Protein 7S5I (pdb70)

Structure (mmCIF, N/CA/C/O backbone):
data_7S5I
#
_entry.id   7S5I
#
_cell.length_a   178.360
_cell.length_b   50.049
_cell.length_c   82.506
_cell.angle_alpha   90.000
_cell.angle_beta   111.770
_cell.angle_gamma   90.000
#
_symmetry.space_group_name_H-M   'C 1 2 1'
#
loop_
_entity.id
_entity.type
_entity.pdbx_description
1 polymer 'Sorbitol-6-phosphate dehydrogenase'
2 water water
#
loop_
_atom_site.group_PDB
_atom_site.id
_atom_site.type_symbol
_atom_site.label_atom_id
_atom_site.label_alt_id
_atom_site.label_comp_id
_atom_site.label_asym_id
_atom_site.label_entity_id
_atom_site.label_seq_id
_atom_site.pdbx_PDB_ins_code
_atom_site.Cartn_x
_atom_site.Cartn_y
_atom_site.Cartn_z
_atom_site.occupancy
_atom_site.B_iso_or_equiv
_atom_site.auth_seq_id
_atom_site.auth_comp_id
_atom_site.auth_asym_id
_atom_site.auth_atom_id
_atom_site.pdbx_PDB_model_num
ATOM 1 N N . MET A 1 1 ? 25.621 43.764 -9.073 1.00 39.17 1 MET A N 1
ATOM 2 C CA . MET A 1 1 ? 26.786 42.994 -8.655 1.00 38.16 1 MET A CA 1
ATOM 3 C C . MET A 1 1 ? 26.447 41.507 -8.531 1.00 34.52 1 MET A C 1
ATOM 4 O O . MET A 1 1 ? 25.331 41.128 -8.169 1.00 36.52 1 MET A O 1
ATOM 9 N N . SER A 1 2 ? 27.427 40.667 -8.838 1.00 21.85 2 SER A N 1
ATOM 10 C CA . SER A 1 2 ? 27.200 39.245 -9.002 1.00 16.12 2 SER A CA 1
ATOM 11 C C . SER A 1 2 ? 27.806 38.412 -7.886 1.00 14.20 2 SER A C 1
ATOM 12 O O . SER A 1 2 ? 27.706 37.181 -7.932 1.00 12.87 2 SER A O 1
ATOM 15 N N . THR A 1 3 ? 28.439 39.038 -6.897 1.00 14.23 3 THR A N 1
ATOM 16 C CA . THR A 1 3 ? 29.134 38.318 -5.842 1.00 12.68 3 THR A CA 1
ATOM 17 C C . THR A 1 3 ? 28.652 38.794 -4.480 1.00 13.07 3 THR A C 1
ATOM 18 O O . THR A 1 3 ? 27.995 39.843 -4.337 1.00 14.75 3 THR A O 1
ATOM 22 N N . ILE A 1 4 ? 28.992 37.980 -3.478 1.00 11.80 4 ILE A N 1
ATOM 23 C CA . ILE A 1 4 ? 28.763 38.272 -2.072 1.00 12.05 4 ILE A CA 1
ATOM 24 C C . ILE A 1 4 ? 30.104 38.160 -1.352 1.00 12.91 4 ILE A C 1
ATOM 25 O O . ILE A 1 4 ? 30.928 37.293 -1.672 1.00 12.13 4 ILE A O 1
ATOM 30 N N . THR A 1 5 ? 30.359 39.093 -0.431 1.00 12.30 5 THR A N 1
ATOM 31 C CA . THR A 1 5 ? 31.630 39.110 0.284 1.00 12.91 5 THR A CA 1
ATOM 32 C C . THR A 1 5 ? 31.563 38.131 1.448 1.00 11.34 5 THR A C 1
ATOM 33 O O . THR A 1 5 ? 30.677 38.251 2.308 1.00 14.12 5 THR A O 1
ATOM 37 N N . LEU A 1 6 ? 32.479 37.162 1.466 1.00 10.00 6 LEU A N 1
ATOM 38 C CA . LEU A 1 6 ? 32.595 36.253 2.601 1.00 9.48 6 LEU A CA 1
ATOM 39 C C . LEU A 1 6 ? 33.304 36.945 3.765 1.00 11.02 6 LEU A C 1
ATOM 40 O O . LEU A 1 6 ? 33.923 38.005 3.610 1.00 11.17 6 LEU A O 1
ATOM 45 N N . ASN A 1 7 ? 33.179 36.353 4.964 1.00 10.22 7 ASN A N 1
ATOM 46 C CA . ASN A 1 7 ? 33.674 37.056 6.153 1.00 11.26 7 ASN A CA 1
ATOM 47 C C . ASN A 1 7 ? 35.201 37.092 6.255 1.00 11.39 7 ASN A C 1
ATOM 48 O O . ASN A 1 7 ? 35.740 37.739 7.172 1.00 13.76 7 ASN A O 1
ATOM 53 N N . ASN A 1 8 ? 35.903 36.465 5.316 1.00 10.59 8 ASN A N 1
ATOM 54 C CA . ASN A 1 8 ? 37.351 36.579 5.193 1.00 11.00 8 ASN A CA 1
ATOM 55 C C . ASN A 1 8 ? 37.752 37.442 4.005 1.00 11.46 8 ASN A C 1
ATOM 56 O O . ASN A 1 8 ? 38.929 37.461 3.632 1.00 11.87 8 ASN A O 1
ATOM 61 N N . GLY A 1 9 ? 36.803 38.154 3.398 1.00 11.66 9 GLY A N 1
ATOM 62 C CA . GLY A 1 9 ? 37.129 39.122 2.376 1.00 12.56 9 GLY A CA 1
ATOM 63 C C . GLY A 1 9 ? 37.035 38.633 0.945 1.00 11.83 9 GLY A C 1
ATOM 64 O O . GLY A 1 9 ? 37.062 39.461 0.035 1.00 12.73 9 GLY A O 1
ATOM 65 N N . PHE A 1 10 ? 36.935 37.326 0.708 1.00 10.46 10 PHE A N 1
ATOM 66 C CA . PHE A 1 10 ? 36.833 36.840 -0.665 1.00 10.66 10 PHE A CA 1
ATOM 67 C C . PHE A 1 10 ? 35.423 37.018 -1.214 1.00 10.52 10 PHE A C 1
ATOM 68 O O . PHE A 1 10 ? 34.432 36.858 -0.491 1.00 11.98 10 PHE A O 1
ATOM 76 N N . GLU A 1 11 ? 35.337 37.333 -2.511 1.00 11.70 11 GLU A N 1
ATOM 77 C CA . GLU A 1 11 ? 34.052 37.477 -3.193 1.00 11.92 11 GLU A CA 1
ATOM 78 C C . GLU A 1 11 ? 33.633 36.153 -3.803 1.00 11.44 11 GLU A C 1
ATOM 79 O O . GLU A 1 11 ? 34.423 35.500 -4.482 1.00 14.77 11 GLU A O 1
ATOM 85 N N . MET A 1 12 ? 32.387 35.765 -3.557 1.00 8.88 12 MET A N 1
ATOM 86 C CA . MET A 1 12 ? 31.869 34.499 -4.052 1.00 7.89 12 MET A CA 1
ATOM 87 C C . MET A 1 12 ? 30.698 34.762 -4.985 1.00 9.26 12 MET A C 1
ATOM 88 O O . MET A 1 12 ? 29.752 35.452 -4.580 1.00 10.70 12 MET A O 1
ATOM 93 N N . PRO A 1 13 ? 30.696 34.232 -6.218 1.00 9.63 13 PRO A N 1
ATOM 94 C CA . PRO A 1 13 ? 29.532 34.439 -7.092 1.00 9.72 13 PRO A CA 1
ATOM 95 C C . PRO A 1 13 ? 28.275 33.876 -6.449 1.00 9.23 13 PRO A C 1
ATOM 96 O O . PRO A 1 13 ? 28.281 32.771 -5.897 1.00 9.44 13 PRO A O 1
ATOM 100 N N . VAL A 1 14 ? 27.181 34.636 -6.541 1.00 10.29 14 VAL A N 1
ATOM 101 C CA . VAL A 1 14 ? 25.942 34.198 -5.890 1.00 10.59 14 VAL A CA 1
ATOM 102 C C . VAL A 1 14 ? 25.181 33.160 -6.700 1.00 11.24 14 VAL A C 1
ATOM 103 O O . VAL A 1 14 ? 24.255 32.552 -6.160 1.00 10.93 14 VAL A O 1
ATOM 107 N N . ILE A 1 15 ? 25.521 32.958 -7.976 1.00 10.67 15 ILE A N 1
ATOM 108 C CA . ILE A 1 15 ? 24.998 31.852 -8.778 1.00 11.84 15 ILE A CA 1
ATOM 109 C C . ILE A 1 15 ? 26.137 30.891 -9.075 1.00 12.98 15 ILE A C 1
ATOM 110 O O . ILE A 1 15 ? 27.174 31.293 -9.615 1.00 11.85 15 ILE A O 1
ATOM 115 N N . GLY A 1 16 ? 25.944 29.617 -8.752 1.00 10.72 16 GLY A N 1
ATOM 116 C CA . GLY A 1 16 ? 26.901 28.597 -9.116 1.00 10.16 16 GLY A CA 1
ATOM 117 C C . GLY A 1 16 ? 26.204 27.424 -9.784 1.00 8.94 16 GLY A C 1
ATOM 118 O O . GLY A 1 16 ? 24.983 27.290 -9.740 1.00 11.52 16 GLY A O 1
ATOM 119 N N . LEU A 1 17 ? 27.014 26.573 -10.407 1.00 10.81 17 LEU A N 1
ATOM 120 C CA . LEU A 1 17 ? 26.500 25.358 -11.016 1.00 9.29 17 LEU A CA 1
ATOM 121 C C . LEU A 1 17 ? 26.726 24.204 -10.039 1.00 10.56 17 LEU A C 1
ATOM 122 O O . LEU A 1 17 ? 27.873 23.905 -9.692 1.00 10.40 17 LEU A O 1
ATOM 127 N N . GLY A 1 18 ? 25.632 23.599 -9.576 1.00 9.65 18 GLY A N 1
ATOM 128 C CA . GLY A 1 18 ? 25.722 22.385 -8.777 1.00 11.79 18 GLY A CA 1
ATOM 129 C C . GLY A 1 18 ? 26.034 21.208 -9.681 1.00 13.43 18 GLY A C 1
ATOM 130 O O . GLY A 1 18 ? 25.385 21.010 -10.713 1.00 13.56 18 GLY A O 1
ATOM 131 N N . LEU A 1 19 ? 27.062 20.442 -9.323 1.00 12.02 19 LEU A N 1
ATOM 132 C CA . LEU A 1 19 ? 27.528 19.375 -10.202 1.00 13.04 19 LEU A CA 1
ATOM 133 C C . LEU A 1 19 ? 27.045 17.997 -9.782 1.00 15.84 19 LEU A C 1
ATOM 134 O O . LEU A 1 19 ? 27.329 17.010 -10.471 1.00 16.85 19 LEU A O 1
ATOM 139 N N . TRP A 1 20 ? 26.324 17.900 -8.671 1.00 14.80 20 TRP A N 1
ATOM 140 C CA . TRP A 1 20 ? 25.810 16.618 -8.224 1.00 19.16 20 TRP A CA 1
ATOM 141 C C . TRP A 1 20 ? 24.893 16.034 -9.289 1.00 26.17 20 TRP A C 1
ATOM 142 O O . TRP A 1 20 ? 23.991 16.712 -9.789 1.00 26.13 20 TRP A O 1
ATOM 153 N N . ARG A 1 21 ? 25.168 14.790 -9.669 1.00 24.60 21 ARG A N 1
ATOM 154 C CA . ARG A 1 21 ? 24.431 13.970 -10.631 1.00 28.40 21 ARG A CA 1
ATOM 155 C C . ARG A 1 21 ? 24.690 14.345 -12.088 1.00 30.56 21 ARG A C 1
ATOM 156 O O . ARG A 1 21 ? 23.945 13.881 -12.972 1.00 29.93 21 ARG A O 1
ATOM 164 N N . LEU A 1 22 ? 25.722 15.139 -12.379 1.00 22.60 22 LEU A N 1
ATOM 165 C CA . LEU A 1 22 ? 26.214 15.346 -13.738 1.00 20.80 22 LEU A CA 1
ATOM 166 C C . LEU A 1 22 ? 27.443 14.469 -13.963 1.00 23.22 22 LEU A C 1
ATOM 167 O O . LEU A 1 22 ? 28.381 14.499 -13.163 1.00 22.79 22 LEU A O 1
ATOM 172 N N . GLU A 1 23 ? 27.465 13.716 -15.063 1.00 24.42 23 GLU A N 1
ATOM 173 C CA . GLU A 1 23 ? 28.626 12.880 -15.327 1.00 25.12 23 GLU A CA 1
ATOM 174 C C . GLU A 1 23 ? 28.917 12.840 -16.817 1.00 28.35 23 GLU A C 1
ATOM 175 O O . GLU A 1 23 ? 28.104 13.257 -17.646 1.00 26.17 23 GLU A O 1
ATOM 181 N N . LYS A 1 24 ? 30.122 12.357 -17.126 1.00 25.84 24 LYS A N 1
ATOM 182 C CA . LYS A 1 24 ? 30.580 12.034 -18.473 1.00 29.59 24 LYS A CA 1
ATOM 183 C C . LYS A 1 24 ? 30.375 13.171 -19.463 1.00 22.99 24 LYS A C 1
ATOM 184 O O . LYS A 1 24 ? 30.699 14.320 -19.143 1.00 23.47 24 LYS A O 1
ATOM 190 N N . GLU A 1 25 ? 29.898 12.869 -20.676 1.00 28.01 25 GLU A N 1
ATOM 191 C CA . GLU A 1 25 ? 29.800 13.915 -21.696 1.00 28.06 25 GLU A CA 1
ATOM 192 C C . GLU A 1 25 ? 28.880 15.047 -21.257 1.00 27.63 25 GLU A C 1
ATOM 193 O O . GLU A 1 25 ? 29.145 16.222 -21.557 1.00 22.91 25 GLU A O 1
ATOM 199 N N . GLU A 1 26 ? 27.800 14.717 -20.538 1.00 26.62 26 GLU A N 1
ATOM 200 C CA . GLU A 1 26 ? 26.897 15.749 -20.038 1.00 25.23 26 GLU A CA 1
ATOM 201 C C . GLU A 1 26 ? 27.615 16.696 -19.084 1.00 19.34 26 GLU A C 1
ATOM 202 O O . GLU A 1 26 ? 27.411 17.916 -19.131 1.00 18.11 26 GLU A O 1
ATOM 208 N N . LEU A 1 27 ? 28.463 16.148 -18.207 1.00 17.34 27 LEU A N 1
ATOM 209 C CA . LEU A 1 27 ? 29.251 16.978 -17.300 1.00 15.63 27 LEU A CA 1
ATOM 210 C C . LEU A 1 27 ? 30.210 17.889 -18.060 1.00 15.17 27 LEU A C 1
ATOM 211 O O . LEU A 1 27 ? 30.327 19.079 -17.743 1.00 14.41 27 LEU A O 1
ATOM 216 N N . ARG A 1 28 ? 30.891 17.351 -19.077 1.00 16.29 28 ARG A N 1
ATOM 217 C CA . ARG A 1 28 ? 31.853 18.156 -19.822 1.00 17.01 28 ARG A CA 1
ATOM 218 C C . ARG A 1 28 ? 31.159 19.310 -20.532 1.00 16.87 28 ARG A C 1
ATOM 219 O O . ARG A 1 28 ? 31.579 20.469 -20.412 1.00 17.31 28 ARG A O 1
ATOM 227 N N . SER A 1 29 ? 30.055 19.015 -21.225 1.00 17.29 29 SER A N 1
ATOM 228 C CA . SER A 1 29 ? 29.325 20.053 -21.947 1.00 18.55 29 SER A CA 1
ATOM 229 C C . SER A 1 29 ? 28.725 21.081 -20.997 1.00 16.86 29 SER A C 1
ATOM 230 O O . SER A 1 29 ? 28.711 22.283 -21.299 1.00 18.38 29 SER A O 1
ATOM 233 N N . ALA A 1 30 ? 28.210 20.628 -19.848 1.00 17.12 30 ALA A N 1
ATOM 234 C CA . ALA A 1 30 ? 27.588 21.544 -18.900 1.00 17.22 30 ALA A CA 1
ATOM 235 C C . ALA A 1 30 ? 28.593 22.560 -18.392 1.00 14.31 30 ALA A C 1
ATOM 236 O O . ALA A 1 30 ? 28.313 23.763 -18.355 1.00 14.26 30 ALA A O 1
ATOM 238 N N . ILE A 1 31 ? 29.785 22.094 -18.002 1.00 12.88 31 ILE A N 1
ATOM 239 C CA . ILE A 1 31 ? 30.788 23.008 -17.465 1.00 11.93 31 ILE A CA 1
ATOM 240 C C . ILE A 1 31 ? 31.274 23.970 -18.543 1.00 12.74 31 ILE A C 1
ATOM 241 O O . ILE A 1 31 ? 31.378 25.178 -18.307 1.00 13.74 31 ILE A O 1
ATOM 246 N N . LEU A 1 32 ? 31.565 23.458 -19.744 1.00 13.79 32 LEU A N 1
ATOM 247 C CA . LEU A 1 32 ? 32.011 24.345 -20.820 1.00 14.77 32 LEU A CA 1
ATOM 248 C C . LEU A 1 32 ? 30.930 25.356 -21.186 1.00 15.55 32 LEU A C 1
ATOM 249 O O . LEU A 1 32 ? 31.196 26.559 -21.307 1.00 16.18 32 LEU A O 1
ATOM 254 N N . ASN A 1 33 ? 29.702 24.881 -21.395 1.00 16.21 33 ASN A N 1
ATOM 255 C CA . ASN A 1 33 ? 28.613 25.792 -21.727 1.00 17.44 33 ASN A CA 1
ATOM 256 C C . ASN A 1 33 ? 28.410 26.815 -20.620 1.00 15.93 33 ASN A C 1
ATOM 257 O O . ASN A 1 33 ? 28.213 28.006 -20.887 1.00 17.32 33 ASN A O 1
ATOM 262 N N . ALA A 1 34 ? 28.475 26.376 -19.362 1.00 14.79 34 ALA A N 1
ATOM 263 C CA . ALA A 1 34 ? 28.265 27.315 -18.268 1.00 14.37 34 ALA A CA 1
ATOM 264 C C . ALA A 1 34 ? 29.343 28.387 -18.248 1.00 14.30 34 ALA A C 1
ATOM 265 O O . ALA A 1 34 ? 29.040 29.572 -18.087 1.00 14.50 34 ALA A O 1
ATOM 267 N N . ILE A 1 35 ? 30.608 28.001 -18.429 1.00 12.92 35 ILE A N 1
ATOM 268 C CA . ILE A 1 35 ? 31.667 29.004 -18.421 1.00 13.09 35 ILE A CA 1
ATOM 269 C C . ILE A 1 35 ? 31.479 29.978 -19.577 1.00 14.76 35 ILE A C 1
ATOM 270 O O . ILE A 1 35 ? 31.613 31.195 -19.407 1.00 17.01 35 ILE A O 1
ATOM 275 N N . LYS A 1 36 ? 31.135 29.460 -20.760 1.00 15.86 36 LYS A N 1
ATOM 276 C CA . LYS A 1 36 ? 30.886 30.332 -21.906 1.00 17.74 36 LYS A CA 1
ATOM 277 C C . LYS A 1 36 ? 29.755 31.321 -21.624 1.00 18.90 36 LYS A C 1
ATOM 278 O O . LYS A 1 36 ? 29.805 32.480 -22.062 1.00 23.11 36 LYS A O 1
ATOM 284 N N . LEU A 1 37 ? 28.713 30.874 -20.926 1.00 17.45 37 LEU A N 1
ATOM 285 C CA . LEU A 1 37 ? 27.589 31.749 -20.615 1.00 18.24 37 LEU A CA 1
ATOM 286 C C . LEU A 1 37 ? 27.926 32.767 -19.537 1.00 19.03 37 LEU A C 1
ATOM 287 O O . LEU A 1 37 ? 27.239 33.793 -19.435 1.00 21.13 37 LEU A O 1
ATOM 292 N N . GLY A 1 38 ? 28.959 32.508 -18.738 1.00 17.81 38 GLY A N 1
ATOM 293 C CA . GLY A 1 38 ? 29.390 33.424 -17.699 1.00 17.06 38 GLY A CA 1
ATOM 294 C C . GLY A 1 38 ? 29.406 32.854 -16.297 1.00 15.60 38 GLY A C 1
ATOM 295 O O . GLY A 1 38 ? 29.711 33.607 -15.360 1.00 15.42 38 GLY A O 1
ATOM 296 N N . TYR A 1 39 ? 29.092 31.571 -16.089 1.00 15.07 39 TYR A N 1
ATOM 297 C CA . TYR A 1 39 ? 29.220 30.988 -14.757 1.00 13.37 39 TYR A CA 1
ATOM 298 C C . TYR A 1 39 ? 30.667 31.043 -14.301 1.00 15.71 39 TYR A C 1
ATOM 299 O O . TYR A 1 39 ? 31.591 30.748 -15.072 1.00 13.52 39 TYR A O 1
ATOM 308 N N . ARG A 1 40 ? 30.858 31.386 -13.026 1.00 12.59 40 ARG A N 1
ATOM 309 C CA . ARG A 1 40 ? 32.197 31.437 -12.445 1.00 11.87 40 ARG A CA 1
ATOM 310 C C . ARG A 1 40 ? 32.290 30.673 -11.129 1.00 16.10 40 ARG A C 1
ATOM 311 O O . ARG A 1 40 ? 33.306 30.779 -10.444 1.00 20.80 40 ARG A O 1
ATOM 319 N N . HIS A 1 41 ? 31.260 29.922 -10.756 1.00 10.71 41 HIS A N 1
ATOM 320 C CA . HIS A 1 41 ? 31.207 29.241 -9.467 1.00 9.48 41 HIS A CA 1
ATOM 321 C C . HIS A 1 41 ? 30.734 27.825 -9.759 1.00 10.27 41 HIS A C 1
ATOM 322 O O . HIS A 1 41 ? 29.709 27.643 -10.430 1.00 9.95 41 HIS A O 1
ATOM 329 N N . PHE A 1 42 ? 31.519 26.837 -9.332 1.00 8.19 42 PHE A N 1
ATOM 330 C CA . PHE A 1 42 ? 31.248 25.431 -9.612 1.00 7.67 42 PHE A CA 1
ATOM 331 C C . PHE A 1 42 ? 31.358 24.650 -8.320 1.00 8.93 42 PHE A C 1
ATOM 332 O O . PHE A 1 42 ? 32.353 24.777 -7.610 1.00 9.35 42 PHE A O 1
ATOM 340 N N . ASP A 1 43 ? 30.325 23.869 -8.009 1.00 7.09 43 ASP A N 1
ATOM 341 C CA . ASP A 1 43 ? 30.225 23.170 -6.728 1.00 7.84 43 ASP A CA 1
ATOM 342 C C . ASP A 1 43 ? 30.432 21.670 -6.955 1.00 9.71 43 ASP A C 1
ATOM 343 O O . ASP A 1 43 ? 29.539 20.982 -7.469 1.00 9.15 43 ASP A O 1
ATOM 348 N N . ALA A 1 44 ? 31.601 21.166 -6.569 1.00 7.10 44 ALA A N 1
ATOM 349 C CA . ALA A 1 44 ? 31.991 19.774 -6.742 1.00 6.53 44 ALA A CA 1
ATOM 350 C C . ALA A 1 44 ? 32.080 19.098 -5.376 1.00 5.55 44 ALA A C 1
ATOM 351 O O . ALA A 1 44 ? 31.830 19.719 -4.344 1.00 6.67 44 ALA A O 1
ATOM 353 N N . ALA A 1 45 ? 32.415 17.808 -5.382 1.00 5.97 45 ALA A N 1
ATOM 354 C CA . ALA A 1 45 ? 32.600 17.066 -4.142 1.00 5.85 45 ALA A CA 1
ATOM 355 C C . ALA A 1 45 ? 33.376 15.799 -4.437 1.00 6.37 45 ALA A C 1
ATOM 356 O O . ALA A 1 45 ? 33.184 15.174 -5.479 1.00 7.41 45 ALA A O 1
ATOM 358 N N . ALA A 1 46 ? 34.205 15.393 -3.474 1.00 6.79 46 ALA A N 1
ATOM 359 C CA . ALA A 1 46 ? 34.932 14.136 -3.620 1.00 6.73 46 ALA A CA 1
ATOM 360 C C . ALA A 1 46 ? 33.974 12.973 -3.866 1.00 5.98 46 ALA A C 1
ATOM 361 O O . ALA A 1 46 ? 34.198 12.135 -4.758 1.00 8.04 46 ALA A O 1
ATOM 363 N N . HIS A 1 47 ? 32.873 12.927 -3.120 1.00 6.80 47 HIS A N 1
ATOM 364 C CA . HIS A 1 47 ? 32.061 11.725 -3.182 1.00 5.84 47 HIS A CA 1
ATOM 365 C C . HIS A 1 47 ? 31.130 11.681 -4.390 1.00 8.37 47 HIS A C 1
ATOM 366 O O . HIS A 1 47 ? 30.479 10.648 -4.625 1.00 10.04 47 HIS A O 1
ATOM 373 N N . TYR A 1 48 ? 31.077 12.751 -5.191 1.00 7.51 48 TYR A N 1
ATOM 374 C CA . TYR A 1 48 ? 30.408 12.630 -6.480 1.00 8.60 48 TYR A CA 1
ATOM 375 C C . TYR A 1 48 ? 31.164 11.712 -7.424 1.00 9.90 48 TYR A C 1
ATOM 376 O O . TYR A 1 48 ? 30.596 11.286 -8.436 1.00 11.55 48 TYR A O 1
ATOM 385 N N . LYS A 1 49 ? 32.436 11.419 -7.126 1.00 10.09 49 LYS A N 1
ATOM 386 C CA . LYS A 1 49 ? 33.280 10.535 -7.945 1.00 10.21 49 LYS A CA 1
ATOM 387 C C . LYS A 1 49 ? 33.527 11.114 -9.332 1.00 12.77 49 LYS A C 1
ATOM 388 O O . LYS A 1 49 ? 33.772 10.379 -10.288 1.00 15.41 49 LYS A O 1
ATOM 394 N N . THR A 1 50 ? 33.496 12.440 -9.441 1.00 8.67 50 THR A N 1
ATOM 395 C CA . THR A 1 50 ? 33.669 13.113 -10.724 1.00 11.00 50 THR A CA 1
ATOM 396 C C . THR A 1 50 ? 34.757 14.181 -10.686 1.00 11.52 50 THR A C 1
ATOM 397 O O . THR A 1 50 ? 34.876 14.941 -11.650 1.00 11.16 50 THR A O 1
ATOM 401 N N . GLU A 1 51 ? 35.576 14.249 -9.623 1.00 10.03 51 GLU A N 1
ATOM 402 C CA . GLU A 1 51 ? 36.518 15.359 -9.522 1.00 9.49 51 GLU A CA 1
ATOM 403 C C . GLU A 1 51 ? 37.509 15.349 -10.694 1.00 9.30 51 GLU A C 1
ATOM 404 O O . GLU A 1 51 ? 37.871 16.413 -11.215 1.00 9.23 51 GLU A O 1
ATOM 410 N N . ILE A 1 52 ? 37.956 14.159 -11.147 1.00 10.14 52 ILE A N 1
ATOM 411 C CA . ILE A 1 52 ? 38.882 14.143 -12.285 1.00 10.02 52 ILE A CA 1
ATOM 412 C C . ILE A 1 52 ? 38.208 14.720 -13.523 1.00 11.89 52 ILE A C 1
ATOM 413 O O . ILE A 1 52 ? 38.818 15.490 -14.276 1.00 12.09 52 ILE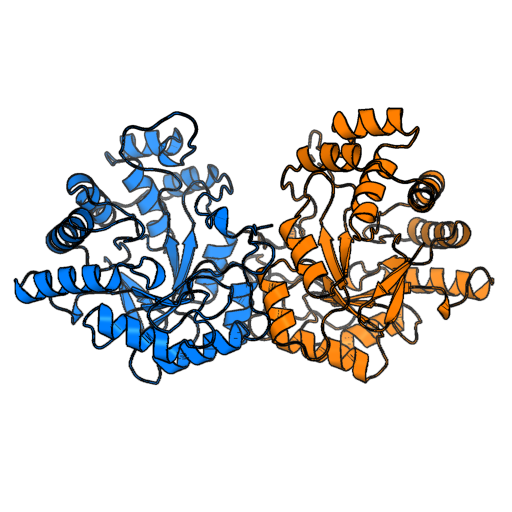 A O 1
ATOM 418 N N . ASP A 1 53 ? 36.942 14.370 -13.747 1.00 10.20 53 ASP A N 1
ATOM 419 C CA . ASP A 1 53 ? 36.246 14.881 -14.929 1.00 10.83 53 ASP A CA 1
ATOM 420 C C . ASP A 1 53 ? 35.971 16.374 -14.806 1.00 10.14 53 ASP A C 1
ATOM 421 O O . ASP A 1 53 ? 35.999 17.098 -15.811 1.00 11.84 53 ASP A O 1
ATOM 426 N N . VAL A 1 54 ? 35.648 16.841 -13.595 1.00 9.70 54 VAL A N 1
ATOM 427 C CA . VAL A 1 54 ? 35.450 18.272 -13.369 1.00 9.01 54 VAL A CA 1
ATOM 428 C C . VAL A 1 54 ? 36.745 19.014 -13.659 1.00 11.25 54 VAL A C 1
ATOM 429 O O . VAL A 1 54 ? 36.756 20.028 -14.366 1.00 11.28 54 VAL A O 1
ATOM 433 N N . GLY A 1 55 ? 37.855 18.499 -13.120 1.00 11.19 55 GLY A N 1
ATOM 434 C CA . GLY A 1 55 ? 39.155 19.097 -13.381 1.00 10.91 55 GLY A CA 1
ATOM 435 C C . GLY A 1 55 ? 39.495 19.128 -14.858 1.00 11.77 55 GLY A C 1
ATOM 436 O O . GLY A 1 55 ? 40.064 20.102 -15.351 1.00 11.97 55 GLY A O 1
ATOM 437 N N . ASN A 1 56 ? 39.171 18.050 -15.580 1.00 10.30 56 ASN A N 1
ATOM 438 C CA . ASN A 1 56 ? 39.449 18.014 -17.018 1.00 11.86 56 ASN A CA 1
ATOM 439 C C . ASN A 1 56 ? 38.652 19.079 -17.771 1.00 12.56 56 ASN A C 1
ATOM 440 O O . ASN A 1 56 ? 39.166 19.701 -18.711 1.00 15.46 56 ASN A O 1
ATOM 445 N N . ALA A 1 57 ? 37.393 19.299 -17.378 1.00 11.65 57 ALA A N 1
ATOM 446 C CA . ALA A 1 57 ? 36.565 20.301 -18.051 1.00 13.07 57 ALA A CA 1
ATOM 447 C C . ALA A 1 57 ? 37.066 21.709 -17.776 1.00 12.13 57 ALA A C 1
ATOM 448 O O . ALA A 1 57 ? 37.148 22.535 -18.693 1.00 14.69 57 ALA A O 1
ATOM 450 N N . ILE A 1 58 ? 37.409 21.996 -16.521 1.00 11.51 58 ILE A N 1
ATOM 451 C CA . ILE A 1 58 ? 37.952 23.303 -16.170 1.00 12.72 58 ILE A CA 1
ATOM 452 C C . ILE A 1 58 ? 39.283 23.518 -16.866 1.00 13.84 58 ILE A C 1
ATOM 453 O O . ILE A 1 58 ? 39.550 24.602 -17.400 1.00 15.18 58 ILE A O 1
ATOM 458 N N . ALA A 1 59 ? 40.124 22.475 -16.913 1.00 13.39 59 ALA A N 1
ATOM 459 C CA . ALA A 1 59 ? 41.399 22.601 -17.613 1.00 15.09 59 ALA A CA 1
ATOM 460 C C . ALA A 1 59 ? 41.193 22.913 -19.088 1.00 16.96 59 ALA A C 1
ATOM 461 O O . ALA A 1 59 ? 41.908 23.745 -19.654 1.00 18.73 59 ALA A O 1
ATOM 463 N N . GLU A 1 60 ? 40.228 22.252 -19.732 1.00 14.56 60 GLU A N 1
ATOM 464 C CA . GLU A 1 60 ? 39.948 22.556 -21.132 1.00 16.57 60 GLU A CA 1
ATOM 465 C C . GLU A 1 60 ? 39.533 24.013 -21.305 1.00 16.04 60 GLU A C 1
ATOM 466 O O . GLU A 1 60 ? 40.017 24.713 -22.203 1.00 19.10 60 GLU A O 1
ATOM 472 N N . ALA A 1 61 ? 38.639 24.489 -20.445 1.00 14.78 61 ALA A N 1
ATOM 473 C CA . ALA A 1 61 ? 38.161 25.866 -20.555 1.00 17.90 61 ALA A CA 1
ATOM 474 C C . ALA A 1 61 ? 39.292 26.875 -20.385 1.00 19.51 61 ALA A C 1
ATOM 475 O O . ALA A 1 61 ? 39.367 27.856 -21.127 1.00 18.63 61 ALA A O 1
ATOM 477 N N . ILE A 1 62 ? 40.178 26.652 -19.415 1.00 18.91 62 ILE A N 1
ATOM 478 C CA . ILE A 1 62 ? 41.295 27.566 -19.202 1.00 20.48 62 ILE A CA 1
ATOM 479 C C . ILE A 1 62 ? 42.242 27.524 -20.397 1.00 23.78 62 ILE A C 1
ATOM 480 O O . ILE A 1 62 ? 42.674 28.571 -20.893 1.00 22.23 62 ILE A O 1
ATOM 485 N N . GLN A 1 63 ? 42.547 26.310 -20.897 1.00 21.31 63 GLN A N 1
ATOM 486 C CA . GLN A 1 63 ? 43.512 26.115 -21.977 1.00 25.53 63 GLN A CA 1
ATOM 487 C C . GLN A 1 63 ? 42.956 26.641 -23.293 1.00 27.63 63 GLN A C 1
ATOM 488 O O . GLN A 1 63 ? 43.706 27.144 -24.141 1.00 29.39 63 GLN A O 1
ATOM 494 N N . SER A 1 64 ? 41.626 26.619 -23.461 1.00 23.63 64 SER A N 1
ATOM 495 C CA . SER A 1 64 ? 40.993 27.203 -24.634 1.00 27.31 64 SER A CA 1
ATOM 496 C C . SER A 1 64 ? 40.808 28.708 -24.509 1.00 26.57 64 SER A C 1
ATOM 497 O O . SER A 1 64 ? 40.273 29.328 -25.438 1.00 28.17 64 SER A O 1
ATOM 500 N N . GLY A 1 65 ? 41.219 29.311 -23.394 1.00 25.40 65 GLY A N 1
ATOM 501 C CA . GLY A 1 65 ? 41.103 30.749 -23.225 1.00 24.85 65 GLY A CA 1
ATOM 502 C C . GLY A 1 65 ? 39.732 31.252 -22.841 1.00 24.93 65 GLY A C 1
ATOM 503 O O . GLY A 1 65 ? 39.477 32.457 -22.942 1.00 27.73 65 GLY A O 1
ATOM 504 N N . LEU A 1 66 ? 38.839 30.367 -22.396 1.00 21.51 66 LEU A N 1
ATOM 505 C CA . LEU A 1 66 ? 37.487 30.784 -22.036 1.00 19.81 66 LEU A CA 1
ATOM 506 C C . LEU A 1 66 ? 37.459 31.527 -20.706 1.00 24.10 66 LEU A C 1
ATOM 507 O O . LEU A 1 66 ? 36.576 32.374 -20.493 1.00 22.57 66 LEU A O 1
ATOM 512 N N . VAL A 1 67 ? 38.404 31.240 -19.824 1.00 19.65 67 VAL A N 1
ATOM 513 C CA . VAL A 1 67 ? 38.393 31.777 -18.465 1.00 19.37 67 VAL A CA 1
ATOM 514 C C . VAL A 1 67 ? 39.773 31.552 -17.868 1.00 18.91 67 VAL A C 1
ATOM 515 O O . VAL A 1 67 ? 40.558 30.741 -18.380 1.00 20.38 67 VAL A O 1
ATOM 519 N N . LYS A 1 68 ? 40.087 32.299 -16.812 1.00 17.51 68 LYS A N 1
ATOM 520 C CA . LYS A 1 68 ? 41.316 32.169 -16.032 1.00 19.48 68 LYS A CA 1
ATOM 521 C C . LYS A 1 68 ? 40.984 31.522 -14.694 1.00 16.61 68 LYS A C 1
ATOM 522 O O . LYS A 1 68 ? 39.895 31.724 -14.165 1.00 16.31 68 LYS A O 1
ATOM 528 N N . ARG A 1 69 ? 41.925 30.743 -14.138 1.00 14.95 69 ARG A N 1
ATOM 529 C CA . ARG A 1 69 ? 41.707 30.108 -12.829 1.00 15.92 69 ARG A CA 1
ATOM 530 C C . ARG A 1 69 ? 41.267 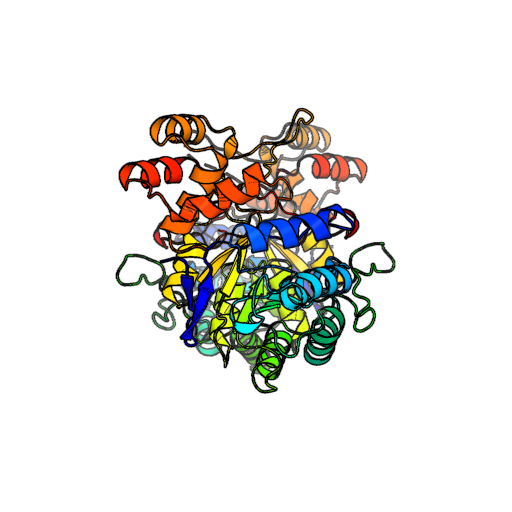31.125 -11.780 1.00 13.97 69 ARG A C 1
ATOM 531 O O . ARG A 1 69 ? 40.336 30.871 -11.007 1.00 12.24 69 ARG A O 1
ATOM 539 N N . GLU A 1 70 ? 41.946 32.278 -11.724 1.00 16.17 70 GLU A N 1
ATOM 540 C CA . GLU A 1 70 ? 41.670 33.238 -10.659 1.00 17.55 70 GLU A CA 1
ATOM 541 C C . GLU A 1 70 ? 40.266 33.806 -10.761 1.00 17.40 70 GLU A C 1
ATOM 542 O O . GLU A 1 70 ? 39.769 34.375 -9.780 1.00 21.26 70 GLU A O 1
ATOM 548 N N . GLU A 1 71 ? 39.626 33.698 -11.935 1.00 14.76 71 GLU A N 1
ATOM 549 C CA . GLU A 1 71 ? 38.248 34.158 -12.077 1.00 17.05 71 GLU A CA 1
ATOM 550 C C . GLU A 1 71 ? 37.222 33.131 -11.612 1.00 15.23 71 GLU A C 1
ATOM 551 O O . GLU A 1 71 ? 36.034 33.474 -11.496 1.00 15.86 71 GLU A O 1
ATOM 557 N N . LEU A 1 72 ? 37.632 31.891 -11.393 1.00 11.81 72 LEU A N 1
ATOM 558 C CA . LEU A 1 72 ? 36.711 30.825 -11.030 1.00 10.87 72 LEU A CA 1
ATOM 559 C C . LEU A 1 72 ? 36.645 30.682 -9.519 1.00 11.49 72 LEU A C 1
ATOM 560 O O . LEU A 1 72 ? 37.628 30.918 -8.811 1.00 11.89 72 LEU A O 1
ATOM 565 N N . PHE A 1 73 ? 35.469 30.288 -9.027 1.00 9.53 73 PHE A N 1
ATOM 566 C CA . PHE A 1 73 ? 35.263 29.952 -7.623 1.00 8.79 73 PHE A CA 1
ATOM 567 C C . PHE A 1 73 ? 34.921 28.469 -7.585 1.00 8.13 73 PHE A C 1
ATOM 568 O O . PHE A 1 73 ? 33.826 28.077 -7.992 1.00 7.94 73 PHE A O 1
ATOM 576 N N A ILE A 1 74 ? 35.847 27.644 -7.101 0.55 7.53 74 ILE A N 1
ATOM 577 N N B ILE A 1 74 ? 35.857 27.645 -7.124 0.45 7.54 74 ILE A N 1
ATOM 578 C CA A ILE A 1 74 ? 35.696 26.191 -7.151 0.55 6.97 74 ILE A CA 1
ATOM 579 C CA B ILE A 1 74 ? 35.698 26.194 -7.151 0.45 6.97 74 ILE A CA 1
ATOM 580 C C A ILE A 1 74 ? 35.583 25.640 -5.738 0.55 7.66 74 ILE A C 1
ATOM 581 C C B ILE A 1 74 ? 35.555 25.684 -5.726 0.45 7.66 74 ILE A C 1
ATOM 582 O O A ILE A 1 74 ? 36.466 25.860 -4.900 0.55 7.64 74 ILE A O 1
ATOM 583 O O B ILE A 1 74 ? 36.383 25.994 -4.859 0.45 7.61 74 ILE A O 1
ATOM 592 N N . THR A 1 75 ? 34.510 24.895 -5.492 1.00 5.95 75 THR A N 1
ATOM 593 C CA . THR A 1 75 ? 34.235 24.285 -4.205 1.00 6.17 75 THR A CA 1
ATOM 594 C C . THR A 1 75 ? 34.396 22.778 -4.307 1.00 6.23 75 THR A C 1
ATOM 595 O O . THR A 1 75 ? 33.987 22.176 -5.300 1.00 6.31 75 THR A O 1
ATOM 599 N N . SER A 1 76 ? 34.970 22.153 -3.282 1.00 5.14 76 SER A N 1
ATOM 600 C CA . SER A 1 76 ? 34.773 20.713 -3.113 1.00 4.92 76 SER A CA 1
ATOM 601 C C . SER A 1 76 ? 34.444 20.440 -1.651 1.00 4.77 76 SER A C 1
ATOM 602 O O . SER A 1 76 ? 34.231 21.360 -0.864 1.00 5.71 76 SER A O 1
ATOM 605 N N . LYS A 1 77 ? 34.305 19.163 -1.316 1.00 5.25 77 LYS A N 1
ATOM 606 C CA . LYS A 1 77 ? 33.760 18.762 -0.019 1.00 4.58 77 LYS A CA 1
ATOM 607 C C . LYS A 1 77 ? 34.437 17.487 0.443 1.00 4.71 77 LYS A C 1
ATOM 608 O O . LYS A 1 77 ? 34.690 16.592 -0.368 1.00 6.61 77 LYS A O 1
ATOM 614 N N . VAL A 1 78 ? 34.691 17.391 1.754 1.00 4.76 78 VAL A N 1
ATOM 615 C CA . VAL A 1 78 ? 35.291 16.191 2.346 1.00 5.54 78 VAL A CA 1
ATOM 616 C C . VAL A 1 78 ? 34.182 15.223 2.740 1.00 5.45 78 VAL A C 1
ATOM 617 O O . VAL A 1 78 ? 33.202 15.605 3.392 1.00 5.01 78 VAL A O 1
ATOM 621 N N . TRP A 1 79 ? 34.318 13.975 2.321 1.00 5.52 79 TRP A N 1
ATOM 622 C CA . TRP A 1 79 ? 33.249 13.009 2.579 1.00 5.27 79 TRP A CA 1
ATOM 623 C C . TRP A 1 79 ? 33.269 12.490 4.029 1.00 6.07 79 TRP A C 1
ATOM 624 O O . TRP A 1 79 ? 34.246 12.635 4.774 1.00 7.61 79 TRP A O 1
ATOM 635 N N . ASN A 1 80 ? 32.142 11.866 4.410 1.00 5.24 80 ASN A N 1
ATOM 636 C CA . ASN A 1 80 ? 31.943 11.337 5.751 1.00 6.00 80 ASN A CA 1
ATOM 637 C C . ASN A 1 80 ? 33.031 10.361 6.153 1.00 6.47 80 ASN A C 1
ATOM 638 O O . ASN A 1 80 ? 33.337 10.235 7.353 1.00 6.62 80 ASN A O 1
ATOM 643 N N . SER A 1 81 ? 33.615 9.654 5.182 1.00 6.88 81 SER A N 1
ATOM 644 C CA . SER A 1 81 ? 34.632 8.645 5.464 1.00 6.78 81 SER A CA 1
ATOM 645 C C . SER A 1 81 ? 36.000 9.254 5.751 1.00 8.26 81 SER A C 1
ATOM 646 O O . SER A 1 81 ? 36.909 8.533 6.183 1.00 8.05 81 SER A O 1
ATOM 649 N N . ASP A 1 82 ? 36.148 10.566 5.556 1.00 7.24 82 ASP A N 1
ATOM 650 C CA . ASP A 1 82 ? 37.436 11.240 5.714 1.00 7.13 82 ASP A CA 1
ATOM 651 C C . ASP A 1 82 ? 37.405 12.291 6.817 1.00 6.85 82 ASP A C 1
ATOM 652 O O . ASP A 1 82 ? 38.238 13.191 6.829 1.00 8.22 82 ASP A O 1
ATOM 657 N N . HIS A 1 83 ? 36.466 12.192 7.759 1.00 7.32 83 HIS A N 1
ATOM 658 C CA . HIS A 1 83 ? 36.472 13.139 8.864 1.00 6.86 83 HIS A CA 1
ATOM 659 C C . HIS A 1 83 ? 37.737 13.062 9.709 1.00 8.98 83 HIS A C 1
ATOM 660 O O . HIS A 1 83 ? 38.087 14.063 10.345 1.00 9.08 83 HIS A O 1
ATOM 667 N N . GLY A 1 84 ? 38.441 11.925 9.692 1.00 8.94 84 GLY A N 1
ATOM 668 C CA . GLY A 1 84 ? 39.716 11.715 10.342 1.00 9.16 84 GLY A CA 1
ATOM 669 C C . GLY A 1 84 ? 40.907 11.909 9.430 1.00 9.52 84 GLY A C 1
ATOM 670 O O . GLY A 1 84 ? 42.046 11.716 9.885 1.00 10.53 84 GLY A O 1
ATOM 671 N N . HIS A 1 85 ? 40.678 12.303 8.166 1.00 8.42 85 HIS A N 1
ATOM 672 C CA . HIS A 1 85 ? 41.741 12.424 7.154 1.00 7.71 85 HIS A CA 1
ATOM 673 C C . HIS A 1 85 ? 41.554 13.673 6.314 1.00 9.20 85 HIS A C 1
ATOM 674 O O . HIS A 1 85 ? 41.71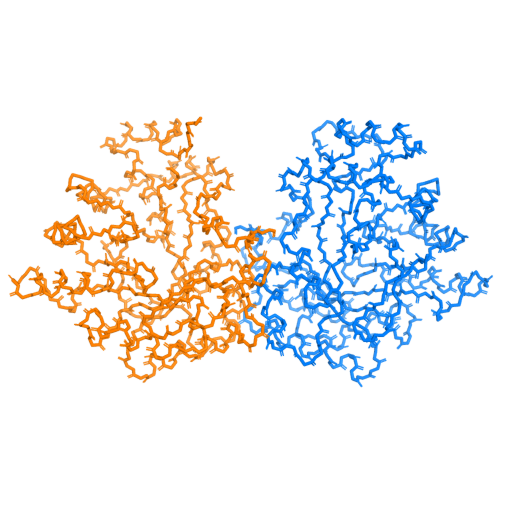5 13.648 5.087 1.00 8.31 85 HIS A O 1
ATOM 681 N N . VAL A 1 86 ? 41.190 14.783 6.962 1.00 7.67 86 VAL A N 1
ATOM 682 C CA . VAL A 1 86 ? 40.754 15.966 6.214 1.00 6.83 86 VAL A CA 1
ATOM 683 C C . VAL A 1 86 ? 41.873 16.500 5.324 1.00 9.15 86 VAL A C 1
ATOM 684 O O . VAL A 1 86 ? 41.638 16.853 4.163 1.00 7.71 86 VAL A O 1
ATOM 688 N N . VAL A 1 87 ? 43.081 16.654 5.871 1.00 9.37 87 VAL A N 1
ATOM 689 C CA . VAL A 1 87 ? 44.136 17.299 5.089 1.00 8.05 87 VAL A CA 1
ATOM 690 C C . VAL A 1 87 ? 44.490 16.459 3.869 1.00 7.80 87 VAL A C 1
ATOM 691 O O . VAL A 1 87 ? 44.618 16.981 2.753 1.00 7.06 87 VAL A O 1
ATOM 695 N N . GLU A 1 88 ? 44.669 15.150 4.060 1.00 8.17 88 GLU A N 1
ATOM 696 C CA . GLU A 1 88 ? 44.975 14.313 2.902 1.00 8.50 88 GLU A CA 1
ATOM 697 C C . GLU A 1 88 ? 43.803 14.231 1.924 1.00 7.60 88 GLU A C 1
ATOM 698 O O . GLU A 1 88 ? 44.027 14.153 0.708 1.00 8.23 88 GLU A O 1
ATOM 704 N N . ALA A 1 89 ? 42.555 14.240 2.416 1.00 6.98 89 ALA A N 1
ATOM 705 C CA . ALA A 1 89 ? 41.414 14.288 1.499 1.00 7.43 89 ALA A CA 1
ATOM 706 C C . ALA A 1 89 ? 41.433 15.561 0.664 1.00 6.73 89 ALA A C 1
ATOM 707 O O . ALA A 1 89 ? 41.108 15.551 -0.538 1.00 6.91 89 ALA A O 1
ATOM 709 N N . CYS A 1 90 ? 41.801 16.669 1.291 1.00 6.25 90 CYS A N 1
ATOM 710 C CA . CYS A 1 90 ? 41.873 17.946 0.600 1.00 5.84 90 CYS A CA 1
ATOM 711 C C . CYS A 1 90 ? 42.947 17.916 -0.479 1.00 7.23 90 CYS A C 1
ATOM 712 O O . CYS A 1 90 ? 42.708 18.314 -1.624 1.00 7.14 90 CYS A O 1
ATOM 715 N N . LYS A 1 91 ? 44.140 17.430 -0.125 1.00 7.10 91 LYS A N 1
ATOM 716 C CA . LYS A 1 91 ? 45.208 17.306 -1.108 1.00 7.51 91 LYS A CA 1
ATOM 717 C C . LYS A 1 91 ? 44.760 16.425 -2.263 1.00 9.88 91 LYS A C 1
ATOM 718 O O . LYS A 1 91 ? 45.102 16.686 -3.425 1.00 9.00 91 LYS A O 1
ATOM 724 N N . ASN A 1 92 ? 43.994 15.365 -1.958 1.00 7.09 92 ASN A N 1
ATOM 725 C CA . ASN A 1 92 ? 43.543 14.479 -3.025 1.00 7.11 92 ASN A CA 1
ATOM 726 C C . ASN A 1 92 ? 42.564 15.185 -3.948 1.00 6.59 92 ASN A C 1
ATOM 727 O O . ASN A 1 92 ? 42.656 15.029 -5.174 1.00 7.31 92 ASN A O 1
ATOM 732 N N . SER A 1 93 ? 41.594 15.920 -3.381 1.00 6.61 93 SER A N 1
ATOM 733 C CA . SER A 1 93 ? 40.688 16.720 -4.210 1.00 7.49 93 SER A CA 1
ATOM 734 C C . SER A 1 93 ? 41.453 17.674 -5.115 1.00 9.07 93 SER A C 1
ATOM 735 O O . SER A 1 93 ? 41.133 17.798 -6.302 1.00 8.03 93 SER A O 1
ATOM 738 N N . LEU A 1 94 ? 42.467 18.355 -4.576 1.00 7.59 94 LEU A N 1
ATOM 739 C CA . LEU A 1 94 ? 43.260 19.262 -5.403 1.00 8.07 94 LEU A CA 1
ATOM 740 C C . LEU A 1 94 ? 43.949 18.515 -6.538 1.00 9.61 94 LEU A C 1
ATOM 741 O O . LEU A 1 94 ? 43.987 18.996 -7.676 1.00 10.08 94 LEU A O 1
ATOM 746 N N . LYS A 1 95 ? 44.515 17.342 -6.240 1.00 8.60 95 LYS A N 1
ATOM 747 C CA . LYS A 1 95 ? 45.190 16.551 -7.259 1.00 9.78 95 LYS A CA 1
ATOM 748 C C . LYS A 1 95 ? 44.216 16.166 -8.372 1.00 9.71 95 LYS A C 1
ATOM 749 O O . LYS A 1 95 ? 44.505 16.335 -9.562 1.00 11.28 95 LYS A O 1
ATOM 755 N N . LYS A 1 96 ? 43.033 15.666 -7.999 1.00 9.37 96 LYS A N 1
ATOM 756 C CA . LYS A 1 96 ? 42.076 15.226 -9.014 1.00 9.80 96 LYS A CA 1
ATOM 757 C C . LYS A 1 96 ? 41.523 16.395 -9.819 1.00 8.11 96 LYS A C 1
ATOM 758 O O . LYS A 1 96 ? 41.289 16.255 -11.030 1.00 11.04 96 LYS A O 1
ATOM 764 N N . LEU A 1 97 ? 41.302 17.545 -9.174 1.00 8.35 97 LEU A N 1
ATOM 765 C CA . LEU A 1 97 ? 40.767 18.729 -9.839 1.00 9.54 97 LEU A CA 1
ATOM 766 C C . LEU A 1 97 ? 41.829 19.482 -10.634 1.00 10.55 97 LEU A C 1
ATOM 767 O O . LEU A 1 97 ? 41.483 20.438 -11.347 1.00 9.98 97 LEU A O 1
ATOM 772 N N . GLN A 1 98 ? 43.099 19.073 -10.515 1.00 10.49 98 GLN A N 1
ATOM 773 C CA . GLN A 1 98 ? 44.222 19.756 -11.172 1.00 9.37 98 GLN A CA 1
ATOM 774 C C . GLN A 1 98 ? 44.325 21.213 -10.723 1.00 12.44 98 GLN A C 1
ATOM 775 O O . GLN A 1 98 ? 44.578 22.111 -11.533 1.00 13.60 98 GLN A O 1
ATOM 781 N N . LEU A 1 99 ? 44.168 21.445 -9.421 1.00 10.51 99 LEU A N 1
ATOM 782 C CA . LEU A 1 99 ? 44.209 22.783 -8.850 1.00 9.65 99 LEU A CA 1
ATOM 783 C C . LEU A 1 99 ? 45.297 22.868 -7.790 1.00 11.05 99 LEU A C 1
ATOM 784 O O . LEU A 1 99 ? 45.688 21.864 -7.194 1.00 12.23 99 LEU A O 1
ATOM 789 N N . ASP A 1 100 ? 45.784 24.085 -7.563 1.00 11.77 100 ASP A N 1
ATOM 790 C CA . ASP A 1 100 ? 46.723 24.311 -6.469 1.00 14.67 100 ASP A CA 1
ATOM 791 C C . ASP A 1 100 ? 46.049 24.815 -5.204 1.00 12.46 100 ASP A C 1
ATOM 792 O O . ASP A 1 100 ? 46.612 24.654 -4.112 1.00 11.76 100 ASP A O 1
ATOM 797 N N . TYR A 1 101 ? 44.844 25.376 -5.319 1.00 8.82 101 TYR A N 1
ATOM 798 C CA . TYR A 1 101 ? 44.051 25.781 -4.162 1.00 8.32 101 TYR A CA 1
ATOM 799 C C . TYR A 1 101 ? 42.579 25.601 -4.513 1.00 7.53 101 TYR A C 1
ATOM 800 O O . TYR A 1 101 ? 42.193 25.609 -5.694 1.00 8.43 101 TYR A O 1
ATOM 809 N N . LEU A 1 102 ? 41.764 25.430 -3.475 1.00 6.99 102 LEU A N 1
ATOM 810 C CA . LEU A 1 102 ? 40.310 25.472 -3.595 1.00 6.60 102 LEU A CA 1
ATOM 811 C C . LEU A 1 102 ? 39.819 26.815 -3.087 1.00 7.69 102 LEU A C 1
ATOM 812 O O . LEU A 1 102 ? 40.346 27.344 -2.107 1.00 8.28 102 LEU A O 1
ATOM 817 N N . ASP A 1 103 ? 38.763 27.342 -3.713 1.00 6.93 103 ASP A N 1
ATOM 818 C CA . ASP A 1 103 ? 38.149 28.538 -3.142 1.00 7.22 103 ASP A CA 1
ATOM 819 C C . ASP A 1 103 ? 37.347 28.228 -1.882 1.00 6.74 103 ASP A C 1
ATOM 820 O O . ASP A 1 103 ? 37.308 29.044 -0.953 1.00 7.01 103 ASP A O 1
ATOM 825 N N . LEU A 1 104 ? 36.683 27.087 -1.852 1.00 6.83 104 LEU A N 1
ATOM 826 C CA . LEU A 1 104 ? 35.823 26.732 -0.734 1.00 7.13 104 LEU A CA 1
ATOM 827 C C . LEU A 1 104 ? 35.905 25.232 -0.525 1.00 5.59 104 LEU A C 1
ATOM 828 O O . LEU A 1 104 ? 35.875 24.459 -1.489 1.00 7.28 104 LEU A O 1
ATOM 833 N N . TYR A 1 105 ? 35.998 24.826 0.731 1.00 5.09 105 TYR A N 1
ATOM 834 C CA . TYR A 1 105 ? 36.045 23.417 1.105 1.00 4.73 105 TYR A CA 1
ATOM 835 C C . TYR A 1 105 ? 35.038 23.226 2.228 1.00 5.21 105 TYR A C 1
ATOM 836 O O . TYR A 1 105 ? 35.104 23.927 3.253 1.00 5.58 105 TYR A O 1
ATOM 845 N N . LEU A 1 106 ? 34.097 22.291 2.032 1.00 5.43 106 LEU A N 1
ATOM 846 C CA . LEU A 1 106 ? 33.002 22.088 2.975 1.00 4.93 106 LEU A CA 1
ATOM 847 C C . LEU A 1 106 ? 33.051 20.703 3.600 1.00 5.63 106 LEU A C 1
ATOM 848 O O . LEU A 1 106 ? 33.450 19.734 2.956 1.00 6.03 106 LEU A O 1
ATOM 853 N N . VAL A 1 107 ? 32.593 20.607 4.850 1.00 5.52 107 VAL A N 1
ATOM 854 C CA . VAL A 1 107 ? 32.326 19.297 5.452 1.00 4.30 107 VAL A CA 1
ATOM 855 C C . VAL A 1 107 ? 30.989 18.800 4.896 1.00 4.94 107 VAL A C 1
ATOM 856 O O . VAL A 1 107 ? 29.946 19.388 5.179 1.00 5.82 107 VAL A O 1
ATOM 860 N N . HIS A 1 108 ? 31.011 17.717 4.110 1.00 5.38 108 HIS A N 1
ATOM 861 C CA . HIS A 1 108 ? 29.834 17.351 3.313 1.00 5.11 108 HIS A CA 1
ATOM 862 C C . HIS A 1 108 ? 28.629 17.052 4.184 1.00 6.19 108 HIS A C 1
ATOM 863 O O . HIS A 1 108 ? 27.509 17.393 3.812 1.00 5.33 108 HIS A O 1
ATOM 870 N N . TYR A 1 109 ? 28.821 16.347 5.299 1.00 5.40 109 TYR A N 1
ATOM 871 C CA . TYR A 1 109 ? 27.767 16.090 6.272 1.00 4.99 109 TYR A CA 1
ATOM 872 C C . TYR A 1 109 ? 28.360 16.187 7.663 1.00 5.17 109 TYR A C 1
ATOM 873 O O . TYR A 1 109 ? 29.549 15.897 7.854 1.00 6.33 109 TYR A O 1
ATOM 882 N N . PRO A 1 110 ? 27.543 16.499 8.662 1.00 5.52 110 PRO A N 1
ATOM 883 C CA . PRO A 1 110 ? 27.976 16.490 10.069 1.00 5.93 110 PRO A CA 1
ATOM 884 C C . PRO A 1 110 ? 28.002 15.077 10.640 1.00 7.70 110 PRO A C 1
ATOM 885 O O . PRO A 1 110 ? 27.407 14.797 11.677 1.00 7.01 110 PRO A O 1
ATOM 889 N N . LEU A 1 111 ? 28.706 14.180 9.945 1.00 6.17 111 LEU A N 1
ATOM 890 C CA . LEU A 1 111 ? 28.604 12.746 10.201 1.00 6.54 111 LEU A CA 1
ATOM 891 C C . LEU A 1 111 ? 29.916 12.108 9.779 1.00 8.40 111 LEU A C 1
ATOM 892 O O . LEU A 1 111 ? 30.327 12.261 8.626 1.00 8.33 111 LEU A O 1
ATOM 897 N N . ALA A 1 112 ? 30.561 11.389 10.698 1.00 6.96 112 ALA A N 1
ATOM 898 C CA . ALA A 1 112 ? 31.758 10.619 10.373 1.00 7.09 112 ALA A CA 1
ATOM 899 C C . ALA A 1 112 ? 31.375 9.157 10.206 1.00 7.88 112 ALA A C 1
ATOM 900 O O . ALA A 1 112 ? 30.620 8.626 11.015 1.00 8.75 112 ALA A O 1
ATOM 902 N N . THR A 1 113 ? 31.892 8.513 9.156 1.00 7.60 113 THR A N 1
ATOM 903 C CA . THR A 1 113 ? 31.713 7.082 8.944 1.00 8.27 113 THR A CA 1
ATOM 904 C C . THR A 1 113 ? 33.075 6.437 8.699 1.00 8.58 113 THR A C 1
ATOM 905 O O . THR A 1 113 ? 34.095 7.120 8.586 1.00 8.26 113 THR A O 1
ATOM 909 N N . LYS A 1 114 ? 33.083 5.105 8.628 1.00 9.37 114 LYS A N 1
ATOM 910 C CA . LYS A 1 114 ? 34.339 4.349 8.575 1.00 9.94 114 LYS A CA 1
ATOM 911 C C . LYS A 1 114 ? 35.197 4.773 7.384 1.00 9.61 114 LYS A C 1
ATOM 912 O O . LYS A 1 114 ? 34.721 4.879 6.254 1.00 9.04 114 LYS A O 1
ATOM 918 N N . HIS A 1 115 ? 36.494 4.962 7.633 1.00 9.61 115 HIS A N 1
ATOM 919 C CA . HIS A 1 115 ? 37.401 5.406 6.576 1.00 9.18 115 HIS A CA 1
ATOM 920 C C . HIS A 1 115 ? 37.607 4.308 5.542 1.00 9.73 115 HIS A C 1
ATOM 921 O O . HIS A 1 115 ? 37.750 3.130 5.891 1.00 12.61 115 HIS A O 1
ATOM 928 N N . SER A 1 116 ? 37.628 4.711 4.253 1.00 9.26 116 SER A N 1
ATOM 929 C CA . SER A 1 116 ? 37.711 3.786 3.129 1.00 9.95 116 SER A CA 1
ATOM 930 C C . SER A 1 116 ? 38.882 4.101 2.207 1.00 10.74 116 SER A C 1
ATOM 931 O O . SER A 1 116 ? 38.919 3.598 1.076 1.00 11.65 116 SER A O 1
ATOM 934 N N . GLY A 1 117 ? 39.823 4.919 2.661 1.00 10.69 117 GLY A N 1
ATOM 935 C CA . GLY A 1 117 ? 40.984 5.234 1.836 1.00 9.61 117 GLY A CA 1
ATOM 936 C C . GLY A 1 117 ? 40.868 6.639 1.269 1.00 10.70 117 GLY A C 1
ATOM 937 O O . GLY A 1 117 ? 39.793 7.082 0.838 1.00 10.72 117 GLY A O 1
ATOM 938 N N . VAL A 1 118 ? 41.988 7.360 1.294 1.00 10.20 118 VAL A N 1
ATOM 939 C CA . VAL A 1 118 ? 42.026 8.715 0.756 1.00 8.83 118 VAL A CA 1
ATOM 940 C C . VAL A 1 118 ? 41.916 8.649 -0.760 1.00 9.64 118 VAL A C 1
ATOM 941 O O . VAL A 1 118 ? 42.672 7.916 -1.416 1.00 11.27 118 VAL A O 1
ATOM 945 N N . GLY A 1 119 ? 40.968 9.411 -1.319 1.00 9.49 119 GLY A N 1
ATOM 946 C CA . GLY A 1 119 ? 40.666 9.384 -2.744 1.00 10.70 119 GLY A CA 1
ATOM 947 C C . GLY A 1 119 ? 39.731 8.278 -3.180 1.00 10.56 119 GLY A C 1
ATOM 948 O O . GLY A 1 119 ? 39.387 8.200 -4.368 1.00 11.77 119 GLY A O 1
ATOM 949 N N . THR A 1 120 ? 39.277 7.443 -2.255 1.00 9.64 120 THR A N 1
ATOM 950 C CA . THR A 1 120 ? 38.366 6.347 -2.555 1.00 10.46 120 THR A CA 1
ATOM 951 C C . THR A 1 120 ? 37.255 6.363 -1.510 1.00 12.21 120 THR A C 1
ATOM 952 O O . THR A 1 120 ? 37.122 5.448 -0.692 1.00 11.70 120 THR A O 1
ATOM 956 N N . THR A 1 121 ? 36.490 7.452 -1.526 1.00 9.83 121 THR A N 1
ATOM 957 C CA . THR A 1 121 ? 35.449 7.681 -0.531 1.00 7.50 121 THR A CA 1
ATOM 958 C C . THR A 1 121 ? 34.342 6.653 -0.678 1.00 9.97 121 THR A C 1
ATOM 959 O O . THR A 1 121 ? 34.032 6.185 -1.779 1.00 11.39 121 THR A O 1
ATOM 963 N N . ALA A 1 122 ? 33.734 6.312 0.456 1.00 8.10 122 ALA A N 1
ATOM 964 C CA . ALA A 1 122 ? 32.687 5.301 0.456 1.00 8.81 122 ALA A CA 1
ATOM 965 C C . ALA A 1 122 ? 31.833 5.493 1.688 1.00 8.27 122 ALA A C 1
ATOM 966 O O . ALA A 1 122 ? 32.220 6.191 2.627 1.00 10.40 122 ALA A O 1
ATOM 968 N N . SER A 1 123 ? 30.634 4.902 1.645 1.00 10.35 123 SER A N 1
ATOM 969 C CA . SER A 1 123 ? 29.744 4.848 2.808 1.00 10.58 123 SER A CA 1
ATOM 970 C C . SER A 1 123 ? 29.645 3.370 3.192 1.00 10.00 123 SER A C 1
ATOM 971 O O . SER A 1 123 ? 28.817 2.621 2.661 1.00 12.51 123 SER A O 1
ATOM 974 N N . LEU A 1 124 ? 30.544 2.937 4.078 1.00 9.96 124 LEU A N 1
ATOM 975 C CA . LEU A 1 124 ? 30.679 1.527 4.377 1.00 11.68 124 LEU A CA 1
ATOM 976 C C . LEU A 1 124 ? 29.605 1.084 5.361 1.00 12.21 124 LEU A C 1
ATOM 977 O O . LEU A 1 124 ? 29.183 1.860 6.232 1.00 13.91 124 LEU A O 1
ATOM 982 N N . LEU A 1 125 ? 29.160 -0.156 5.211 1.00 13.43 125 LEU A N 1
ATOM 983 C CA . LEU A 1 125 ? 28.139 -0.718 6.093 1.00 14.58 125 LEU A CA 1
ATOM 984 C C . LEU A 1 125 ? 28.766 -1.666 7.106 1.00 17.08 125 LEU A C 1
ATOM 985 O O . LEU A 1 125 ? 29.796 -2.293 6.840 1.00 20.02 125 LEU A O 1
ATOM 990 N N . ASP A 1 126 ? 28.106 -1.811 8.255 1.00 17.02 126 ASP A N 1
ATOM 991 C CA . ASP A 1 126 ? 28.576 -2.738 9.272 1.00 20.54 126 ASP A CA 1
ATOM 992 C C . ASP A 1 126 ? 28.026 -4.136 8.992 1.00 24.11 126 ASP A C 1
ATOM 993 O O . ASP A 1 126 ? 27.433 -4.403 7.939 1.00 21.35 126 ASP A O 1
ATOM 998 N N . GLU A 1 127 ? 28.200 -5.028 9.977 1.00 27.17 127 GLU A N 1
ATOM 999 C CA . GLU A 1 127 ? 27.812 -6.432 9.848 1.00 31.14 127 GLU A CA 1
ATOM 1000 C C . GLU A 1 127 ? 26.315 -6.595 9.618 1.00 32.68 127 GLU A C 1
ATOM 1001 O O . GLU A 1 127 ? 25.877 -7.601 9.041 1.00 34.45 127 GLU A O 1
ATOM 1007 N N . ASN A 1 128 ? 25.515 -5.643 10.090 1.00 28.30 128 ASN A N 1
ATOM 1008 C CA . ASN A 1 128 ? 24.069 -5.677 9.945 1.00 27.44 128 ASN A CA 1
ATOM 1009 C C . ASN A 1 128 ? 23.564 -4.837 8.773 1.00 23.99 128 ASN A C 1
ATOM 1010 O O . ASN A 1 128 ? 22.362 -4.571 8.694 1.00 21.53 128 ASN A O 1
ATOM 1015 N N . LYS A 1 129 ? 24.450 -4.432 7.856 1.00 20.41 129 LYS A N 1
ATOM 1016 C CA . LYS A 1 129 ? 24.080 -3.645 6.674 1.00 19.97 129 LYS A CA 1
ATOM 1017 C C . LYS A 1 129 ? 23.534 -2.277 7.064 1.00 20.27 129 LYS A C 1
ATOM 1018 O O . LYS A 1 129 ? 22.690 -1.698 6.368 1.00 19.07 129 LYS A O 1
ATOM 1024 N N . VAL A 1 130 ? 24.041 -1.754 8.170 1.00 15.83 130 VAL A N 1
ATOM 1025 C CA . VAL A 1 130 ? 23.728 -0.413 8.647 1.00 14.80 130 VAL A CA 1
ATOM 1026 C C . VAL A 1 130 ? 24.986 0.428 8.510 1.00 13.68 130 VAL A C 1
ATOM 1027 O O . VAL A 1 130 ? 26.090 -0.055 8.778 1.00 14.43 130 VAL A O 1
ATOM 1031 N N . LEU A 1 131 ? 24.828 1.679 8.066 1.00 12.57 131 LEU A N 1
ATOM 1032 C CA . LEU A 1 131 ? 25.972 2.572 7.897 1.00 11.56 131 LEU A CA 1
ATOM 1033 C C . LEU A 1 131 ? 26.915 2.491 9.089 1.00 11.76 131 LEU A C 1
ATOM 1034 O O . LEU A 1 131 ? 26.487 2.564 10.244 1.00 12.16 131 LEU A O 1
ATOM 1039 N N . ASP A 1 132 ? 28.208 2.309 8.800 1.00 11.61 132 ASP A N 1
ATOM 1040 C CA . ASP A 1 132 ? 29.202 2.128 9.855 1.00 13.21 132 ASP A CA 1
ATOM 1041 C C . ASP A 1 132 ? 29.604 3.511 10.361 1.00 12.11 132 ASP A C 1
ATOM 1042 O O . ASP A 1 132 ? 30.638 4.079 10.000 1.00 10.49 132 ASP A O 1
ATOM 1047 N N . ILE A 1 133 ? 28.732 4.076 11.195 1.00 11.07 133 ILE A N 1
ATOM 1048 C CA . ILE A 1 133 ? 28.929 5.420 11.730 1.00 10.38 133 ILE A CA 1
ATOM 1049 C C . ILE A 1 133 ? 30.023 5.406 12.795 1.00 10.76 133 ILE A C 1
ATOM 1050 O O . ILE A 1 133 ? 30.004 4.587 13.722 1.00 12.58 133 ILE A O 1
ATOM 1055 N N . ASP A 1 134 ? 30.998 6.310 12.643 1.00 10.46 134 ASP A N 1
ATOM 1056 C CA . ASP A 1 134 ? 32.147 6.396 13.529 1.00 10.46 134 ASP A CA 1
ATOM 1057 C C . ASP A 1 134 ? 31.795 7.134 14.816 1.00 11.56 134 ASP A C 1
ATOM 1058 O O . ASP A 1 134 ? 31.019 8.094 14.803 1.00 10.99 134 ASP A O 1
ATOM 1063 N N . VAL A 1 135 ? 32.370 6.688 15.940 1.00 11.68 135 VAL A N 1
ATOM 1064 C CA . VAL A 1 135 ? 32.153 7.385 17.208 1.00 12.12 135 VAL A CA 1
ATOM 1065 C C . VAL A 1 135 ? 33.495 7.680 17.867 1.00 12.50 135 VAL A C 1
ATOM 1066 O O . VAL A 1 135 ? 33.632 7.613 19.102 1.00 15.74 135 VAL A O 1
ATOM 1070 N N . THR A 1 136 ? 34.487 8.039 17.041 1.00 12.60 136 THR A N 1
ATOM 1071 C CA . THR A 1 136 ? 35.812 8.402 17.542 1.00 13.43 136 THR A CA 1
ATOM 1072 C C . THR A 1 136 ? 36.282 9.799 17.132 1.00 13.15 136 THR A C 1
ATOM 1073 O O . THR A 1 136 ? 37.103 10.389 17.849 1.00 14.81 136 THR A O 1
ATOM 1077 N N . VAL A 1 137 ? 35.786 10.367 16.031 1.00 10.16 137 VAL A N 1
ATOM 1078 C CA . VAL A 1 137 ? 36.255 11.663 15.543 1.00 9.47 137 VAL A CA 1
ATOM 1079 C C . VAL A 1 137 ? 35.138 12.679 15.722 1.00 10.31 137 VAL A C 1
ATOM 1080 O O . VAL A 1 137 ? 34.071 12.547 15.104 1.00 9.85 137 VAL A O 1
ATOM 1084 N N . SER A 1 138 ? 35.382 13.701 16.547 1.00 9.32 138 SER A N 1
ATOM 1085 C CA . SER A 1 138 ? 34.377 14.731 16.761 1.00 9.10 138 SER A CA 1
ATOM 1086 C C . SER A 1 138 ? 34.315 15.696 15.584 1.00 8.92 138 SER A C 1
ATOM 1087 O O . SER A 1 138 ? 35.280 15.871 14.833 1.00 9.49 138 SER A O 1
ATOM 1090 N N . LEU A 1 139 ? 33.155 16.338 15.438 1.00 7.98 139 LEU A N 1
ATOM 1091 C CA . LEU A 1 139 ? 33.019 17.363 14.410 1.00 8.02 139 LEU A CA 1
ATOM 1092 C C . LEU A 1 139 ? 33.995 18.506 14.643 1.00 7.87 139 LEU A C 1
ATOM 1093 O O . LEU A 1 139 ? 34.493 19.099 13.678 1.00 9.60 139 LEU A O 1
ATOM 1098 N N . GLU A 1 140 ? 34.319 18.803 15.913 1.00 8.17 140 GLU A N 1
ATOM 1099 C CA . GLU A 1 140 ? 35.298 19.850 16.186 1.00 9.12 140 GLU A CA 1
ATOM 1100 C C . GLU A 1 140 ? 36.681 19.442 15.709 1.00 9.19 140 GLU A C 1
ATOM 1101 O O . GLU A 1 140 ? 37.412 20.268 15.158 1.00 9.44 140 GLU A O 1
ATOM 1107 N N . THR A 1 141 ? 37.079 18.188 15.953 1.00 8.62 141 THR A N 1
ATOM 1108 C CA . THR A 1 141 ? 38.378 17.734 15.448 1.00 10.05 141 THR A CA 1
ATOM 1109 C C . THR A 1 141 ? 38.433 17.865 13.932 1.00 11.10 141 THR A C 1
ATOM 1110 O O . THR A 1 141 ? 39.417 18.368 13.373 1.00 9.96 141 THR A O 1
ATOM 1114 N N . THR A 1 142 ? 37.366 17.456 13.264 1.00 8.60 142 THR A N 1
ATOM 1115 C CA . THR A 1 142 ? 37.276 17.639 11.814 1.00 6.62 142 THR A CA 1
ATOM 1116 C C . THR A 1 142 ? 37.401 19.112 11.441 1.00 8.68 142 THR A C 1
ATOM 1117 O O . THR A 1 142 ? 38.121 19.464 10.494 1.00 7.96 142 THR A O 1
ATOM 1121 N N . TRP A 1 143 ? 36.718 19.990 12.181 1.00 8.72 143 TRP A N 1
ATOM 1122 C CA . TRP A 1 143 ? 36.749 21.414 11.854 1.00 7.63 143 TRP A CA 1
ATOM 1123 C C . TRP A 1 143 ? 38.150 22.001 12.038 1.00 9.43 143 TRP A C 1
ATOM 1124 O O . TRP A 1 143 ? 38.610 22.806 11.211 1.00 8.60 143 TRP A O 1
ATOM 1135 N N . HIS A 1 144 ? 38.849 21.625 13.110 1.00 8.87 144 HIS A N 1
ATOM 1136 C CA . HIS A 1 144 ? 40.202 22.149 13.270 1.00 8.79 144 HIS A CA 1
ATOM 1137 C C . HIS A 1 144 ? 41.125 21.662 12.158 1.00 9.78 144 HIS A C 1
ATOM 1138 O O . HIS A 1 144 ? 42.087 22.363 11.800 1.00 10.49 144 HIS A O 1
ATOM 1145 N N . ASP A 1 145 ? 40.856 20.485 11.583 1.00 8.75 145 ASP A N 1
ATOM 1146 C CA . ASP A 1 145 ? 41.655 20.063 10.437 1.00 8.21 145 ASP A CA 1
ATOM 1147 C C . ASP A 1 145 ? 41.233 20.803 9.166 1.00 8.92 145 ASP A C 1
ATOM 1148 O O . ASP A 1 145 ? 42.085 21.096 8.312 1.00 8.71 145 ASP A O 1
ATOM 1153 N N . MET A 1 146 ? 39.947 21.176 9.056 1.00 7.19 146 MET A N 1
ATOM 1154 C CA . MET A 1 146 ? 39.554 22.125 8.010 1.00 7.94 146 MET A CA 1
ATOM 1155 C C . MET A 1 146 ? 40.331 23.428 8.137 1.00 7.12 146 MET A C 1
ATOM 1156 O O . MET A 1 146 ? 40.790 23.994 7.129 1.00 9.04 146 MET A O 1
ATOM 1161 N N . GLU A 1 147 ? 40.502 23.922 9.374 1.00 7.08 147 GLU A N 1
ATOM 1162 C CA . GLU A 1 147 ? 41.309 25.118 9.582 1.00 8.51 147 GLU A CA 1
ATOM 1163 C C . GLU A 1 147 ? 42.754 24.905 9.149 1.00 9.06 147 GLU A C 1
ATOM 1164 O O . GLU A 1 147 ? 43.388 25.838 8.646 1.00 11.08 147 GLU A O 1
ATOM 1170 N N . LYS A 1 148 ? 43.273 23.683 9.287 1.00 8.95 148 LYS A N 1
ATOM 1171 C CA . LYS A 1 148 ? 44.633 23.409 8.823 1.00 9.39 148 LYS A CA 1
ATOM 1172 C C . LYS A 1 148 ? 44.742 23.529 7.310 1.00 9.41 148 LYS A C 1
ATOM 1173 O O . LYS A 1 148 ? 45.798 23.922 6.799 1.00 9.45 148 LYS A O 1
ATOM 1179 N N . THR A 1 149 ? 43.698 23.135 6.571 1.00 7.40 149 THR A N 1
ATOM 1180 C CA . THR A 1 149 ? 43.794 23.286 5.121 1.00 7.58 149 THR A CA 1
ATOM 1181 C C . THR A 1 149 ? 43.916 24.752 4.737 1.00 8.78 149 THR A C 1
ATOM 1182 O O . THR A 1 149 ? 44.564 25.074 3.736 1.00 8.94 149 THR A O 1
ATOM 1186 N N . VAL A 1 150 ? 43.351 25.646 5.543 1.00 8.05 150 VAL A N 1
ATOM 1187 C CA . VAL A 1 150 ? 43.527 27.077 5.309 1.00 8.14 150 VAL A CA 1
ATOM 1188 C C . VAL A 1 150 ? 44.951 27.511 5.653 1.00 9.93 150 VAL A C 1
ATOM 1189 O O . VAL A 1 150 ? 45.611 28.189 4.863 1.00 10.41 150 VAL A O 1
ATOM 1193 N N . SER A 1 151 ? 45.457 27.107 6.829 1.00 10.59 151 SER A N 1
ATOM 1194 C CA A SER A 1 151 ? 46.803 27.504 7.244 0.35 10.73 151 SER A CA 1
ATOM 1195 C CA B SER A 1 151 ? 46.796 27.546 7.215 0.65 10.68 151 SER A CA 1
ATOM 1196 C C . SER A 1 151 ? 47.875 26.949 6.315 1.00 10.42 151 SER A C 1
ATOM 1197 O O . SER A 1 151 ? 48.949 27.552 6.167 1.00 11.54 151 SER A O 1
ATOM 1202 N N . LEU A 1 152 ? 47.610 25.793 5.694 1.00 10.51 152 LEU A N 1
ATOM 1203 C CA . LEU A 1 152 ? 48.547 25.195 4.742 1.00 10.58 152 LEU A CA 1
ATOM 1204 C C . LEU A 1 152 ? 48.476 25.846 3.372 1.00 10.44 152 LEU A C 1
ATOM 1205 O O . LEU A 1 152 ? 49.353 25.601 2.530 1.00 12.55 152 LEU A O 1
ATOM 1210 N N . GLY A 1 153 ? 47.456 26.657 3.135 1.00 9.59 153 GLY A N 1
ATOM 1211 C CA . GLY A 1 153 ? 47.324 27.321 1.860 1.00 9.69 153 GLY A CA 1
ATOM 1212 C C . GLY A 1 153 ? 46.624 26.488 0.819 1.00 8.99 153 GLY A C 1
ATOM 1213 O O . GLY A 1 153 ? 46.614 26.882 -0.353 1.00 9.16 153 GLY A O 1
ATOM 1214 N N . LEU A 1 154 ? 46.043 25.342 1.208 1.00 8.32 154 LEU A N 1
ATOM 1215 C CA . LEU A 1 154 ? 45.321 24.492 0.262 1.00 7.74 154 LEU A CA 1
ATOM 1216 C C . LEU A 1 154 ? 43.966 25.086 -0.093 1.00 8.77 154 LEU A C 1
ATOM 1217 O O . LEU A 1 154 ? 43.465 24.858 -1.195 1.00 7.78 154 LEU A O 1
ATOM 1222 N N . VAL A 1 155 ? 43.385 25.866 0.812 1.00 7.30 155 VAL A N 1
ATOM 1223 C CA . VAL A 1 155 ? 41.977 26.254 0.750 1.00 6.92 155 VAL A CA 1
ATOM 1224 C C . VAL A 1 155 ? 41.867 27.693 1.207 1.00 8.17 155 VAL A C 1
ATOM 1225 O O . VAL A 1 155 ? 42.461 28.056 2.225 1.00 8.80 155 VAL A O 1
ATOM 1229 N N . ARG A 1 156 ? 41.094 28.513 0.474 1.00 7.98 156 ARG A N 1
ATOM 1230 C CA . ARG A 1 156 ? 40.892 29.893 0.923 1.00 8.15 156 ARG A CA 1
ATOM 1231 C C . ARG A 1 156 ? 39.838 29.969 2.017 1.00 8.14 156 ARG A C 1
ATOM 1232 O O . ARG A 1 156 ? 40.061 30.584 3.074 1.00 8.34 156 ARG A O 1
ATOM 1240 N N . SER A 1 157 ? 38.686 29.350 1.770 1.00 7.31 157 SER A N 1
ATOM 1241 C CA . SER A 1 157 ? 37.507 29.481 2.622 1.00 7.16 157 SER A CA 1
ATOM 1242 C C . SER A 1 157 ? 36.979 28.104 2.968 1.00 7.33 157 SER A C 1
ATOM 1243 O O . SER A 1 157 ? 37.051 27.184 2.149 1.00 6.19 157 SER A O 1
ATOM 1246 N N . ILE A 1 158 ? 36.461 27.969 4.192 1.00 7.12 158 ILE A N 1
ATOM 1247 C CA . ILE A 1 158 ? 35.939 26.692 4.665 1.00 5.88 158 ILE A CA 1
ATOM 1248 C C . ILE A 1 158 ? 34.505 26.873 5.135 1.00 5.88 158 ILE A C 1
ATOM 1249 O O . ILE A 1 158 ? 34.053 27.977 5.439 1.00 7.20 158 ILE A O 1
ATOM 1254 N N . GLY A 1 159 ? 33.776 25.767 5.173 1.00 5.45 159 GLY A N 1
ATOM 1255 C CA . GLY A 1 159 ? 32.394 25.884 5.585 1.00 5.52 159 GLY A CA 1
ATOM 1256 C C . GLY A 1 159 ? 31.764 24.528 5.827 1.00 5.16 159 GLY A C 1
ATOM 1257 O O . GLY A 1 159 ? 32.427 23.483 5.802 1.00 5.26 159 GLY A O 1
ATOM 1258 N N . LEU A 1 160 ? 30.453 24.594 6.040 1.00 5.72 160 LEU A N 1
ATOM 1259 C CA . LEU A 1 160 ? 29.625 23.470 6.470 1.00 6.29 160 LEU A CA 1
ATOM 1260 C C . LEU A 1 160 ? 28.692 23.076 5.334 1.00 5.87 160 LEU A C 1
ATOM 1261 O O . LEU A 1 160 ? 28.301 23.916 4.517 1.00 6.89 160 LEU A O 1
ATOM 1266 N N . SER A 1 161 ? 28.318 21.804 5.296 1.00 4.83 161 SER A N 1
ATOM 1267 C CA . SER A 1 161 ? 27.255 21.345 4.399 1.00 5.20 161 SER A CA 1
ATOM 1268 C C . SER A 1 161 ? 26.320 20.450 5.196 1.00 5.98 161 SER A C 1
ATOM 1269 O O . SER A 1 161 ? 26.783 19.566 5.926 1.00 6.25 161 SER A O 1
ATOM 1272 N N . ASN A 1 162 ? 25.014 20.732 5.109 1.00 5.40 162 ASN A N 1
ATOM 1273 C CA . ASN A 1 162 ? 23.966 19.951 5.795 1.00 6.75 162 ASN A CA 1
ATOM 1274 C C . ASN A 1 162 ? 24.066 20.033 7.318 1.00 8.34 162 ASN A C 1
ATOM 1275 O O . ASN A 1 162 ? 23.656 19.102 8.033 1.00 8.33 162 ASN A O 1
ATOM 1280 N N . TYR A 1 163 ? 24.551 21.157 7.844 1.00 6.06 163 TYR A N 1
ATOM 1281 C CA . TYR A 1 163 ? 24.497 21.428 9.279 1.00 6.47 163 TYR A CA 1
ATOM 1282 C C . TYR A 1 163 ? 23.284 22.313 9.558 1.00 10.48 163 TYR A C 1
ATOM 1283 O O . TYR A 1 163 ? 22.963 23.210 8.763 1.00 10.57 163 TYR A O 1
ATOM 1292 N N . GLU A 1 164 ? 22.584 22.051 10.663 1.00 8.46 164 GLU A N 1
ATOM 1293 C CA . GLU A 1 164 ? 21.409 22.871 10.990 1.00 8.33 164 GLU A CA 1
ATOM 1294 C C . GLU A 1 164 ? 21.743 23.774 12.194 1.00 8.84 164 GLU A C 1
ATOM 1295 O O . GLU A 1 164 ? 22.922 24.030 12.476 1.00 9.46 164 GLU A O 1
ATOM 1301 N N . LEU A 1 165 ? 20.722 24.239 12.923 1.00 8.27 165 LEU A N 1
ATOM 1302 C CA A LEU A 1 165 ? 20.967 25.290 13.917 0.88 8.80 165 LEU A CA 1
ATOM 1303 C CA B LEU A 1 165 ? 20.962 25.284 13.921 0.12 8.80 165 LEU A CA 1
ATOM 1304 C C . LEU A 1 165 ? 21.870 24.804 15.048 1.00 9.15 165 LEU A C 1
ATOM 1305 O O . LEU A 1 165 ? 22.844 25.481 15.413 1.00 9.55 165 LEU A O 1
ATOM 1314 N N . PHE A 1 166 ? 21.546 23.656 15.647 1.00 9.43 166 PHE A N 1
ATOM 1315 C CA . PHE A 1 166 ? 22.338 23.204 16.792 1.00 9.97 166 PHE A CA 1
ATOM 1316 C C . PHE A 1 166 ? 23.787 22.976 16.397 1.00 9.59 166 PHE A C 1
ATOM 1317 O O . PHE A 1 166 ? 24.712 23.393 17.103 1.00 9.98 166 PHE A O 1
ATOM 1325 N N . LEU A 1 167 ? 24.002 22.332 15.253 1.00 8.96 167 LEU A N 1
ATOM 1326 C CA . LEU A 1 167 ? 25.375 22.023 14.854 1.00 8.76 167 LEU A CA 1
ATOM 1327 C C . LEU A 1 167 ? 26.123 23.275 14.421 1.00 8.54 167 LEU A C 1
ATOM 1328 O O . LEU A 1 167 ? 27.350 23.355 14.588 1.00 8.71 167 LEU A O 1
ATOM 1333 N N . THR A 1 168 ? 25.412 24.232 13.822 1.00 8.53 168 THR A N 1
ATOM 1334 C CA . THR A 1 168 ? 26.065 25.456 13.373 1.00 8.22 168 THR A CA 1
ATOM 1335 C C . THR A 1 168 ? 26.442 26.320 14.555 1.00 8.88 168 THR A C 1
ATOM 1336 O O . THR A 1 168 ? 27.546 26.873 14.589 1.00 9.42 168 THR A O 1
ATOM 1340 N N . ARG A 1 169 ? 25.532 26.449 15.528 1.00 9.38 169 ARG A N 1
ATOM 1341 C CA . ARG A 1 169 ? 25.879 27.161 16.763 1.00 10.22 169 ARG A CA 1
ATOM 1342 C C . ARG A 1 169 ? 27.085 26.523 17.440 1.00 10.53 169 ARG A C 1
ATOM 1343 O O . ARG A 1 169 ? 27.979 27.216 17.946 1.00 11.82 169 ARG A O 1
ATOM 1351 N N . ASP A 1 170 ? 27.127 25.195 17.465 1.00 10.35 170 ASP A N 1
ATOM 1352 C CA . ASP A 1 170 ? 28.268 24.517 18.074 1.00 11.19 170 ASP A CA 1
ATOM 1353 C C . ASP A 1 170 ? 29.563 24.858 17.342 1.00 10.88 170 ASP A C 1
ATOM 1354 O O . ASP A 1 170 ? 30.567 25.224 17.973 1.00 11.11 170 ASP A O 1
ATOM 1359 N N . CYS A 1 171 ? 29.544 24.802 16.005 1.00 9.75 171 CYS A N 1
ATOM 1360 C CA . CYS A 1 171 ? 30.740 25.155 15.249 1.00 9.63 171 CYS A CA 1
ATOM 1361 C C . CYS A 1 171 ? 31.204 26.573 15.610 1.00 10.35 171 CYS A C 1
ATOM 1362 O O . CYS A 1 171 ? 32.391 26.805 15.852 1.00 11.62 171 CYS A O 1
ATOM 1365 N N . LEU A 1 172 ? 30.290 27.545 15.577 1.00 10.06 172 LEU A N 1
ATOM 1366 C CA . LEU A 1 172 ? 30.662 28.927 15.875 1.00 10.64 172 LEU A CA 1
ATOM 1367 C C . LEU A 1 172 ? 31.327 29.029 17.243 1.00 12.27 172 LEU A C 1
ATOM 1368 O O . LEU A 1 172 ? 32.234 29.858 17.453 1.00 13.16 172 LEU A O 1
ATOM 1373 N N . SER A 1 173 ? 30.903 28.185 18.187 1.00 11.87 173 SER A N 1
ATOM 1374 C CA . SER A 1 173 ? 31.402 28.273 19.554 1.00 12.86 173 SER A CA 1
ATOM 1375 C C . SER A 1 173 ? 32.803 27.687 19.720 1.00 14.87 173 SER A C 1
ATOM 1376 O O . SER A 1 173 ? 33.513 28.102 20.643 1.00 17.03 173 SER A O 1
ATOM 1379 N N . TYR A 1 174 ? 33.243 26.771 18.842 1.00 14.90 174 TYR A N 1
ATOM 1380 C CA . TYR A 1 174 ? 34.599 26.226 18.971 1.00 15.12 174 TYR A CA 1
ATOM 1381 C C . TYR A 1 174 ? 35.536 26.608 17.832 1.00 15.21 174 TYR A C 1
ATOM 1382 O O . TYR A 1 174 ? 36.744 26.330 17.931 1.00 16.83 174 TYR A O 1
ATOM 1391 N N . ALA A 1 175 ? 35.034 27.280 16.799 1.00 15.13 175 ALA A N 1
ATOM 1392 C CA . ALA A 1 175 ? 35.842 27.620 15.634 1.00 11.80 175 ALA A CA 1
ATOM 1393 C C . ALA A 1 175 ? 36.906 28.660 15.955 1.00 15.34 175 ALA A C 1
ATOM 1394 O O . ALA A 1 175 ? 36.635 29.675 16.602 1.00 17.29 175 ALA A O 1
ATOM 1396 N N . LYS A 1 176 ? 38.116 28.421 15.450 1.00 14.09 176 LYS A N 1
ATOM 1397 C CA . LYS A 1 176 ? 39.125 29.474 15.424 1.00 15.44 176 LYS A CA 1
ATOM 1398 C C . LYS A 1 176 ? 39.024 30.308 14.158 1.00 14.77 176 LYS A C 1
ATOM 1399 O O . LYS A 1 176 ? 39.256 31.525 14.190 1.00 18.37 176 LYS A O 1
ATOM 1405 N N . ILE A 1 177 ? 38.728 29.664 13.034 1.00 12.67 177 ILE A N 1
ATOM 1406 C CA . ILE A 1 177 ? 38.303 30.324 11.809 1.00 12.30 177 ILE A CA 1
ATOM 1407 C C . ILE A 1 177 ? 36.812 30.062 11.689 1.00 11.82 177 ILE A C 1
ATOM 1408 O O . ILE A 1 177 ? 36.395 28.912 11.500 1.00 11.87 177 ILE A O 1
ATOM 1413 N N . LYS A 1 178 ? 36.019 31.113 11.826 1.00 13.01 178 LYS A N 1
ATOM 1414 C CA . LYS A 1 178 ? 34.578 31.004 11.648 1.00 11.81 178 LYS A CA 1
ATOM 1415 C C . LYS A 1 178 ? 34.278 30.498 10.240 1.00 11.88 178 LYS A C 1
ATOM 1416 O O . LYS A 1 178 ? 34.960 30.904 9.292 1.00 12.62 178 LYS A O 1
ATOM 1422 N N . PRO A 1 179 ? 33.299 29.599 10.063 1.00 9.98 179 PRO A N 1
ATOM 1423 C CA . PRO A 1 179 ? 32.965 29.163 8.701 1.00 9.05 179 PRO A CA 1
ATOM 1424 C C . PRO A 1 179 ? 32.567 30.355 7.840 1.00 10.55 179 PRO A C 1
ATOM 1425 O O . PRO A 1 179 ? 31.922 31.300 8.313 1.00 10.42 179 PRO A O 1
ATOM 1429 N N . GLN A 1 180 ? 32.996 30.324 6.577 1.00 9.31 180 GLN A N 1
ATOM 1430 C CA . GLN A 1 180 ? 32.575 31.358 5.639 1.00 9.59 180 GLN A CA 1
ATOM 1431 C C . GLN A 1 180 ? 31.184 31.083 5.092 1.00 9.09 180 GLN A C 1
ATOM 1432 O O . GLN A 1 180 ? 30.459 32.029 4.779 1.00 9.75 180 GLN A O 1
ATOM 1438 N N . VAL A 1 181 ? 30.821 29.809 4.932 1.00 8.53 181 VAL A N 1
ATOM 1439 C CA . VAL A 1 181 ? 29.613 29.405 4.218 1.00 8.16 181 VAL A CA 1
ATOM 1440 C C . VAL A 1 181 ? 28.979 28.267 4.999 1.00 7.87 181 VAL A C 1
ATOM 1441 O O . VAL A 1 181 ? 29.689 27.438 5.580 1.00 7.78 181 VAL A O 1
ATOM 1445 N N . SER A 1 182 ? 27.650 28.224 5.019 1.00 7.40 182 SER A N 1
ATOM 1446 C CA . SER A 1 182 ? 26.909 27.033 5.439 1.00 7.95 182 SER A CA 1
ATOM 1447 C C . SER A 1 182 ? 25.935 26.682 4.331 1.00 7.60 182 SER A C 1
ATOM 1448 O O . SER A 1 182 ? 25.011 27.459 4.068 1.00 8.07 182 SER A O 1
ATOM 1451 N N . GLN A 1 183 ? 26.130 25.526 3.702 1.00 6.80 183 GLN A N 1
ATOM 1452 C CA . GLN A 1 183 ? 25.345 25.116 2.536 1.00 6.84 183 GLN A CA 1
ATOM 1453 C C . GLN A 1 183 ? 24.324 24.093 2.997 1.00 7.67 183 GLN A C 1
ATOM 1454 O O . GLN A 1 183 ? 24.682 23.149 3.702 1.00 7.46 183 GLN A O 1
ATOM 1460 N N . PHE A 1 184 ? 23.065 24.250 2.594 1.00 6.68 184 PHE A N 1
ATOM 1461 C CA . PHE A 1 184 ? 22.062 23.257 2.973 1.00 7.05 184 PHE A CA 1
ATOM 1462 C C . PHE A 1 184 ? 20.899 23.378 2.006 1.00 7.35 184 PHE A C 1
ATOM 1463 O O . PHE A 1 184 ? 20.811 24.343 1.246 1.00 7.87 184 PHE A O 1
ATOM 1471 N N . GLU A 1 185 ? 20.007 22.381 2.033 1.00 7.75 185 GLU A N 1
ATOM 1472 C CA . GLU A 1 185 ? 18.811 22.451 1.194 1.00 8.15 185 GLU A CA 1
ATOM 1473 C C . GLU A 1 185 ? 17.919 23.588 1.673 1.00 8.43 185 GLU A C 1
ATOM 1474 O O . GLU A 1 185 ? 17.509 23.602 2.836 1.00 7.80 185 GLU A O 1
ATOM 1480 N N . THR A 1 186 ? 17.594 24.514 0.781 1.00 8.36 186 THR A N 1
ATOM 1481 C CA . THR A 1 186 ? 16.547 25.484 1.082 1.00 9.33 186 THR A CA 1
ATOM 1482 C C . THR A 1 186 ? 16.025 26.077 -0.220 1.00 8.61 186 THR A C 1
ATOM 1483 O O . THR A 1 186 ? 16.783 26.303 -1.163 1.00 8.79 186 THR A O 1
ATOM 1487 N N . HIS A 1 187 ? 14.703 26.309 -0.260 1.00 9.90 187 HIS A N 1
ATOM 1488 C CA . HIS A 1 187 ? 13.982 26.692 -1.465 1.00 9.81 187 HIS A CA 1
ATOM 1489 C C . HIS A 1 187 ? 12.577 27.116 -1.038 1.00 11.09 187 HIS A C 1
ATOM 1490 O O . HIS A 1 187 ? 12.271 27.050 0.158 1.00 11.20 187 HIS A O 1
ATOM 1497 N N . PRO A 1 188 ? 11.712 27.573 -1.946 1.00 11.98 188 PRO A N 1
ATOM 1498 C CA . PRO A 1 188 ? 10.406 28.091 -1.497 1.00 11.93 188 PRO A CA 1
ATOM 1499 C C . PRO A 1 188 ? 9.523 27.076 -0.769 1.00 11.88 188 PRO A C 1
ATOM 1500 O O . PRO A 1 188 ? 8.573 27.490 -0.092 1.00 12.45 188 PRO A O 1
ATOM 1504 N N . TYR A 1 189 ? 9.761 25.770 -0.887 1.00 11.41 189 TYR A N 1
ATOM 1505 C CA . TYR A 1 189 ? 8.959 24.814 -0.128 1.00 11.49 189 TYR A CA 1
ATOM 1506 C C . TYR A 1 189 ? 9.667 24.309 1.125 1.00 11.95 189 TYR A C 1
ATOM 1507 O O . TYR A 1 189 ? 9.106 23.481 1.847 1.00 11.43 189 TYR A O 1
ATOM 1516 N N . PHE A 1 190 ? 10.893 24.792 1.412 1.00 10.15 190 PHE A N 1
ATOM 1517 C CA . PHE A 1 190 ? 11.682 24.423 2.600 1.00 9.56 190 PHE A CA 1
ATOM 1518 C C . PHE A 1 190 ? 12.515 25.663 2.925 1.00 9.37 190 PHE A C 1
ATOM 1519 O O . PHE A 1 190 ? 13.714 25.731 2.649 1.00 8.87 190 PHE A O 1
ATOM 1527 N N . GLN A 1 191 ? 11.855 26.664 3.499 1.00 9.92 191 GLN A N 1
ATOM 1528 C CA . GLN A 1 191 ? 12.439 28.000 3.540 1.00 10.05 191 GLN A CA 1
ATOM 1529 C C . GLN A 1 191 ? 13.414 28.184 4.695 1.00 10.89 191 GLN A C 1
ATOM 1530 O O . GLN A 1 191 ? 14.348 28.985 4.574 1.00 9.67 191 GLN A O 1
ATOM 1536 N N . ARG A 1 192 ? 13.215 27.477 5.810 1.00 11.27 192 ARG A N 1
ATOM 1537 C CA . ARG A 1 192 ? 14.221 27.431 6.879 1.00 9.23 192 ARG A CA 1
ATOM 1538 C C . ARG A 1 192 ? 14.638 28.828 7.336 1.00 9.95 192 ARG A C 1
ATOM 1539 O O . ARG A 1 192 ? 15.819 29.103 7.584 1.00 10.20 192 ARG A O 1
ATOM 1547 N N . GLU A 1 193 ? 13.654 29.719 7.451 1.00 11.29 193 GLU A N 1
ATOM 1548 C CA . GLU A 1 193 ? 13.926 31.116 7.762 1.00 14.11 193 GLU A CA 1
ATOM 1549 C C . GLU A 1 193 ? 14.841 31.273 8.977 1.00 12.40 193 GLU A C 1
ATOM 1550 O O . GLU A 1 193 ? 15.807 32.040 8.940 1.00 12.77 193 GLU A O 1
ATOM 1556 N N . SER A 1 194 ? 14.572 30.527 10.051 1.00 11.60 194 SER A N 1
ATOM 1557 C CA . SER A 1 194 ? 15.345 30.705 11.284 1.00 12.35 194 SER A CA 1
ATOM 1558 C C . SER A 1 194 ? 16.807 30.361 11.080 1.00 11.34 194 SER A C 1
ATOM 1559 O O . SER A 1 194 ? 17.688 31.001 11.659 1.00 10.98 194 SER A O 1
ATOM 1562 N N . LEU A 1 195 ? 17.074 29.321 10.287 1.00 9.56 195 LEU A N 1
ATOM 1563 C CA . LEU A 1 195 ? 18.443 28.889 10.048 1.00 8.88 195 LEU A CA 1
ATOM 1564 C C . LEU A 1 195 ? 19.191 29.901 9.190 1.00 9.86 195 LEU A C 1
ATOM 1565 O O . LEU A 1 195 ? 20.343 30.253 9.486 1.00 9.84 195 LEU A O 1
ATOM 1570 N N . VAL A 1 196 ? 18.556 30.360 8.102 1.00 9.60 196 VAL A N 1
ATOM 1571 C CA . VAL A 1 196 ? 19.149 31.386 7.245 1.00 9.21 196 VAL A CA 1
ATOM 1572 C C . VAL A 1 196 ? 19.449 32.643 8.053 1.00 9.95 196 VAL A C 1
ATOM 1573 O O . VAL A 1 196 ? 20.543 33.211 7.969 1.00 10.90 196 VAL A O 1
ATOM 1577 N N . ARG A 1 197 ? 18.477 33.086 8.854 1.00 10.65 197 ARG A N 1
ATOM 1578 C CA . ARG A 1 197 ? 18.633 34.300 9.653 1.00 11.60 197 ARG A CA 1
ATOM 1579 C C . ARG A 1 197 ? 19.763 34.145 10.669 1.00 12.96 197 ARG A C 1
ATOM 1580 O O . ARG A 1 197 ? 20.534 35.086 10.913 1.00 13.17 197 ARG A O 1
ATOM 1588 N N . PHE A 1 198 ? 19.880 32.955 11.268 1.00 10.86 198 PHE A N 1
ATOM 1589 C CA . PHE A 1 198 ? 20.917 32.710 12.263 1.00 10.83 198 PHE A CA 1
ATOM 1590 C C . PHE A 1 198 ? 22.299 32.734 11.623 1.00 11.30 198 PHE A C 1
ATOM 1591 O O . PHE A 1 198 ? 23.228 33.338 12.170 1.00 11.97 198 PHE A O 1
ATOM 1599 N N . CYS A 1 199 ? 22.455 32.092 10.457 1.00 9.75 199 CYS A N 1
ATOM 1600 C CA . CYS A 1 199 ? 23.744 32.159 9.772 1.00 9.30 199 CYS A CA 1
ATOM 1601 C C . CYS A 1 199 ? 24.128 33.609 9.513 1.00 10.04 199 CYS A C 1
ATOM 1602 O O . CYS A 1 199 ? 25.267 34.026 9.780 1.00 11.49 199 CYS A O 1
ATOM 1605 N N . LYS A 1 200 ? 23.177 34.395 9.008 1.00 12.00 200 LYS A N 1
ATOM 1606 C CA . LYS A 1 200 ? 23.478 35.768 8.605 1.00 11.38 200 LYS A CA 1
ATOM 1607 C C . LYS A 1 200 ? 23.823 36.623 9.813 1.00 13.37 200 LYS A C 1
ATOM 1608 O O . LYS A 1 200 ? 24.719 37.473 9.739 1.00 15.13 200 LYS A O 1
ATOM 1614 N N . LYS A 1 201 ? 23.140 36.391 10.939 1.00 13.60 201 LYS A N 1
ATOM 1615 C CA . LYS A 1 201 ? 23.430 37.152 12.151 1.00 14.85 201 LYS A CA 1
ATOM 1616 C C . LYS A 1 201 ? 24.894 37.011 12.540 1.00 16.21 201 LYS A C 1
ATOM 1617 O O . LYS A 1 201 ? 25.520 37.968 13.016 1.00 16.37 201 LYS A O 1
ATOM 1623 N N . HIS A 1 202 ? 25.472 35.834 12.300 1.00 12.38 202 HIS A N 1
ATOM 1624 C CA . HIS A 1 202 ? 26.836 35.553 12.714 1.00 13.30 202 HIS A CA 1
ATOM 1625 C C . HIS A 1 202 ? 27.824 35.618 11.565 1.00 13.27 202 HIS A C 1
ATOM 1626 O O . HIS A 1 202 ? 28.951 35.127 11.691 1.00 14.81 202 HIS A O 1
ATOM 1633 N N . GLY A 1 203 ? 27.439 36.245 10.453 1.00 13.40 203 GLY A N 1
ATOM 1634 C CA . GLY A 1 203 ? 28.395 36.514 9.393 1.00 12.03 203 GLY A CA 1
ATOM 1635 C C . GLY A 1 203 ? 28.734 35.331 8.531 1.00 14.47 203 GLY A C 1
ATOM 1636 O O . GLY A 1 203 ? 29.757 35.364 7.838 1.00 11.82 203 GLY A O 1
ATOM 1637 N N . VAL A 1 204 ? 27.920 34.281 8.586 1.00 10.31 204 VAL A N 1
ATOM 1638 C CA . VAL A 1 204 ? 28.082 33.085 7.767 1.00 9.52 204 VAL A CA 1
ATOM 1639 C C . VAL A 1 204 ? 27.145 33.217 6.575 1.00 11.70 204 VAL A C 1
ATOM 1640 O O . VAL A 1 204 ? 25.962 33.530 6.749 1.00 11.15 204 VAL A O 1
ATOM 1644 N N . VAL A 1 205 ? 27.660 33.004 5.366 1.00 9.34 205 VAL A N 1
ATOM 1645 C CA . VAL A 1 205 ? 26.797 33.076 4.186 1.00 9.36 205 VAL A CA 1
ATOM 1646 C C . VAL A 1 205 ? 26.069 31.747 4.051 1.00 8.63 205 VAL A C 1
ATOM 1647 O O . VAL A 1 205 ? 26.716 30.716 3.840 1.00 8.23 205 VAL A O 1
ATOM 1651 N N . PRO A 1 206 ? 24.742 31.714 4.190 1.00 8.56 206 PRO A N 1
ATOM 1652 C CA . PRO A 1 206 ? 23.999 30.488 3.889 1.00 8.03 206 PRO A CA 1
ATOM 1653 C C . PRO A 1 206 ? 23.901 30.329 2.386 1.00 8.15 206 PRO A C 1
ATOM 1654 O O . PRO A 1 206 ? 23.770 31.315 1.652 1.00 8.73 206 PRO A O 1
ATOM 1658 N N . MET A 1 207 ? 24.013 29.088 1.926 1.00 7.77 207 MET A N 1
ATOM 1659 C CA . MET A 1 207 ? 23.984 28.804 0.501 1.00 8.26 207 MET A CA 1
ATOM 1660 C C . MET A 1 207 ? 23.004 27.673 0.265 1.00 8.06 207 MET A C 1
ATOM 1661 O O . MET A 1 207 ? 23.038 26.655 0.970 1.00 8.15 207 MET A O 1
ATOM 1666 N N . ALA A 1 208 ? 22.138 27.841 -0.734 1.00 8.11 208 ALA A N 1
ATOM 1667 C CA . ALA A 1 208 ? 21.096 26.866 -1.020 1.00 8.93 208 ALA A CA 1
ATOM 1668 C C . ALA A 1 208 ? 21.588 25.831 -2.033 1.00 8.82 208 ALA A C 1
ATOM 1669 O O . ALA A 1 208 ? 21.730 26.135 -3.222 1.00 8.92 208 ALA A O 1
ATOM 1671 N N . HIS A 1 209 ? 21.822 24.599 -1.575 1.00 8.23 209 HIS A N 1
ATOM 1672 C CA . HIS A 1 209 ? 21.785 23.504 -2.532 1.00 8.48 209 HIS A CA 1
ATOM 1673 C C . HIS A 1 209 ? 20.339 23.049 -2.687 1.00 8.68 209 HIS A C 1
ATOM 1674 O O . HIS A 1 209 ? 19.462 23.448 -1.911 1.00 9.10 209 HIS A O 1
ATOM 1681 N N . THR A 1 210 ? 20.077 22.286 -3.752 1.00 8.79 210 THR A N 1
ATOM 1682 C CA . THR A 1 210 ? 18.716 21.923 -4.129 1.00 9.13 210 THR A CA 1
ATOM 1683 C C . THR A 1 210 ? 17.791 23.148 -4.154 1.00 11.29 210 THR A C 1
ATOM 1684 O O . THR A 1 210 ? 16.703 23.121 -3.582 1.00 9.30 210 THR A O 1
ATOM 1688 N N . PRO A 1 211 ? 18.209 24.244 -4.803 1.00 9.59 211 PRO A N 1
ATOM 1689 C CA . PRO A 1 211 ? 17.442 25.491 -4.674 1.00 9.83 211 PRO A CA 1
ATOM 1690 C C . PRO A 1 211 ? 16.125 25.478 -5.436 1.00 11.05 211 PRO A C 1
ATOM 1691 O O . PRO A 1 211 ? 15.331 26.409 -5.262 1.00 10.85 211 PRO A O 1
ATOM 1695 N N . LEU A 1 212 ? 15.866 24.472 -6.270 1.00 10.92 212 LEU A N 1
ATOM 1696 C CA . LEU A 1 212 ? 14.568 24.330 -6.918 1.00 11.65 212 LEU A CA 1
ATOM 1697 C C . LEU A 1 212 ? 13.716 23.239 -6.283 1.00 12.23 212 LEU A C 1
ATOM 1698 O O . LEU A 1 212 ? 12.670 22.888 -6.840 1.00 14.77 212 LEU A O 1
ATOM 1703 N N . GLY A 1 213 ? 14.120 22.706 -5.133 1.00 10.68 213 GLY A N 1
ATOM 1704 C CA . GLY A 1 213 ? 13.347 21.631 -4.526 1.00 12.18 213 GLY A CA 1
ATOM 1705 C C . GLY A 1 213 ? 13.429 20.394 -5.402 1.00 18.62 213 GLY A C 1
ATOM 1706 O O . GLY A 1 213 ? 14.442 20.142 -6.057 1.00 21.37 213 GLY A O 1
ATOM 1707 N N . GLY A 1 214 ? 12.341 19.639 -5.475 1.00 26.43 214 GLY A N 1
ATOM 1708 C CA . GLY A 1 214 ? 12.415 18.432 -6.298 1.00 49.58 214 GLY A CA 1
ATOM 1709 C C . GLY A 1 214 ? 12.617 18.649 -7.803 1.00 61.39 214 GLY A C 1
ATOM 1710 O O . GLY A 1 214 ? 12.839 17.663 -8.517 1.00 55.45 214 GLY A O 1
ATOM 1711 N N . ALA A 1 215 ? 12.609 19.891 -8.291 1.00 39.17 215 ALA A N 1
ATOM 1712 C CA . ALA A 1 215 ? 12.185 20.163 -9.665 1.00 38.57 215 ALA A CA 1
ATOM 1713 C C . ALA A 1 215 ? 13.271 19.984 -10.726 1.00 41.21 215 ALA A C 1
ATOM 1714 O O . ALA A 1 215 ? 14.429 20.369 -10.535 1.00 40.82 215 ALA A O 1
ATOM 1716 N N . THR A 1 216 ? 12.863 19.424 -11.870 1.00 44.15 216 THR A N 1
ATOM 1717 C CA . THR A 1 216 ? 13.661 19.362 -13.090 1.00 46.33 216 THR A CA 1
ATOM 1718 C C . THR A 1 216 ? 12.767 19.721 -14.273 1.00 51.09 216 THR A C 1
ATOM 1719 O O . THR A 1 216 ? 11.539 19.624 -14.198 1.00 53.96 216 THR A O 1
ATOM 1723 N N . ALA A 1 217 ? 13.393 20.128 -15.380 1.00 44.55 217 ALA A N 1
ATOM 1724 C CA . ALA A 1 217 ? 12.662 20.521 -16.580 1.00 52.14 217 ALA A CA 1
ATOM 1725 C C . ALA A 1 217 ? 12.346 19.342 -17.501 1.00 52.81 217 ALA A C 1
ATOM 1726 O O . ALA A 1 217 ? 11.997 19.556 -18.669 1.00 51.07 217 ALA A O 1
ATOM 1728 N N . ASN A 1 218 ? 12.448 18.114 -17.002 1.00 51.14 218 ASN A N 1
ATOM 1729 C CA . ASN A 1 218 ? 12.189 16.920 -17.795 1.00 51.38 218 ASN A CA 1
ATOM 1730 C C . ASN A 1 218 ? 10.729 16.491 -17.678 1.00 47.12 218 ASN A C 1
ATOM 1731 O O . ASN A 1 218 ? 10.016 16.869 -16.746 1.00 46.88 218 ASN A O 1
ATOM 1736 N N . VAL A 1 219 ? 10.289 15.689 -18.649 1.00 47.06 219 VAL A N 1
ATOM 1737 C CA . VAL A 1 219 ? 9.028 14.971 -18.508 1.00 42.63 219 VAL A CA 1
ATOM 1738 C C . VAL A 1 219 ? 9.224 13.848 -17.496 1.00 50.39 219 VAL A C 1
ATOM 1739 O O . VAL A 1 219 ? 10.240 13.139 -17.523 1.00 49.84 219 VAL A O 1
ATOM 1743 N N . LYS A 1 220 ? 8.261 13.688 -16.584 1.00 53.09 220 LYS A N 1
ATOM 1744 C CA . LYS A 1 220 ? 8.421 12.799 -15.437 1.00 48.92 220 LYS A CA 1
ATOM 1745 C C . LYS A 1 220 ? 7.109 12.103 -15.096 1.00 46.95 220 LYS A C 1
ATOM 1746 O O . LYS A 1 220 ? 6.038 12.440 -15.608 1.00 43.06 220 LYS A O 1
ATOM 1752 N N . ALA A 1 221 ? 7.212 11.123 -14.199 1.00 43.86 221 ALA A N 1
ATOM 1753 C CA . ALA A 1 221 ? 6.061 10.393 -13.697 1.00 38.61 221 ALA A CA 1
ATOM 1754 C C . ALA A 1 221 ? 5.350 11.199 -12.607 1.00 37.75 221 ALA A C 1
ATOM 1755 O O . ALA A 1 221 ? 5.880 12.179 -12.070 1.00 43.63 221 ALA A O 1
ATOM 1757 N N . PHE A 1 222 ? 4.123 10.780 -12.290 1.00 38.46 222 PHE A N 1
ATOM 1758 C CA . PHE A 1 222 ? 3.335 11.435 -11.250 1.00 40.03 222 PHE A CA 1
ATOM 1759 C C . PHE A 1 222 ? 3.944 11.174 -9.880 1.00 44.82 222 PHE A C 1
ATOM 1760 O O . PHE A 1 222 ? 4.591 10.148 -9.648 1.00 43.79 222 PHE A O 1
ATOM 1768 N N . GLY A 1 223 ? 3.724 12.113 -8.964 1.00 46.27 223 GLY A N 1
ATOM 1769 C CA . GLY A 1 223 ? 4.095 11.891 -7.582 1.00 45.70 223 GLY A CA 1
ATOM 1770 C C . GLY A 1 223 ? 5.461 12.442 -7.245 1.00 52.18 223 GLY A C 1
ATOM 1771 O O . GLY A 1 223 ? 6.348 11.709 -6.797 1.00 65.44 223 GLY A O 1
ATOM 1772 N N . SER A 1 224 ? 5.642 13.740 -7.472 1.00 51.45 224 SER A N 1
ATOM 1773 C CA . SER A 1 224 ? 6.877 14.422 -7.094 1.00 56.24 224 SER A CA 1
ATOM 1774 C C . SER A 1 224 ? 6.512 15.890 -6.900 1.00 50.35 224 SER A C 1
ATOM 1775 O O . SER A 1 224 ? 6.319 16.621 -7.876 1.00 56.43 224 SER A O 1
ATOM 1778 N N . ILE A 1 225 ? 6.410 16.296 -5.649 1.00 46.99 225 ILE A N 1
ATOM 1779 C CA . ILE A 1 225 ? 5.952 17.626 -5.262 1.00 48.22 225 ILE A CA 1
ATOM 1780 C C . ILE A 1 225 ? 7.124 18.602 -5.248 1.00 40.41 225 ILE A C 1
ATOM 1781 O O . ILE A 1 225 ? 8.219 18.293 -4.761 1.00 41.50 225 ILE A O 1
ATOM 1786 N N . SER A 1 226 ? 6.891 19.788 -5.813 1.00 33.14 226 SER A N 1
ATOM 1787 C CA . SER A 1 226 ? 7.937 20.760 -6.109 1.00 26.88 226 SER A CA 1
ATOM 1788 C C . SER A 1 226 ? 7.420 22.188 -6.020 1.00 22.52 226 SER A C 1
ATOM 1789 O O . SER A 1 226 ? 6.310 22.474 -6.486 1.00 22.14 226 SER A O 1
ATOM 1792 N N . PRO A 1 227 ? 8.211 23.110 -5.469 1.00 18.81 227 PRO A N 1
ATOM 1793 C CA . PRO A 1 227 ? 7.747 24.496 -5.373 1.00 17.33 227 PRO A CA 1
ATOM 1794 C C . PRO A 1 227 ? 7.482 25.131 -6.723 1.00 16.88 227 PRO A C 1
ATOM 1795 O O . PRO A 1 227 ? 6.730 26.106 -6.791 1.00 17.35 227 PRO A O 1
ATOM 1799 N N . LEU A 1 228 ? 8.061 24.599 -7.803 1.00 18.01 228 LEU A N 1
ATOM 1800 C CA . LEU A 1 228 ? 7.907 25.229 -9.111 1.00 19.37 228 LEU A CA 1
ATOM 1801 C C . LEU A 1 228 ? 6.513 25.039 -9.691 1.00 18.69 228 LEU A C 1
ATOM 1802 O O . LEU A 1 228 ? 6.149 25.749 -10.631 1.00 19.41 228 LEU A O 1
ATOM 1807 N N . GLU A 1 229 ? 5.738 24.102 -9.160 1.00 17.87 229 GLU A N 1
ATOM 1808 C CA . GLU A 1 229 ? 4.355 23.911 -9.570 1.00 17.65 229 GLU A CA 1
ATOM 1809 C C . GLU A 1 229 ? 3.377 24.679 -8.696 1.00 19.09 229 GLU A C 1
ATOM 1810 O O . GLU A 1 229 ? 2.159 24.557 -8.896 1.00 17.60 229 GLU A O 1
ATOM 1816 N N . ASP A 1 230 ? 3.866 25.480 -7.751 1.00 16.87 230 ASP A N 1
ATOM 1817 C CA . ASP A 1 230 ? 2.954 26.212 -6.890 1.00 17.05 230 ASP A CA 1
ATOM 1818 C C . ASP A 1 230 ? 2.314 27.340 -7.686 1.00 16.30 230 ASP A C 1
ATOM 1819 O O . ASP A 1 230 ? 3.017 28.078 -8.386 1.00 17.18 230 ASP A O 1
ATOM 1824 N N . PRO A 1 231 ? 1.000 27.507 -7.618 1.00 16.51 231 PRO A N 1
ATOM 1825 C CA . PRO A 1 231 ? 0.370 28.622 -8.340 1.00 16.33 231 PRO A CA 1
ATOM 1826 C C . PRO A 1 231 ? 0.951 29.993 -8.035 1.00 15.76 231 PRO A C 1
ATOM 1827 O O . PRO A 1 231 ? 0.898 30.881 -8.903 1.00 16.60 231 PRO A O 1
ATOM 1831 N N . VAL A 1 232 ? 1.473 30.210 -6.828 1.00 15.49 232 VAL A N 1
ATOM 1832 C CA . VAL A 1 232 ? 2.063 31.508 -6.506 1.00 15.59 232 VAL A CA 1
ATOM 1833 C C . VAL A 1 232 ? 3.280 31.763 -7.387 1.00 14.82 232 VAL A C 1
ATOM 1834 O O . VAL A 1 232 ? 3.432 32.849 -7.961 1.00 15.00 232 VAL A O 1
ATOM 1838 N N . LEU A 1 233 ? 4.154 30.761 -7.529 1.00 14.93 233 LEU A N 1
ATOM 1839 C CA . LEU A 1 233 ? 5.326 30.953 -8.373 1.00 14.85 233 LEU A CA 1
ATOM 1840 C C . LEU A 1 233 ? 4.951 31.013 -9.848 1.00 15.07 233 LEU A C 1
ATOM 1841 O O . LEU A 1 233 ? 5.572 31.757 -10.610 1.00 15.02 233 LEU A O 1
ATOM 1846 N N . ILE A 1 234 ? 3.940 30.248 -10.269 1.00 15.43 234 ILE A N 1
ATOM 1847 C CA . ILE A 1 234 ? 3.502 30.300 -11.662 1.00 15.76 234 ILE A CA 1
ATOM 1848 C C . ILE A 1 234 ? 2.985 31.696 -11.996 1.00 15.70 234 ILE A C 1
ATOM 1849 O O . ILE A 1 234 ? 3.303 32.262 -13.051 1.00 16.01 234 ILE A O 1
ATOM 1854 N N . GLY A 1 235 ? 2.201 32.278 -11.093 1.00 15.56 235 GLY A N 1
ATOM 1855 C CA . GLY A 1 235 ? 1.694 33.626 -11.320 1.00 15.63 235 GLY A CA 1
ATOM 1856 C C . GLY A 1 235 ? 2.797 34.667 -11.370 1.00 16.77 235 GLY A C 1
ATOM 1857 O O . GLY A 1 235 ? 2.745 35.603 -12.182 1.00 18.40 235 GLY A O 1
ATOM 1858 N N . LEU A 1 236 ? 3.820 34.510 -10.520 1.00 15.82 236 LEU A N 1
ATOM 1859 C CA . LEU A 1 236 ? 4.911 35.476 -10.497 1.00 14.92 236 LEU A CA 1
ATOM 1860 C C . LEU A 1 236 ? 5.773 35.339 -11.740 1.00 17.19 236 LEU A C 1
ATOM 1861 O O . LEU A 1 236 ? 6.244 36.342 -12.296 1.00 15.22 236 LEU A O 1
ATOM 1866 N N . ALA A 1 237 ? 5.951 34.106 -12.222 1.00 15.17 237 ALA A N 1
ATOM 1867 C CA . ALA A 1 237 ? 6.682 33.911 -13.465 1.00 15.89 237 ALA A CA 1
ATOM 1868 C C . ALA A 1 237 ? 5.992 34.642 -14.613 1.00 17.26 237 ALA A C 1
ATOM 1869 O O . ALA A 1 237 ? 6.652 35.283 -15.440 1.00 16.29 237 ALA A O 1
ATOM 1871 N N . LYS A 1 238 ? 4.660 34.586 -14.659 1.00 16.85 238 LYS A N 1
ATOM 1872 C CA . LYS A 1 238 ? 3.934 35.330 -15.684 1.00 17.64 238 LYS A CA 1
ATOM 1873 C C . LYS A 1 238 ? 4.109 36.831 -15.496 1.00 18.11 238 LYS A C 1
ATOM 1874 O O . LYS A 1 238 ? 4.281 37.574 -16.471 1.00 17.37 238 LYS A O 1
ATOM 1880 N N . LYS A 1 239 ? 4.075 37.295 -14.251 1.00 16.92 239 LYS A N 1
ATOM 1881 C CA . LYS A 1 239 ? 4.172 38.729 -13.999 1.00 20.34 239 LYS A CA 1
ATOM 1882 C C . LYS A 1 239 ? 5.515 39.285 -14.460 1.00 20.93 239 LYS A C 1
ATOM 1883 O O . LYS A 1 239 ? 5.575 40.305 -15.167 1.00 19.83 239 LYS A O 1
ATOM 1889 N N . TYR A 1 240 ? 6.606 38.625 -14.066 1.00 17.64 240 TYR A N 1
ATOM 1890 C CA . TYR A 1 240 ? 7.958 39.086 -14.361 1.00 16.31 240 TYR A CA 1
ATOM 1891 C C . TYR A 1 240 ? 8.454 38.642 -15.726 1.00 17.14 240 TYR A C 1
ATOM 1892 O O . TYR A 1 240 ? 9.528 39.089 -16.139 1.00 19.72 240 TYR A O 1
ATOM 1901 N N . GLN A 1 241 ? 7.706 37.786 -16.428 1.00 17.01 241 GLN A N 1
ATOM 1902 C CA . GLN A 1 241 ? 8.137 37.181 -17.689 1.00 21.57 241 GLN A CA 1
ATOM 1903 C C . GLN A 1 241 ? 9.454 36.437 -17.482 1.00 20.99 241 GLN A C 1
ATOM 1904 O O . GLN A 1 241 ? 10.474 36.705 -18.126 1.00 18.71 241 GLN A O 1
ATOM 1910 N N . LYS A 1 242 ? 9.406 35.501 -16.535 1.00 16.72 242 LYS A N 1
ATOM 1911 C CA . LYS A 1 242 ? 10.546 34.674 -16.161 1.00 19.09 242 LYS A CA 1
ATOM 1912 C C . LYS A 1 242 ? 10.042 33.248 -16.018 1.00 16.45 242 LYS A C 1
ATOM 1913 O O . LYS A 1 242 ? 8.837 33.005 -15.977 1.00 18.69 242 LYS A O 1
ATOM 1919 N N . SER A 1 243 ? 10.966 32.299 -15.951 1.00 16.54 243 SER A N 1
ATOM 1920 C CA . SER A 1 243 ? 10.549 30.934 -15.647 1.00 16.57 243 SER A CA 1
ATOM 1921 C C . SER A 1 243 ? 10.277 30.797 -14.153 1.00 17.00 243 SER A C 1
ATOM 1922 O O . SER A 1 243 ? 10.741 31.601 -13.342 1.00 15.73 243 SER A O 1
ATOM 1925 N N . VAL A 1 244 ? 9.508 29.762 -13.788 1.00 16.72 244 VAL A N 1
ATOM 1926 C CA . VAL A 1 244 ? 9.269 29.545 -12.362 1.00 15.62 244 VAL A CA 1
ATOM 1927 C C . VAL A 1 244 ? 10.573 29.267 -11.641 1.00 14.30 244 VAL A C 1
ATOM 1928 O O . VAL A 1 244 ? 10.735 29.650 -10.482 1.00 13.29 244 VAL A O 1
ATOM 1932 N N . ALA A 1 245 ? 11.521 28.597 -12.304 1.00 14.51 245 ALA A N 1
ATOM 1933 C CA . ALA A 1 245 ? 12.830 28.390 -11.693 1.00 13.48 245 ALA A CA 1
ATOM 1934 C C . ALA A 1 245 ? 13.526 29.713 -11.421 1.00 12.76 245 ALA A C 1
ATOM 1935 O O . ALA A 1 245 ? 14.148 29.895 -10.372 1.00 11.81 245 ALA A O 1
ATOM 1937 N N . GLN A 1 246 ? 13.453 30.654 -12.366 1.00 13.45 246 GLN A N 1
ATOM 1938 C CA . GLN A 1 246 ? 14.111 31.938 -12.130 1.00 13.07 246 GLN A CA 1
ATOM 1939 C C . GLN A 1 246 ? 13.500 32.660 -10.936 1.00 12.48 246 GLN A C 1
ATOM 1940 O O . GLN A 1 246 ? 14.207 33.324 -10.172 1.00 11.94 246 GLN A O 1
ATOM 1946 N N . ILE A 1 247 ? 12.179 32.558 -10.768 1.00 12.82 247 ILE A N 1
ATOM 1947 C CA . ILE A 1 247 ? 11.540 33.188 -9.614 1.00 12.51 247 ILE A CA 1
ATOM 1948 C C . ILE A 1 247 ? 12.036 32.552 -8.321 1.00 11.52 247 ILE A C 1
ATOM 1949 O O . ILE A 1 247 ? 12.367 33.243 -7.349 1.00 11.68 247 ILE A O 1
ATOM 1954 N N . ALA A 1 248 ? 12.088 31.223 -8.292 1.00 11.32 248 ALA A N 1
ATOM 1955 C CA . ALA A 1 248 ? 12.541 30.524 -7.091 1.00 10.58 248 ALA A CA 1
ATOM 1956 C C . ALA A 1 248 ? 13.973 30.885 -6.743 1.00 10.34 248 ALA A C 1
ATOM 1957 O O . ALA A 1 248 ? 14.302 31.079 -5.567 1.00 10.76 248 ALA A O 1
ATOM 1959 N N . LEU A 1 249 ? 14.846 30.955 -7.752 1.00 10.68 249 LEU A N 1
ATOM 1960 C CA . LEU A 1 249 ? 16.242 31.276 -7.492 1.00 9.90 249 LEU A CA 1
ATOM 1961 C C . LEU A 1 249 ? 16.383 32.705 -7.002 1.00 11.25 249 LEU A C 1
ATOM 1962 O O . LEU A 1 249 ? 17.125 32.967 -6.047 1.00 10.46 249 LEU A O 1
ATOM 1967 N N . ARG A 1 250 ? 15.669 33.645 -7.647 1.00 10.83 250 ARG A N 1
ATOM 1968 C CA . ARG A 1 250 ? 15.794 35.041 -7.259 1.00 10.98 250 ARG A CA 1
ATOM 1969 C C . ARG A 1 250 ? 15.312 35.248 -5.834 1.00 12.08 250 ARG A C 1
ATOM 1970 O O . ARG A 1 250 ? 15.880 36.061 -5.102 1.00 12.16 250 ARG A O 1
ATOM 1978 N N . TRP A 1 251 ? 14.295 34.494 -5.416 1.00 11.57 251 TRP A N 1
ATOM 1979 C CA . TRP A 1 251 ? 13.824 34.596 -4.038 1.00 12.58 251 TRP A CA 1
ATOM 1980 C C . TRP A 1 251 ? 14.946 34.312 -3.031 1.00 11.30 251 TRP A C 1
ATOM 1981 O O . TRP A 1 251 ? 15.112 35.057 -2.056 1.00 11.55 251 TRP A O 1
ATOM 1992 N N . ASN A 1 252 ? 15.775 33.277 -3.272 1.00 9.69 252 ASN A N 1
ATOM 1993 C CA . ASN A 1 252 ? 16.910 33.057 -2.379 1.00 10.14 252 ASN A CA 1
ATOM 1994 C C . ASN A 1 252 ? 17.936 34.187 -2.487 1.00 9.94 252 ASN A C 1
ATOM 1995 O O . ASN A 1 252 ? 18.459 34.660 -1.468 1.00 10.36 252 ASN A O 1
ATOM 2000 N N . ILE A 1 253 ? 18.220 34.663 -3.707 1.00 10.83 253 ILE A N 1
ATOM 2001 C CA . ILE A 1 253 ? 19.209 35.730 -3.871 1.00 11.52 253 ILE A CA 1
ATOM 2002 C C . ILE A 1 253 ? 18.784 36.983 -3.109 1.00 11.76 253 ILE A C 1
ATOM 2003 O O . ILE A 1 253 ? 19.616 37.669 -2.503 1.00 14.73 253 ILE A O 1
ATOM 2008 N N . GLU A 1 254 ? 17.475 37.291 -3.127 1.00 12.83 254 GLU A N 1
ATOM 2009 C CA . GLU A 1 254 ? 16.967 38.486 -2.457 1.00 14.41 254 GLU A CA 1
ATOM 2010 C C . GLU A 1 254 ? 17.232 38.467 -0.962 1.00 14.95 254 GLU A C 1
ATOM 2011 O O . GLU A 1 254 ? 17.292 39.534 -0.340 1.00 17.66 254 GLU A O 1
ATOM 2017 N N . ARG A 1 255 ? 17.335 37.282 -0.352 1.00 13.98 255 ARG A N 1
ATOM 2018 C CA . ARG A 1 255 ? 17.628 37.211 1.075 1.00 12.84 255 ARG A CA 1
ATOM 2019 C C . ARG A 1 255 ? 19.081 36.840 1.340 1.00 13.30 255 ARG A C 1
ATOM 2020 O O . ARG A 1 255 ? 19.410 36.358 2.428 1.00 14.45 255 ARG A O 1
ATOM 2028 N N . GLY A 1 256 ? 19.959 37.093 0.378 1.00 12.84 256 GLY A N 1
ATOM 2029 C CA . GLY A 1 256 ? 21.377 36.961 0.650 1.00 13.25 256 GLY A CA 1
ATOM 2030 C C . GLY A 1 256 ? 21.819 35.520 0.718 1.00 13.28 256 GLY A C 1
ATOM 2031 O O . GLY A 1 256 ? 22.820 35.216 1.380 1.00 12.73 256 GLY A O 1
ATOM 2032 N N . THR A 1 257 ? 21.119 34.642 0.019 1.00 11.23 257 THR A N 1
ATOM 2033 C CA . THR A 1 257 ? 21.401 33.204 0.027 1.00 10.50 257 THR A CA 1
ATOM 2034 C C . THR A 1 257 ? 21.766 32.770 -1.387 1.00 10.14 257 THR A C 1
ATOM 2035 O O . THR A 1 257 ? 20.874 32.560 -2.229 1.00 10.87 257 THR A O 1
ATOM 2039 N N . PRO A 1 258 ? 23.061 32.672 -1.699 1.00 10.56 258 PRO A N 1
ATOM 2040 C CA . PRO A 1 258 ? 23.492 32.183 -3.015 1.00 10.48 258 PRO A CA 1
ATOM 2041 C C . PRO A 1 258 ? 22.905 30.818 -3.331 1.00 9.84 258 PRO A C 1
ATOM 2042 O O . PRO A 1 258 ? 22.517 30.059 -2.444 1.00 10.12 258 PRO A O 1
ATOM 2046 N N . VAL A 1 259 ? 22.807 30.527 -4.633 1.00 9.89 259 VAL A N 1
ATOM 2047 C CA . VAL A 1 259 ? 22.139 29.315 -5.098 1.00 9.62 259 VAL A CA 1
ATOM 2048 C C . VAL A 1 259 ? 23.061 28.521 -6.015 1.00 10.19 259 VAL A C 1
ATOM 2049 O O . VAL A 1 259 ? 23.828 29.091 -6.795 1.00 10.77 259 VAL A O 1
ATOM 2053 N N . ILE A 1 260 ? 22.957 27.192 -5.953 1.00 10.26 260 ILE A N 1
ATOM 2054 C CA . ILE A 1 260 ? 23.727 26.379 -6.903 1.00 11.09 260 ILE A CA 1
ATOM 2055 C C . ILE A 1 260 ? 22.807 25.411 -7.651 1.00 11.40 260 ILE A C 1
ATOM 2056 O O . ILE A 1 260 ? 22.848 24.183 -7.449 1.00 14.18 260 ILE A O 1
ATOM 2061 N N . PRO A 1 261 ? 21.978 25.930 -8.551 1.00 11.46 261 PRO A N 1
ATOM 2062 C CA . PRO A 1 261 ? 21.101 25.062 -9.349 1.00 12.09 261 PRO A CA 1
ATOM 2063 C C . PRO A 1 261 ? 21.906 24.111 -10.212 1.00 14.03 261 PRO A C 1
ATOM 2064 O O . PRO A 1 261 ? 22.998 24.437 -10.682 1.00 15.11 261 PRO A O 1
ATOM 2068 N N . LYS A 1 262 ? 21.347 22.923 -10.440 1.00 15.42 262 LYS A N 1
ATOM 2069 C CA . LYS A 1 262 ? 21.962 21.937 -11.312 1.00 20.98 262 LYS A CA 1
ATOM 2070 C C . LYS A 1 262 ? 21.292 22.011 -12.677 1.00 22.20 262 LYS A C 1
ATOM 2071 O O . LYS A 1 262 ? 20.078 22.205 -12.763 1.00 25.32 262 LYS A O 1
ATOM 2077 N N . SER A 1 263 ? 22.092 21.906 -13.737 1.00 28.86 263 SER A N 1
ATOM 2078 C CA . SER A 1 263 ? 21.548 21.873 -15.092 1.00 35.63 263 SER A CA 1
ATOM 2079 C C . SER A 1 263 ? 22.644 21.672 -16.123 1.00 38.90 263 SER A C 1
ATOM 2080 O O . SER A 1 263 ? 23.772 22.143 -15.950 1.00 38.17 263 SER A O 1
ATOM 2083 N N . SER A 1 264 ? 22.313 20.962 -17.197 1.00 43.70 264 SER A N 1
ATOM 2084 C CA . SER A 1 264 ? 23.194 20.818 -18.340 1.00 44.83 264 SER A CA 1
ATOM 2085 C C . SER A 1 264 ? 22.652 21.503 -19.581 1.00 42.73 264 SER A C 1
ATOM 2086 O O . SER A 1 264 ? 23.412 21.736 -20.528 1.00 46.55 264 SER A O 1
ATOM 2089 N N . LYS A 1 265 ? 21.367 21.825 -19.588 1.00 39.28 265 LYS A N 1
ATOM 2090 C CA . LYS A 1 265 ? 20.683 22.330 -20.769 1.00 42.38 265 LYS A CA 1
ATOM 2091 C C . LYS A 1 265 ? 20.976 23.818 -20.921 1.00 33.84 265 LYS A C 1
ATOM 2092 O O . LYS A 1 265 ? 20.745 24.603 -19.994 1.00 31.23 265 LYS A O 1
ATOM 2098 N N . VAL A 1 266 ? 21.501 24.198 -22.086 1.00 32.37 266 VAL A N 1
ATOM 2099 C CA . VAL A 1 266 ? 22.030 25.548 -22.266 1.00 32.73 266 VAL A CA 1
ATOM 2100 C C . VAL A 1 266 ? 20.957 26.606 -22.013 1.00 30.63 266 VAL A C 1
ATOM 2101 O O . VAL A 1 266 ? 21.233 27.647 -21.400 1.00 26.01 266 VAL A O 1
ATOM 2105 N N . GLU A 1 267 ? 19.719 26.358 -22.457 1.00 30.76 267 GLU A N 1
ATOM 2106 C CA . GLU A 1 267 ? 18.658 27.342 -22.250 1.00 29.95 267 GLU A CA 1
ATOM 2107 C C . GLU A 1 267 ? 18.439 27.587 -20.769 1.00 27.48 267 GLU A C 1
ATOM 2108 O O . GLU A 1 267 ? 18.150 28.713 -20.340 1.00 25.79 267 GLU A O 1
ATOM 2114 N N . ARG A 1 268 ? 18.586 26.553 -19.969 1.00 29.11 268 ARG A N 1
ATOM 2115 C CA . ARG A 1 268 ? 18.259 26.705 -18.569 1.00 27.76 268 ARG A CA 1
ATOM 2116 C C . ARG A 1 268 ? 19.429 27.249 -17.801 1.00 22.57 268 ARG A C 1
ATOM 2117 O O . ARG A 1 268 ? 19.250 28.020 -16.860 1.00 20.84 268 ARG A O 1
ATOM 2125 N N . LEU A 1 269 ? 20.631 26.807 -18.186 1.00 22.53 269 LEU A N 1
ATOM 2126 C CA . LEU A 1 269 ? 21.845 27.434 -17.682 1.00 20.74 269 LEU A CA 1
ATOM 2127 C C . LEU A 1 269 ? 21.775 28.936 -17.857 1.00 19.47 269 LEU A C 1
ATOM 2128 O O . LEU A 1 269 ? 22.032 29.696 -16.918 1.00 18.74 269 LEU A O 1
ATOM 2133 N N . LYS A 1 270 ? 21.415 29.376 -19.062 1.00 20.50 270 LYS A N 1
ATOM 2134 C CA . LYS A 1 270 ? 21.351 30.803 -19.347 1.00 20.61 270 LYS A CA 1
ATOM 2135 C C . LYS A 1 270 ? 20.305 31.491 -18.483 1.00 19.21 270 LYS A C 1
ATOM 2136 O O . LYS A 1 270 ? 20.570 32.542 -17.895 1.00 20.30 270 LYS A O 1
ATOM 2142 N N . GLU A 1 271 ? 19.104 30.912 -18.400 1.00 20.16 271 GLU A N 1
ATOM 2143 C CA . GLU A 1 271 ? 18.044 31.501 -17.584 1.00 17.91 271 GLU A CA 1
ATOM 2144 C C . GLU A 1 271 ? 18.462 31.610 -16.126 1.00 16.47 271 GLU A C 1
ATOM 2145 O O . GLU A 1 271 ? 18.229 32.638 -15.474 1.00 17.07 271 GLU A O 1
ATOM 2151 N N . ASN A 1 272 ? 19.095 30.568 -15.596 1.00 19.38 272 ASN A N 1
ATOM 2152 C CA . ASN A 1 272 ? 19.452 30.606 -14.188 1.00 16.86 272 ASN A CA 1
ATOM 2153 C C . ASN A 1 272 ? 20.491 31.689 -13.923 1.00 16.73 272 ASN A C 1
ATOM 2154 O O . ASN A 1 272 ? 20.431 32.378 -12.900 1.00 15.98 272 ASN A O 1
ATOM 2159 N N . LEU A 1 273 ? 21.433 31.880 -14.846 1.00 16.23 273 LEU A N 1
ATOM 2160 C CA . LEU A 1 273 ? 22.408 32.938 -14.644 1.00 15.63 273 LEU A CA 1
ATOM 2161 C C . LEU A 1 273 ? 21.767 34.317 -14.797 1.00 18.13 273 LEU A C 1
ATOM 2162 O O . LEU A 1 273 ? 22.182 35.271 -14.129 1.00 19.61 273 LEU A O 1
ATOM 2167 N N . GLU A 1 274 ? 20.734 34.437 -15.639 1.00 16.63 274 GLU A N 1
ATOM 2168 C CA . GLU A 1 274 ? 20.045 35.715 -15.813 1.00 17.75 274 GLU A CA 1
ATOM 2169 C C . GLU A 1 274 ? 19.185 36.101 -14.619 1.00 15.81 274 GLU A C 1
ATOM 2170 O O . GLU A 1 274 ? 18.561 37.171 -14.640 1.00 17.10 274 GLU A O 1
ATOM 2176 N N . VAL A 1 275 ? 19.143 35.271 -13.579 1.00 14.60 275 VAL A N 1
ATOM 2177 C CA . VAL A 1 275 ? 18.548 35.686 -12.312 1.00 14.77 275 VAL A CA 1
ATOM 2178 C C . VAL A 1 275 ? 19.241 36.932 -11.783 1.00 16.83 275 VAL A C 1
ATOM 2179 O O . VAL A 1 275 ? 18.632 37.752 -11.083 1.00 16.46 275 VAL A O 1
ATOM 2183 N N . LEU A 1 276 ? 20.506 37.126 -12.158 1.00 14.74 276 LEU A N 1
ATOM 2184 C CA . LEU A 1 276 ? 21.226 38.336 -11.779 1.00 15.50 276 LEU A CA 1
ATOM 2185 C C . LEU A 1 276 ? 20.616 39.613 -12.348 1.00 19.25 276 LEU A C 1
ATOM 2186 O O . LEU A 1 276 ? 20.935 40.698 -11.849 1.00 20.27 276 LEU A O 1
ATOM 2191 N N . ASN A 1 277 ? 19.761 39.520 -13.373 1.00 18.41 277 ASN A N 1
ATOM 2192 C CA . ASN A 1 277 ? 19.373 40.676 -14.179 1.00 18.81 277 ASN A CA 1
ATOM 2193 C C . ASN A 1 277 ? 17.976 41.209 -13.878 1.00 21.32 277 ASN A C 1
ATOM 2194 O O . ASN A 1 277 ? 17.521 42.125 -14.570 1.00 23.05 277 ASN A O 1
ATOM 2199 N N . PHE A 1 278 ? 17.278 40.658 -12.889 1.00 18.19 278 PHE A N 1
ATOM 2200 C CA . PHE A 1 278 ? 16.011 41.218 -12.435 1.00 18.73 278 PHE A CA 1
ATOM 2201 C C . PHE A 1 278 ? 15.944 41.141 -10.916 1.00 18.18 278 PHE A C 1
ATOM 2202 O O . PHE A 1 278 ? 16.762 40.486 -10.260 1.00 19.65 278 PHE A O 1
ATOM 2210 N N . LYS A 1 279 ? 14.968 41.845 -10.356 1.00 18.25 279 LYS A N 1
ATOM 2211 C CA . LYS A 1 279 ? 14.728 41.833 -8.924 1.00 21.32 279 LYS A CA 1
ATOM 2212 C C . LYS A 1 279 ? 13.254 41.570 -8.666 1.00 19.93 279 LYS A C 1
ATOM 2213 O O . LYS A 1 279 ? 12.391 41.999 -9.436 1.00 22.64 279 LYS A O 1
ATOM 2219 N N . LEU A 1 280 ? 12.976 40.857 -7.580 1.00 17.21 280 LEU A N 1
ATOM 2220 C CA . LEU A 1 280 ? 11.599 40.703 -7.114 1.00 15.94 280 LEU A CA 1
ATOM 2221 C C . LEU A 1 280 ? 11.213 41.886 -6.233 1.00 21.67 280 LEU A C 1
ATOM 2222 O O . LEU A 1 280 ? 11.998 42.324 -5.388 1.00 23.74 280 LEU A O 1
ATOM 2227 N N . GLU A 1 281 ? 9.995 42.388 -6.426 1.00 19.59 281 GLU A N 1
ATOM 2228 C CA . GLU A 1 281 ? 9.452 43.427 -5.554 1.00 23.11 281 GLU A CA 1
ATOM 2229 C C . GLU A 1 281 ? 9.228 42.891 -4.143 1.00 21.19 281 GLU A C 1
ATOM 2230 O O . GLU A 1 281 ? 8.980 41.700 -3.937 1.00 20.95 281 GLU A O 1
ATOM 2236 N N . LYS A 1 282 ? 9.294 43.802 -3.169 1.00 20.95 282 LYS A N 1
ATOM 2237 C CA . LYS A 1 282 ? 9.155 43.437 -1.759 1.00 20.34 282 LYS A CA 1
ATOM 2238 C C . LYS A 1 282 ? 7.890 42.625 -1.501 1.00 20.29 282 LYS A C 1
ATOM 2239 O O . LYS A 1 282 ? 7.932 41.581 -0.841 1.00 20.52 282 LYS A O 1
ATOM 2245 N N . GLU A 1 283 ? 6.757 43.088 -2.031 1.00 21.74 283 GLU A N 1
ATOM 2246 C CA . GLU A 1 283 ? 5.492 42.410 -1.765 1.00 21.44 283 GLU A CA 1
ATOM 2247 C C . GLU A 1 283 ? 5.466 41.016 -2.371 1.00 19.80 283 GLU A C 1
ATOM 2248 O O . GLU A 1 283 ? 4.781 40.129 -1.849 1.00 19.59 283 GLU A O 1
ATOM 2254 N N . ASP A 1 284 ? 6.206 40.799 -3.460 1.00 18.86 284 ASP A N 1
ATOM 2255 C CA . ASP A 1 284 ? 6.216 39.473 -4.067 1.00 19.67 284 ASP A CA 1
ATOM 2256 C C . ASP A 1 284 ? 7.120 38.514 -3.304 1.00 16.17 284 ASP A C 1
ATOM 2257 O O . ASP A 1 284 ? 6.829 37.313 -3.229 1.00 15.50 284 ASP A O 1
ATOM 2262 N N . ILE A 1 285 ? 8.208 39.025 -2.719 1.00 17.34 285 ILE A N 1
ATOM 2263 C CA . ILE A 1 285 ? 8.994 38.241 -1.769 1.00 15.88 285 ILE A CA 1
ATOM 2264 C C . ILE A 1 285 ? 8.117 37.777 -0.613 1.00 16.20 285 ILE A C 1
ATOM 2265 O O . ILE A 1 285 ? 8.119 36.594 -0.240 1.00 16.53 285 ILE A O 1
ATOM 2270 N N . GLU A 1 286 ? 7.314 38.697 -0.059 1.00 16.81 286 GLU A N 1
ATOM 2271 C CA . GLU A 1 286 ? 6.475 38.344 1.077 1.00 17.51 286 GLU A CA 1
ATOM 2272 C C . GLU A 1 286 ? 5.417 37.332 0.670 1.00 17.36 286 GLU A C 1
ATOM 2273 O O . GLU A 1 286 ? 5.063 36.457 1.465 1.00 17.50 286 GLU A O 1
ATOM 2279 N N . LEU A 1 287 ? 4.945 37.407 -0.573 1.00 17.45 287 LEU A N 1
ATOM 2280 C CA . LEU A 1 287 ? 4.006 36.407 -1.065 1.00 17.51 287 LEU A CA 1
ATOM 2281 C C . LEU A 1 287 ? 4.662 35.032 -1.111 1.00 16.13 287 LEU A C 1
ATOM 2282 O O . LEU A 1 287 ? 4.080 34.037 -0.674 1.00 16.28 287 LEU A O 1
ATOM 2287 N N . ILE A 1 288 ? 5.892 34.958 -1.614 1.00 14.96 288 ILE A N 1
ATOM 2288 C CA . ILE A 1 288 ? 6.554 33.655 -1.671 1.00 13.86 288 ILE A CA 1
ATOM 2289 C C . ILE A 1 288 ? 6.800 33.128 -0.265 1.00 13.66 288 ILE A C 1
ATOM 2290 O O . ILE A 1 288 ? 6.714 31.922 -0.013 1.00 13.40 288 ILE A O 1
ATOM 2295 N N . ASN A 1 289 ? 7.102 34.019 0.680 1.00 14.49 289 ASN A N 1
ATOM 2296 C CA . ASN A 1 289 ? 7.315 33.569 2.048 1.00 14.49 289 ASN A CA 1
ATOM 2297 C C . ASN A 1 289 ? 6.118 32.789 2.598 1.00 16.76 289 ASN A C 1
ATOM 2298 O O . ASN A 1 289 ? 6.305 31.947 3.480 1.00 18.38 289 ASN A O 1
ATOM 2303 N N . THR A 1 290 ? 4.907 32.997 2.065 1.00 15.83 290 THR A N 1
ATOM 2304 C CA . THR A 1 290 ? 3.750 32.316 2.636 1.00 16.89 290 THR A CA 1
ATOM 2305 C C . THR A 1 290 ? 3.617 30.854 2.226 1.00 16.50 290 THR A C 1
ATOM 2306 O O . THR A 1 290 ? 2.786 30.152 2.812 1.00 17.46 290 THR A O 1
ATOM 2310 N N . ILE A 1 291 ? 4.390 30.369 1.254 1.00 15.39 291 ILE A N 1
ATOM 2311 C CA . ILE A 1 291 ? 4.139 29.036 0.708 1.00 15.44 291 ILE A CA 1
ATOM 2312 C C . ILE A 1 291 ? 5.064 27.975 1.290 1.00 14.71 291 ILE A C 1
ATOM 2313 O O . ILE A 1 291 ? 5.058 26.840 0.807 1.00 15.56 291 ILE A O 1
ATOM 2318 N N . ASP A 1 292 ? 5.829 28.291 2.339 1.00 13.27 292 ASP A N 1
ATOM 2319 C CA . ASP A 1 292 ? 6.721 27.290 2.923 1.00 12.98 292 ASP A CA 1
ATOM 2320 C C . ASP A 1 292 ? 5.958 26.015 3.268 1.00 16.29 292 ASP A C 1
ATOM 2321 O O . ASP A 1 292 ? 4.847 26.064 3.804 1.00 15.88 292 ASP A O 1
ATOM 2326 N N . LYS A 1 293 ? 6.551 24.868 2.934 1.00 13.50 293 LYS A N 1
ATOM 2327 C CA . LYS A 1 293 ? 5.984 23.568 3.280 1.00 14.18 293 LYS A CA 1
ATOM 2328 C C . LYS A 1 293 ? 6.852 22.781 4.252 1.00 16.68 293 LYS A C 1
ATOM 2329 O O . LYS A 1 293 ? 6.467 21.663 4.641 1.00 16.63 293 LYS A O 1
ATOM 2335 N N . LYS A 1 294 ? 8.007 23.329 4.659 1.00 13.73 294 LYS A N 1
ATOM 2336 C CA . LYS A 1 294 ? 8.960 22.624 5.529 1.00 13.41 294 LYS A CA 1
ATOM 2337 C C . LYS A 1 294 ? 9.273 21.231 4.991 1.00 13.96 294 LYS A C 1
ATOM 2338 O O . LYS A 1 294 ? 9.308 20.244 5.736 1.00 18.78 294 LYS A O 1
ATOM 2344 N N . PHE A 1 295 ? 9.492 21.140 3.674 1.00 13.55 295 PHE A N 1
ATOM 2345 C CA . PHE A 1 295 ? 9.519 19.868 2.961 1.00 16.90 295 PHE A CA 1
ATOM 2346 C C . PHE A 1 295 ? 10.930 19.562 2.466 1.00 15.70 295 PHE A C 1
ATOM 2347 O O . PHE A 1 295 ? 11.398 20.174 1.499 1.00 14.16 295 PHE A O 1
ATOM 2355 N N . ARG A 1 296 ? 11.578 18.584 3.104 1.00 13.39 296 ARG A N 1
ATOM 2356 C CA . ARG A 1 296 ? 12.937 18.167 2.751 1.00 12.39 296 ARG A CA 1
ATOM 2357 C C . ARG A 1 296 ? 12.911 17.164 1.599 1.00 16.14 296 ARG A C 1
ATOM 2358 O O . ARG A 1 296 ? 12.284 16.098 1.714 1.00 17.34 296 ARG A O 1
ATOM 2366 N N . THR A 1 297 ? 13.613 17.477 0.495 1.00 12.67 297 THR A N 1
ATOM 2367 C CA . THR A 1 297 ? 13.653 16.581 -0.659 1.00 14.93 297 THR A CA 1
ATOM 2368 C C . THR A 1 297 ? 15.001 15.903 -0.903 1.00 13.36 297 THR A C 1
ATOM 2369 O O . THR A 1 297 ? 15.037 14.866 -1.580 1.00 17.65 297 THR A O 1
ATOM 2373 N N . THR A 1 298 ? 16.106 16.424 -0.366 1.00 13.06 298 THR A N 1
ATOM 2374 C CA . THR A 1 298 ? 17.430 15.873 -0.658 1.00 12.46 298 THR A CA 1
ATOM 2375 C C . THR A 1 298 ? 17.868 14.996 0.501 1.00 12.67 298 THR A C 1
ATOM 2376 O O . THR A 1 298 ? 18.190 15.499 1.582 1.00 14.85 298 THR A O 1
ATOM 2380 N N . LEU A 1 299 ? 17.863 13.686 0.277 1.00 12.33 299 LEU A N 1
ATOM 2381 C CA . LEU A 1 299 ? 18.062 12.715 1.341 1.00 12.53 299 LEU A CA 1
ATOM 2382 C C . LEU A 1 299 ? 19.204 11.780 0.983 1.00 13.27 299 LEU A C 1
ATOM 2383 O O . LEU A 1 299 ? 19.455 11.531 -0.200 1.00 15.62 299 LEU A O 1
ATOM 2388 N N . PRO A 1 300 ? 19.898 11.235 1.976 1.00 11.67 300 PRO A N 1
ATOM 2389 C CA . PRO A 1 300 ? 20.858 10.159 1.699 1.00 12.31 300 PRO A CA 1
ATOM 2390 C C . PRO A 1 300 ? 20.156 8.920 1.173 1.00 16.57 300 PRO A C 1
ATOM 2391 O O . PRO A 1 300 ? 18.973 8.687 1.432 1.00 15.93 300 PRO A O 1
ATOM 2395 N N . SER A 1 301 ? 20.923 8.099 0.461 1.00 15.51 301 SER A N 1
ATOM 2396 C CA . SER A 1 301 ? 20.395 6.853 -0.082 1.00 17.52 301 SER A CA 1
ATOM 2397 C C . SER A 1 301 ? 19.788 5.987 1.012 1.00 15.63 301 SER A C 1
ATOM 2398 O O . SER A 1 301 ? 20.290 5.924 2.139 1.00 15.40 301 SER A O 1
ATOM 2401 N N . LEU A 1 302 ? 18.719 5.271 0.652 1.00 16.69 302 LEU A N 1
ATOM 2402 C CA . LEU A 1 302 ? 18.176 4.264 1.552 1.00 18.86 302 LEU A CA 1
ATOM 2403 C C . LEU A 1 302 ? 19.187 3.162 1.823 1.00 17.11 302 LEU A C 1
ATOM 2404 O O . LEU A 1 302 ? 19.070 2.462 2.835 1.00 18.75 302 LEU A O 1
ATOM 2409 N N . SER A 1 303 ? 20.206 3.020 0.970 1.00 16.59 303 SER A N 1
ATOM 2410 C CA . SER A 1 303 ? 21.204 1.983 1.201 1.00 18.53 303 SER A CA 1
ATOM 2411 C C . SER A 1 303 ? 22.059 2.246 2.436 1.00 16.43 303 SER A C 1
ATOM 2412 O O . SER A 1 303 ? 22.737 1.322 2.888 1.00 15.14 303 SER A O 1
ATOM 2415 N N . TRP A 1 304 ? 22.038 3.453 3.010 1.00 12.16 304 TRP A N 1
ATOM 2416 C CA . TRP A 1 304 ? 22.720 3.644 4.293 1.00 11.13 304 TRP A CA 1
ATOM 2417 C C . TRP A 1 304 ? 22.097 2.801 5.389 1.00 12.31 304 TRP A C 1
ATOM 2418 O O . TRP A 1 304 ? 22.762 2.492 6.382 1.00 12.80 304 TRP A O 1
ATOM 2429 N N . GLY A 1 305 ? 20.815 2.465 5.267 1.00 12.23 305 GLY A N 1
ATOM 2430 C CA . GLY A 1 305 ? 20.164 1.718 6.340 1.00 15.39 305 GLY A CA 1
ATOM 2431 C C . GLY A 1 305 ? 19.942 2.497 7.620 1.00 16.80 305 GLY A C 1
ATOM 2432 O O . GLY A 1 305 ? 19.680 1.896 8.674 1.00 16.29 305 GLY A O 1
ATOM 2433 N N . VAL A 1 306 ? 20.074 3.820 7.556 1.00 13.18 306 VAL A N 1
ATOM 2434 C CA . VAL A 1 306 ? 19.947 4.728 8.685 1.00 12.88 306 VAL A CA 1
ATOM 2435 C C . VAL A 1 306 ? 19.301 5.988 8.148 1.00 14.44 306 VAL A C 1
ATOM 2436 O O . VAL A 1 306 ? 19.738 6.514 7.118 1.00 15.81 306 VAL A O 1
ATOM 2440 N N . ASP A 1 307 ? 18.254 6.465 8.819 1.00 11.17 307 ASP A N 1
ATOM 2441 C CA . ASP A 1 307 ? 17.699 7.787 8.519 1.00 10.72 307 ASP A CA 1
ATOM 2442 C C . ASP A 1 307 ? 18.381 8.780 9.448 1.00 11.46 307 ASP A C 1
ATOM 2443 O O . ASP A 1 307 ? 18.035 8.864 10.626 1.00 10.80 307 ASP A O 1
ATOM 2448 N N . VAL A 1 308 ? 19.374 9.521 8.931 1.00 10.78 308 VAL A N 1
ATOM 2449 C CA . VAL A 1 308 ? 20.090 10.452 9.802 1.00 10.44 308 VAL A CA 1
ATOM 2450 C C . VAL A 1 308 ? 19.211 11.606 10.263 1.00 10.57 308 VAL A C 1
ATOM 2451 O O . VAL A 1 308 ? 19.563 12.292 11.232 1.00 10.95 308 VAL A O 1
ATOM 2455 N N . TYR A 1 309 ? 18.065 11.831 9.621 1.00 10.23 309 TYR A N 1
ATOM 2456 C CA . TYR A 1 309 ? 17.110 12.847 10.038 1.00 10.93 309 TYR A CA 1
ATOM 2457 C C . TYR A 1 309 ? 15.991 12.270 10.900 1.00 11.46 309 TYR A C 1
ATOM 2458 O O . TYR A 1 309 ? 14.949 12.913 11.056 1.00 14.66 309 TYR A O 1
ATOM 2467 N N . ALA A 1 310 ? 16.204 11.095 11.488 1.00 13.59 310 ALA A N 1
ATOM 2468 C CA . ALA A 1 310 ? 15.204 10.457 12.336 1.00 14.12 310 ALA A CA 1
ATOM 2469 C C . ALA A 1 310 ? 14.841 11.330 13.533 1.00 14.53 310 ALA A C 1
ATOM 2470 O O . ALA A 1 310 ? 15.658 12.090 14.095 1.00 14.06 310 ALA A O 1
ATOM 2473 N N . MET B 1 1 ? 10.600 -7.604 35.490 1.00 58.81 1 MET B N 1
ATOM 2474 C CA . MET B 1 1 ? 11.676 -6.696 35.101 1.00 46.28 1 MET B CA 1
ATOM 2475 C C . MET B 1 1 ? 11.174 -5.261 34.970 1.00 39.83 1 MET B C 1
ATOM 2476 O O . MET B 1 1 ? 10.735 -4.851 33.898 1.00 44.95 1 MET B O 1
ATOM 2481 N N . SER B 1 2 ? 11.251 -4.496 36.056 1.00 30.39 2 SER B N 1
ATOM 2482 C CA . SER B 1 2 ? 10.746 -3.130 36.071 1.00 24.81 2 SER B CA 1
ATOM 2483 C C . SER B 1 2 ? 11.820 -2.086 35.808 1.00 22.72 2 SER B C 1
ATOM 2484 O O . SER B 1 2 ? 11.498 -0.893 35.724 1.00 20.82 2 SER B O 1
ATOM 2487 N N . THR B 1 3 ? 13.079 -2.490 35.689 1.00 20.53 3 THR B N 1
ATOM 2488 C CA . THR B 1 3 ? 14.162 -1.547 35.487 1.00 20.43 3 THR B CA 1
ATOM 2489 C C . THR B 1 3 ? 15.002 -1.992 34.303 1.00 23.75 3 THR B C 1
ATOM 2490 O O . THR B 1 3 ? 14.945 -3.146 33.868 1.00 23.81 3 THR B O 1
ATOM 2494 N N . ILE B 1 4 ? 15.794 -1.057 33.794 1.00 21.37 4 ILE B N 1
ATOM 2495 C CA . ILE B 1 4 ? 16.791 -1.332 32.769 1.00 21.05 4 ILE B CA 1
ATOM 2496 C C . ILE B 1 4 ? 18.151 -0.925 33.325 1.00 20.59 4 ILE B C 1
ATOM 2497 O O . ILE B 1 4 ? 18.261 0.057 34.063 1.00 19.80 4 ILE B O 1
ATOM 2502 N N . THR B 1 5 ? 19.185 -1.700 33.003 1.00 22.18 5 THR B N 1
ATOM 2503 C CA . THR B 1 5 ? 20.528 -1.441 33.511 1.00 20.28 5 THR B CA 1
ATOM 2504 C C . THR B 1 5 ? 21.220 -0.420 32.616 1.00 20.91 5 THR B C 1
ATOM 2505 O O . THR B 1 5 ? 21.396 -0.664 31.417 1.00 25.78 5 THR B O 1
ATOM 2509 N N . LEU B 1 6 ? 21.616 0.712 33.195 1.00 20.54 6 LEU B N 1
ATOM 2510 C CA . LEU B 1 6 ? 22.390 1.698 32.451 1.00 18.36 6 LEU B CA 1
ATOM 2511 C C . LEU B 1 6 ? 23.815 1.182 32.236 1.00 22.27 6 LEU B C 1
ATOM 2512 O O . LEU B 1 6 ? 24.251 0.207 32.854 1.00 23.10 6 LEU B O 1
ATOM 2517 N N . ASN B 1 7 ? 24.553 1.845 31.339 1.00 20.32 7 ASN B N 1
ATOM 2518 C CA . ASN B 1 7 ? 25.881 1.354 30.978 1.00 22.19 7 ASN B CA 1
ATOM 2519 C C . ASN B 1 7 ? 26.906 1.526 32.101 1.00 23.38 7 ASN B C 1
ATOM 2520 O O . ASN B 1 7 ? 28.011 0.978 31.997 1.00 25.32 7 ASN B O 1
ATOM 2525 N N . ASN B 1 8 ? 26.564 2.238 33.173 1.00 23.59 8 ASN B N 1
ATOM 2526 C CA . ASN B 1 8 ? 27.433 2.330 34.339 1.00 24.12 8 ASN B CA 1
ATOM 2527 C C . ASN B 1 8 ? 26.982 1.424 35.477 1.00 25.26 8 ASN B C 1
ATOM 2528 O O . ASN B 1 8 ? 27.528 1.518 36.583 1.00 30.69 8 ASN B O 1
ATOM 2533 N N . GLY B 1 9 ? 25.981 0.574 35.248 1.00 23.92 9 GLY B N 1
ATOM 2534 C CA . GLY B 1 9 ? 25.550 -0.403 36.228 1.00 24.88 9 GLY B CA 1
ATOM 2535 C C . GLY B 1 9 ? 24.358 -0.011 37.077 1.00 25.49 9 GLY B C 1
ATOM 2536 O O . GLY B 1 9 ? 23.794 -0.883 37.752 1.00 27.48 9 GLY B O 1
ATOM 2537 N N . PHE B 1 10 ? 23.954 1.259 37.074 1.00 23.73 10 PHE B N 1
ATOM 2538 C CA . PHE B 1 10 ? 22.799 1.683 37.862 1.00 23.36 10 PHE B CA 1
ATOM 2539 C C . PHE B 1 10 ? 21.504 1.268 37.179 1.00 24.18 10 PHE B C 1
ATOM 2540 O O . PHE B 1 10 ? 21.404 1.287 35.947 1.00 23.61 10 PHE B O 1
ATOM 2548 N N . GLU B 1 11 ? 20.505 0.894 37.979 1.00 22.45 11 GLU B N 1
ATOM 2549 C CA . GLU B 1 11 ? 19.213 0.486 37.444 1.00 24.70 11 GLU B CA 1
ATOM 2550 C C . GLU B 1 11 ? 18.282 1.685 37.361 1.00 24.47 11 GLU B C 1
ATOM 2551 O O . GLU B 1 11 ? 18.232 2.516 38.273 1.00 26.91 11 GLU B O 1
ATOM 2557 N N . MET B 1 12 ? 17.539 1.763 36.263 1.00 22.60 12 MET B N 1
ATOM 2558 C CA . MET B 1 12 ? 16.600 2.845 36.037 1.00 17.65 12 MET B CA 1
ATOM 2559 C C . MET B 1 12 ? 15.213 2.275 35.799 1.00 17.26 12 MET B C 1
ATOM 2560 O O . MET B 1 12 ? 15.043 1.439 34.898 1.00 17.89 12 MET B O 1
ATOM 2565 N N . PRO B 1 13 ? 14.196 2.717 36.539 1.00 17.83 13 PRO B N 1
ATOM 2566 C CA . PRO B 1 13 ? 12.837 2.232 36.277 1.00 19.58 13 PRO B CA 1
ATOM 2567 C C . PRO B 1 13 ? 12.400 2.629 34.878 1.00 16.72 13 PRO B C 1
ATOM 2568 O O . PRO B 1 13 ? 12.586 3.770 34.454 1.00 19.17 13 PRO B O 1
ATOM 2572 N N . VAL B 1 14 ? 11.798 1.678 34.159 1.00 16.60 14 VAL B N 1
ATOM 2573 C CA . VAL B 1 14 ? 11.407 1.936 32.773 1.00 15.79 14 VAL B CA 1
ATOM 2574 C C . VAL B 1 14 ? 10.126 2.745 32.648 1.00 16.99 14 VAL B C 1
ATOM 2575 O O . VAL B 1 14 ? 9.814 3.218 31.547 1.00 16.07 14 VAL B O 1
ATOM 2579 N N . ILE B 1 15 ? 9.358 2.889 33.731 1.00 17.53 15 ILE B N 1
ATOM 2580 C CA . ILE B 1 15 ? 8.209 3.784 33.792 1.00 18.57 15 ILE B CA 1
ATOM 2581 C C . ILE B 1 15 ? 8.530 4.898 34.771 1.00 18.21 15 ILE B C 1
ATOM 2582 O O . ILE B 1 15 ? 8.874 4.637 35.926 1.00 18.32 15 ILE B O 1
ATOM 2587 N N . GLY B 1 16 ? 8.405 6.141 34.318 1.00 19.10 16 GLY B N 1
ATOM 2588 C CA . GLY B 1 16 ? 8.589 7.272 35.194 1.00 18.59 16 GLY B CA 1
ATOM 2589 C C . GLY B 1 16 ? 7.440 8.247 35.029 1.00 16.60 16 GLY B C 1
ATOM 2590 O O . GLY B 1 16 ? 6.686 8.192 34.064 1.00 17.90 16 GLY B O 1
ATOM 2591 N N . LEU B 1 17 ? 7.314 9.149 36.003 1.00 16.25 17 LEU B N 1
ATOM 2592 C CA . LEU B 1 17 ? 6.344 10.232 35.903 1.00 16.90 17 LEU B CA 1
ATOM 2593 C C . LEU B 1 17 ? 7.039 11.475 35.363 1.00 17.28 17 LEU B C 1
ATOM 2594 O O . LEU B 1 17 ? 7.980 11.982 35.986 1.00 16.73 17 LEU B O 1
ATOM 2599 N N . GLY B 1 18 ? 6.569 11.962 34.217 1.00 16.31 18 GLY B N 1
ATOM 2600 C CA . GLY B 1 18 ? 7.043 13.233 33.683 1.00 18.08 18 GLY B CA 1
ATOM 2601 C C . GLY B 1 18 ? 6.336 14.356 34.415 1.00 21.81 18 GLY B C 1
ATOM 2602 O O . GLY B 1 18 ? 5.115 14.322 34.582 1.00 22.95 18 GLY B O 1
ATOM 2603 N N . LEU B 1 19 ? 7.105 15.333 34.894 1.00 18.67 19 LEU B N 1
ATOM 2604 C CA . LEU B 1 19 ? 6.538 16.390 35.721 1.00 20.75 19 LEU B CA 1
ATOM 2605 C C . LEU B 1 19 ? 6.280 17.688 34.965 1.00 21.51 19 LEU B C 1
ATOM 2606 O O . LEU B 1 19 ? 5.768 18.640 35.564 1.00 21.65 19 LEU B O 1
ATOM 2611 N N . TRP B 1 20 ? 6.594 17.756 33.674 1.00 20.70 20 TRP B N 1
ATOM 2612 C CA . TRP B 1 20 ? 6.363 18.979 32.919 1.00 22.71 20 TRP B CA 1
ATOM 2613 C C . TRP B 1 20 ? 4.885 19.358 32.961 1.00 31.28 20 TRP B C 1
ATOM 2614 O O . TRP B 1 20 ? 4.006 18.518 32.742 1.00 29.41 20 TRP B O 1
ATOM 2625 N N . ARG B 1 21 ? 4.625 20.619 33.311 1.00 27.39 21 ARG B N 1
ATOM 2626 C CA . ARG B 1 21 ? 3.301 21.237 33.333 1.00 31.43 21 ARG B CA 1
ATOM 2627 C C . ARG B 1 21 ? 2.433 20.775 34.506 1.00 32.47 21 ARG B C 1
ATOM 2628 O O . ARG B 1 21 ? 1.210 20.954 34.482 1.00 34.95 21 ARG B O 1
ATOM 2636 N N . LEU B 1 22 ? 3.034 20.198 35.542 1.00 25.89 22 LEU B N 1
ATOM 2637 C CA . LEU B 1 22 ? 2.363 19.936 36.809 1.00 29.04 22 LEU B CA 1
ATOM 2638 C C . LEU B 1 22 ? 2.868 20.935 37.843 1.00 29.71 22 LEU B C 1
ATOM 2639 O O . LEU B 1 22 ? 4.082 21.093 38.005 1.00 26.89 22 LEU B O 1
ATOM 2644 N N . GLU B 1 23 ? 1.957 21.588 38.561 1.00 31.16 23 GLU B N 1
ATOM 2645 C CA . GLU B 1 23 ? 2.393 22.511 39.601 1.00 29.81 23 GLU B CA 1
ATOM 2646 C C . GLU B 1 23 ? 1.463 22.441 40.801 1.00 31.29 23 GLU B C 1
ATOM 2647 O O . GLU B 1 23 ? 0.377 21.855 40.751 1.00 31.91 23 GLU B O 1
ATOM 2653 N N . LYS B 1 24 ? 1.932 23.025 41.896 1.00 29.88 24 LYS B N 1
ATOM 2654 C CA . LYS B 1 24 ? 1.098 23.397 43.045 1.00 32.94 24 LYS B CA 1
ATOM 2655 C C . LYS B 1 24 ? 0.528 22.124 43.676 1.00 31.29 24 LYS B C 1
ATOM 2656 O O . LYS B 1 24 ? 1.235 21.108 43.778 1.00 27.43 24 LYS B O 1
ATOM 2662 N N . GLU B 1 25 ? -0.734 22.152 44.118 1.00 30.14 25 GLU B N 1
ATOM 2663 C CA . GLU B 1 25 ? -1.312 20.990 44.779 1.00 34.41 25 GLU B CA 1
ATOM 2664 C C . GLU B 1 25 ? -1.407 19.801 43.837 1.00 32.42 25 GLU B C 1
ATOM 2665 O O . GLU B 1 25 ? -1.223 18.658 44.267 1.00 30.98 25 GLU B O 1
ATOM 2671 N N . GLU B 1 26 ? -1.687 20.045 42.552 1.00 28.99 26 GLU B N 1
ATOM 2672 C CA . GLU B 1 26 ? -1.729 18.943 41.601 1.00 26.79 26 GLU B CA 1
ATOM 2673 C C . GLU B 1 26 ? -0.405 18.196 41.574 1.00 23.49 26 GLU B C 1
ATOM 2674 O O . GLU B 1 26 ? -0.381 16.962 41.542 1.00 24.23 26 GLU B O 1
ATOM 2680 N N . LEU B 1 27 ? 0.707 18.934 41.590 1.00 22.46 27 LEU B N 1
ATOM 2681 C CA . LEU B 1 27 ? 2.026 18.315 41.546 1.00 20.63 27 LEU B CA 1
ATOM 2682 C C . LEU B 1 27 ? 2.306 17.509 42.812 1.00 21.38 27 LEU B C 1
ATOM 2683 O O . LEU B 1 27 ? 2.766 16.358 42.745 1.00 19.04 27 LEU B O 1
ATOM 2688 N N . ARG B 1 28 ? 2.022 18.093 43.979 1.00 22.27 28 ARG B N 1
ATOM 2689 C CA . ARG B 1 28 ? 2.287 17.399 45.236 1.00 23.20 28 ARG B CA 1
ATOM 2690 C C . ARG B 1 28 ? 1.472 16.117 45.335 1.00 22.75 28 ARG B C 1
ATOM 2691 O O . ARG B 1 28 ? 2.000 15.057 45.685 1.00 22.91 28 ARG B O 1
ATOM 2699 N N . SER B 1 29 ? 0.178 16.198 45.021 1.00 22.63 29 SER B N 1
ATOM 2700 C CA . SER B 1 29 ? -0.673 15.016 45.075 1.00 23.75 29 SER B CA 1
ATOM 2701 C C . SER B 1 29 ? -0.277 13.984 44.030 1.00 23.54 29 SER B C 1
ATOM 2702 O O . SER B 1 29 ? -0.335 12.778 44.298 1.00 24.31 29 SER B O 1
ATOM 2705 N N . ALA B 1 30 ? 0.115 14.427 42.829 1.00 20.83 30 ALA B N 1
ATOM 2706 C CA . ALA B 1 30 ? 0.516 13.471 41.803 1.00 21.37 30 ALA B CA 1
ATOM 2707 C C . ALA B 1 30 ? 1.736 12.681 42.243 1.00 21.39 30 ALA B C 1
ATOM 2708 O O . ALA B 1 30 ? 1.786 11.457 42.065 1.00 19.54 30 ALA B O 1
ATOM 2710 N N . ILE B 1 31 ? 2.724 13.359 42.832 1.00 17.93 31 ILE B N 1
ATOM 2711 C CA . ILE B 1 31 ? 3.936 12.682 43.272 1.00 19.16 31 ILE B CA 1
ATOM 2712 C C . ILE B 1 31 ? 3.625 11.718 44.408 1.00 19.27 31 ILE B C 1
ATOM 2713 O O . ILE B 1 31 ? 4.053 10.556 44.388 1.00 18.65 31 ILE B O 1
ATOM 2718 N N . LEU B 1 32 ? 2.854 12.168 45.404 1.00 18.24 32 LEU B N 1
ATOM 2719 C CA . LEU B 1 32 ? 2.517 11.271 46.506 1.00 19.87 32 LEU B CA 1
ATOM 2720 C C . LEU B 1 32 ? 1.681 10.094 46.017 1.00 21.14 32 LEU B C 1
ATOM 2721 O O . LEU B 1 32 ? 1.934 8.945 46.398 1.00 22.49 32 LEU B O 1
ATOM 2726 N N . ASN B 1 33 ? 0.682 10.353 45.168 1.00 20.02 33 ASN B N 1
ATOM 2727 C CA . ASN B 1 33 ? -0.132 9.255 44.651 1.00 20.72 33 ASN B CA 1
ATOM 2728 C C . ASN B 1 33 ? 0.701 8.294 43.810 1.00 21.63 33 ASN B C 1
ATOM 2729 O O . ASN B 1 33 ? 0.549 7.069 43.928 1.00 20.72 33 ASN B O 1
ATOM 2734 N N . ALA B 1 34 ? 1.583 8.830 42.953 1.00 19.26 34 ALA B N 1
ATOM 2735 C CA . ALA B 1 34 ? 2.443 7.983 42.134 1.00 19.95 34 ALA B CA 1
ATOM 2736 C C . ALA B 1 34 ? 3.305 7.079 43.002 1.00 20.87 34 ALA B C 1
ATOM 2737 O O . ALA B 1 34 ? 3.401 5.872 42.755 1.00 19.07 34 ALA B O 1
ATOM 2739 N N . ILE B 1 35 ? 3.928 7.643 44.044 1.00 19.08 35 ILE B N 1
ATOM 2740 C CA . ILE B 1 35 ? 4.786 6.832 44.902 1.00 20.78 35 ILE B CA 1
ATOM 2741 C C . ILE B 1 35 ? 3.976 5.733 45.585 1.00 20.82 35 ILE B C 1
ATOM 2742 O O . ILE B 1 35 ? 4.413 4.577 45.653 1.00 22.82 35 ILE B O 1
ATOM 2747 N N . LYS B 1 36 ? 2.773 6.063 46.072 1.00 22.40 36 LYS B N 1
ATOM 2748 C CA . LYS B 1 36 ? 1.943 5.057 46.729 1.00 24.75 36 LYS B CA 1
ATOM 2749 C C . LYS B 1 36 ? 1.573 3.926 45.777 1.00 24.92 36 LYS B C 1
ATOM 2750 O O . LYS B 1 36 ? 1.501 2.760 46.183 1.00 26.15 36 LYS B O 1
ATOM 2756 N N . LEU B 1 37 ? 1.336 4.255 44.504 1.00 23.94 37 LEU B N 1
ATOM 2757 C CA . LEU B 1 37 ? 0.996 3.250 43.508 1.00 24.51 37 LEU B CA 1
ATOM 2758 C C . LEU B 1 37 ? 2.190 2.403 43.099 1.00 23.45 37 LEU B C 1
ATOM 2759 O O . LEU B 1 37 ? 1.993 1.303 42.571 1.00 24.93 37 LEU B O 1
ATOM 2764 N N . GLY B 1 38 ? 3.412 2.895 43.297 1.00 22.98 38 GLY B N 1
ATOM 2765 C CA . GLY B 1 38 ? 4.588 2.132 42.931 1.00 22.03 38 GLY B CA 1
ATOM 2766 C C . GLY B 1 38 ? 5.589 2.843 42.044 1.00 23.05 38 GLY B C 1
ATOM 2767 O O . GLY B 1 38 ? 6.627 2.255 41.721 1.00 22.49 38 GLY B O 1
ATOM 2768 N N . TYR B 1 39 ? 5.308 4.083 41.629 1.00 20.14 39 TYR B N 1
ATOM 2769 C CA . TYR B 1 39 ? 6.269 4.822 40.808 1.00 18.95 39 TYR B CA 1
ATOM 2770 C C . TYR B 1 39 ? 7.540 5.080 41.597 1.00 17.52 39 TYR B C 1
ATOM 2771 O O . TYR B 1 39 ? 7.496 5.437 42.781 1.00 19.35 39 TYR B O 1
ATOM 2780 N N . ARG B 1 40 ? 8.684 4.955 40.914 1.00 18.17 40 ARG B N 1
ATOM 2781 C CA . ARG B 1 40 ? 9.974 5.161 41.549 1.00 19.37 40 ARG B CA 1
ATOM 2782 C C . ARG B 1 40 ? 10.874 6.081 40.739 1.00 19.86 40 ARG B C 1
ATOM 2783 O O . ARG B 1 40 ? 12.003 6.344 41.155 1.00 25.60 40 ARG B O 1
ATOM 2791 N N . HIS B 1 41 ? 10.399 6.580 39.605 1.00 17.30 41 HIS B N 1
ATOM 2792 C CA . HIS B 1 41 ? 11.191 7.380 38.685 1.00 18.34 41 HIS B CA 1
ATOM 2793 C C . HIS B 1 41 ? 10.423 8.671 38.466 1.00 17.91 41 HIS B C 1
ATOM 2794 O O . HIS B 1 41 ? 9.247 8.630 38.091 1.00 16.95 41 HIS B O 1
ATOM 2801 N N . PHE B 1 42 ? 11.086 9.809 38.693 1.00 17.42 42 PHE B N 1
ATOM 2802 C CA . PHE B 1 42 ? 10.468 11.125 38.560 1.00 15.07 42 PHE B CA 1
ATOM 2803 C C . PHE B 1 42 ? 11.363 12.038 37.740 1.00 17.11 42 PHE B C 1
ATOM 2804 O O . PHE B 1 42 ? 12.553 12.181 38.048 1.00 17.43 42 PHE B O 1
ATOM 2812 N N . ASP B 1 43 ? 10.789 12.644 36.685 1.00 15.68 43 ASP B N 1
ATOM 2813 C CA . ASP B 1 43 ? 11.539 13.436 35.709 1.00 14.34 43 ASP B CA 1
ATOM 2814 C C . ASP B 1 43 ? 11.237 14.919 35.932 1.00 17.51 43 ASP B C 1
ATOM 2815 O O . ASP B 1 43 ? 10.174 15.407 35.533 1.00 17.88 43 ASP B O 1
ATOM 2820 N N . ALA B 1 44 ? 12.178 15.630 36.551 1.00 15.06 44 ALA B N 1
ATOM 2821 C CA . ALA B 1 44 ? 12.071 17.049 36.872 1.00 15.01 44 ALA B CA 1
ATOM 2822 C C . ALA B 1 44 ? 13.013 17.854 35.976 1.00 15.01 44 ALA B C 1
ATOM 2823 O O . ALA B 1 44 ? 13.738 17.302 35.143 1.00 15.24 44 ALA B O 1
ATOM 2825 N N . ALA B 1 45 ? 13.008 19.175 36.157 1.00 14.66 45 ALA B N 1
ATOM 2826 C CA . ALA B 1 45 ? 13.911 20.045 35.402 1.00 14.51 45 ALA B CA 1
ATOM 2827 C C . ALA B 1 45 ? 13.957 21.406 36.072 1.00 15.20 45 ALA B C 1
ATOM 2828 O O . ALA B 1 45 ? 12.937 21.894 36.561 1.00 15.89 45 ALA B O 1
ATOM 2830 N N . ALA B 1 46 ? 15.135 22.032 36.058 1.00 15.74 46 ALA B N 1
ATOM 2831 C CA . ALA B 1 46 ? 15.240 23.380 36.603 1.00 16.31 46 ALA B CA 1
ATOM 2832 C C . ALA B 1 46 ? 14.250 24.326 35.930 1.00 16.45 46 ALA B C 1
ATOM 2833 O O . ALA B 1 46 ? 13.584 25.121 36.605 1.00 17.72 46 ALA B O 1
ATOM 2835 N N . HIS B 1 47 ? 14.120 24.242 34.599 1.00 16.05 47 HIS B N 1
ATOM 2836 C CA . HIS B 1 47 ? 13.320 25.242 33.908 1.00 15.77 47 HIS B CA 1
ATOM 2837 C C . HIS B 1 47 ? 11.823 25.022 34.067 1.00 18.67 47 HIS B C 1
ATOM 2838 O O . HIS B 1 47 ? 11.046 25.908 33.696 1.00 19.58 47 HIS B O 1
ATOM 2845 N N . TYR B 1 48 ? 11.396 23.886 34.621 1.00 15.36 48 TYR B N 1
ATOM 2846 C CA . TYR B 1 48 ? 9.982 23.766 34.964 1.00 16.99 48 TYR B CA 1
ATOM 2847 C C . TYR B 1 48 ? 9.573 24.727 36.076 1.00 18.42 48 TYR B C 1
ATOM 2848 O O . TYR B 1 48 ? 8.370 24.947 36.257 1.00 20.25 48 TYR B O 1
ATOM 2857 N N . LYS B 1 49 ? 10.531 25.263 36.844 1.00 16.66 49 LYS B N 1
ATOM 2858 C CA . LYS B 1 49 ? 10.295 26.216 37.934 1.00 18.44 49 LYS B CA 1
ATOM 2859 C C . LYS B 1 49 ? 9.570 25.589 39.122 1.00 21.21 49 LYS B C 1
ATOM 2860 O O . LYS B 1 49 ? 8.983 26.306 39.937 1.00 26.32 49 LYS B O 1
ATOM 2866 N N . THR B 1 50 ? 9.618 24.262 39.245 1.00 18.19 50 THR B N 1
ATOM 2867 C CA . THR B 1 50 ? 8.900 23.532 40.279 1.00 17.86 50 THR B CA 1
ATOM 2868 C C . THR B 1 50 ? 9.811 22.671 41.151 1.00 20.05 50 THR B C 1
ATOM 2869 O O . THR B 1 50 ? 9.304 21.837 41.909 1.00 17.96 50 THR B O 1
ATOM 2873 N N . GLU B 1 51 ? 11.140 22.834 41.078 1.00 17.97 51 GLU B N 1
ATOM 2874 C CA . GLU B 1 51 ? 12.000 21.923 41.833 1.00 18.38 51 GLU B CA 1
ATOM 2875 C C . GLU B 1 51 ? 11.759 22.008 43.337 1.00 20.95 51 GLU B C 1
ATOM 2876 O O . GLU B 1 51 ? 11.869 20.994 44.039 1.00 19.60 51 GLU B O 1
ATOM 2882 N N . ILE B 1 52 ? 11.453 23.201 43.864 1.00 20.00 52 ILE B N 1
ATOM 2883 C CA . ILE B 1 52 ? 11.179 23.303 45.297 1.00 20.82 52 ILE B CA 1
ATOM 2884 C C . ILE B 1 52 ? 9.961 22.462 45.661 1.00 21.65 52 ILE B C 1
ATOM 2885 O O . ILE B 1 52 ? 9.977 21.707 46.640 1.00 21.14 52 ILE B O 1
ATOM 2890 N N . ASP B 1 53 ? 8.903 22.548 44.854 1.00 19.93 53 ASP B N 1
ATOM 2891 C CA . ASP B 1 53 ? 7.693 21.787 45.149 1.00 19.79 53 ASP B CA 1
ATOM 2892 C C . ASP B 1 53 ? 7.914 20.290 44.942 1.00 20.31 53 ASP B C 1
ATOM 2893 O O . ASP B 1 53 ? 7.402 19.467 45.717 1.00 19.73 53 ASP B O 1
ATOM 2898 N N . VAL B 1 54 ? 8.671 19.918 43.906 1.00 18.76 54 VAL B N 1
ATOM 2899 C CA . VAL B 1 54 ? 9.036 18.515 43.719 1.00 18.49 54 VAL B CA 1
ATOM 2900 C C . VAL B 1 54 ? 9.806 18.005 44.933 1.00 19.35 54 VAL B C 1
ATOM 2901 O O . VAL B 1 54 ? 9.541 16.912 45.447 1.00 19.56 54 VAL B O 1
ATOM 2905 N N . GLY B 1 55 ? 10.790 18.780 45.388 1.00 19.94 55 GLY B N 1
ATOM 2906 C CA . GLY B 1 55 ? 11.589 18.344 46.518 1.00 20.86 55 GLY B CA 1
ATOM 2907 C C . GLY B 1 55 ? 10.775 18.219 47.792 1.00 21.60 55 GLY B C 1
ATOM 2908 O O . GLY B 1 55 ? 11.035 17.335 48.610 1.00 22.19 55 GLY B O 1
ATOM 2909 N N . ASN B 1 56 ? 9.771 19.082 47.966 1.00 21.62 56 ASN B N 1
ATOM 2910 C CA . ASN B 1 56 ? 8.931 19.006 49.162 1.00 22.33 56 ASN B CA 1
ATOM 2911 C C . ASN B 1 56 ? 8.060 17.757 49.142 1.00 22.04 56 ASN B C 1
ATOM 2912 O O . ASN B 1 56 ? 7.855 17.119 50.183 1.00 22.74 56 ASN B O 1
ATOM 2917 N N . ALA B 1 57 ? 7.543 17.391 47.965 1.00 21.08 57 ALA B N 1
ATOM 2918 C CA . ALA B 1 57 ? 6.719 16.192 47.853 1.00 20.82 57 ALA B CA 1
ATOM 2919 C C . ALA B 1 57 ? 7.543 14.931 48.088 1.00 21.05 57 ALA B C 1
ATOM 2920 O O . ALA B 1 57 ? 7.099 14.014 48.788 1.00 21.51 57 ALA B O 1
ATOM 2922 N N . ILE B 1 58 ? 8.740 14.861 47.494 1.00 20.79 58 ILE B N 1
ATOM 2923 C CA . ILE B 1 58 ? 9.610 13.709 47.712 1.00 21.10 58 ILE B CA 1
ATOM 2924 C C . ILE B 1 58 ? 10.008 13.605 49.181 1.00 22.29 58 ILE B C 1
ATOM 2925 O O . ILE B 1 58 ? 9.988 12.516 49.763 1.00 22.79 58 ILE B O 1
ATOM 2930 N N . ALA B 1 59 ? 10.358 14.734 49.805 1.00 22.85 59 ALA B N 1
ATOM 2931 C CA . ALA B 1 59 ? 10.738 14.705 51.217 1.00 24.06 59 ALA B CA 1
ATOM 2932 C C . ALA B 1 59 ? 9.590 14.201 52.078 1.00 24.50 59 ALA B C 1
ATOM 2933 O O . ALA B 1 59 ? 9.793 13.370 52.971 1.00 25.31 59 ALA B O 1
ATOM 2935 N N . GLU B 1 60 ? 8.372 14.681 51.815 1.00 24.03 60 GLU B N 1
ATOM 2936 C CA . GLU B 1 60 ? 7.216 14.204 52.572 1.00 24.44 60 GLU B CA 1
ATOM 2937 C C . GLU B 1 60 ? 7.019 12.703 52.402 1.00 24.34 60 GLU B C 1
ATOM 2938 O O . GLU B 1 60 ? 6.672 11.996 53.361 1.00 25.12 60 GLU B O 1
ATOM 2944 N N . ALA B 1 61 ? 7.220 12.201 51.179 1.00 23.43 61 ALA B N 1
ATOM 2945 C CA . ALA B 1 61 ? 7.059 10.776 50.926 1.00 23.33 61 ALA B CA 1
ATOM 2946 C C . ALA B 1 61 ? 8.085 9.964 51.707 1.00 24.22 61 ALA B C 1
ATOM 2947 O O . ALA B 1 61 ? 7.745 8.944 52.317 1.00 24.81 61 ALA B O 1
ATOM 2949 N N . ILE B 1 62 ? 9.342 10.414 51.714 1.00 24.40 62 ILE B N 1
ATOM 2950 C CA . ILE B 1 62 ? 10.381 9.708 52.457 1.00 25.34 62 ILE B CA 1
ATOM 2951 C C . ILE B 1 62 ? 10.121 9.806 53.953 1.00 26.56 62 ILE B C 1
ATOM 2952 O O . ILE B 1 62 ? 10.240 8.816 54.685 1.00 27.38 62 ILE B O 1
ATOM 2957 N N . GLN B 1 63 ? 9.725 10.990 54.421 1.00 26.72 63 GLN B N 1
ATOM 2958 C CA . GLN B 1 63 ? 9.489 11.191 55.849 1.00 27.89 63 GLN B CA 1
ATOM 2959 C C . GLN B 1 63 ? 8.352 10.327 56.376 1.00 28.21 63 GLN B C 1
ATOM 2960 O O . GLN B 1 63 ? 8.346 9.958 57.561 1.00 29.33 63 GLN B O 1
ATOM 2966 N N . SER B 1 64 ? 7.373 10.013 55.537 1.00 27.31 64 SER B N 1
ATOM 2967 C CA . SER B 1 64 ? 6.252 9.201 55.977 1.00 28.40 64 SER B CA 1
ATOM 2968 C C . SER B 1 64 ? 6.509 7.714 55.802 1.00 30.08 64 SER B C 1
ATOM 2969 O O . SER B 1 64 ? 5.614 6.910 56.078 1.00 31.53 64 SER B O 1
ATOM 2972 N N . GLY B 1 65 ? 7.706 7.332 55.368 1.00 27.71 65 GLY B N 1
ATOM 2973 C CA . GLY B 1 65 ? 8.036 5.934 55.198 1.00 27.95 65 GLY B CA 1
ATOM 2974 C C . GLY B 1 65 ? 7.449 5.280 53.970 1.00 27.95 65 GLY B C 1
ATOM 2975 O O . GLY B 1 65 ? 7.508 4.051 53.860 1.00 32.53 65 GLY B O 1
ATOM 2976 N N . LEU B 1 66 ? 6.887 6.057 53.040 1.00 26.72 66 LEU B N 1
ATOM 2977 C CA . LEU B 1 66 ? 6.352 5.474 51.814 1.00 25.24 66 LEU B CA 1
ATOM 2978 C C . LEU B 1 66 ? 7.453 4.914 50.922 1.00 29.49 66 LEU B C 1
ATOM 2979 O O . LEU B 1 66 ? 7.194 4.017 50.111 1.00 30.62 66 LEU B O 1
ATOM 2984 N N . VAL B 1 67 ? 8.671 5.444 51.035 1.00 27.01 67 VAL B N 1
ATOM 2985 C CA . VAL B 1 67 ? 9.766 5.079 50.143 1.00 25.49 67 VAL B CA 1
ATOM 2986 C C . VAL B 1 67 ? 11.053 5.607 50.761 1.00 24.83 67 VAL B C 1
ATOM 2987 O O . VAL B 1 67 ? 11.024 6.518 51.594 1.00 25.33 67 VAL B O 1
ATOM 2991 N N . LYS B 1 68 ? 12.181 5.018 50.378 1.00 26.38 68 LYS B N 1
ATOM 2992 C CA . LYS B 1 68 ? 13.496 5.490 50.782 1.00 25.52 68 LYS B CA 1
ATOM 2993 C C . LYS B 1 68 ? 14.197 6.146 49.599 1.00 24.56 68 LYS B C 1
ATOM 2994 O O . LYS B 1 68 ? 13.894 5.848 48.441 1.00 23.57 68 LYS B O 1
ATOM 3000 N N . ARG B 1 69 ? 15.122 7.059 49.903 1.00 25.52 69 ARG B N 1
ATOM 3001 C CA . ARG B 1 69 ? 15.796 7.797 48.838 1.00 24.65 69 ARG B CA 1
ATOM 3002 C C . ARG B 1 69 ? 16.444 6.843 47.845 1.00 24.54 69 ARG B C 1
ATOM 3003 O O . ARG B 1 69 ? 16.342 7.033 46.621 1.00 22.59 69 ARG B O 1
ATOM 3011 N N . GLU B 1 70 ? 17.088 5.790 48.354 1.00 27.49 70 GLU B N 1
ATOM 3012 C CA . GLU B 1 70 ? 17.824 4.877 47.490 1.00 25.39 70 GLU B CA 1
ATOM 3013 C C . GLU B 1 70 ? 16.907 4.120 46.542 1.00 25.84 70 GLU B C 1
ATOM 3014 O O . GLU B 1 70 ? 17.387 3.549 45.560 1.00 26.72 70 GLU B O 1
ATOM 3020 N N . GLU B 1 71 ? 15.599 4.101 46.813 1.00 23.13 71 GLU B N 1
ATOM 3021 C CA . GLU B 1 71 ? 14.656 3.420 45.945 1.00 25.32 71 GLU B CA 1
ATOM 3022 C C . GLU B 1 71 ? 14.137 4.320 44.837 1.00 21.08 71 GLU B C 1
ATOM 3023 O O . GLU B 1 71 ? 13.488 3.823 43.910 1.00 24.43 71 GLU B O 1
ATOM 3029 N N . LEU B 1 72 ? 14.397 5.621 44.925 1.00 20.93 72 LEU B N 1
ATOM 3030 C CA . LEU B 1 72 ? 13.904 6.606 43.974 1.00 19.88 72 LEU B CA 1
ATOM 3031 C C . LEU B 1 72 ? 14.967 6.922 42.932 1.00 20.90 72 LEU B C 1
ATOM 3032 O O . LEU B 1 72 ? 16.166 6.944 43.224 1.00 20.79 72 LEU B O 1
ATOM 3037 N N . PHE B 1 73 ? 14.504 7.173 41.706 1.00 18.76 73 PHE B N 1
ATOM 3038 C CA . PHE B 1 73 ? 15.336 7.611 40.588 1.00 19.62 73 PHE B CA 1
ATOM 3039 C C . PHE B 1 73 ? 14.858 9.009 40.211 1.00 17.97 73 PHE B C 1
ATOM 3040 O O . PHE B 1 73 ? 13.770 9.162 39.648 1.00 18.90 73 PHE B O 1
ATOM 3048 N N . ILE B 1 74 ? 15.642 10.027 40.554 1.00 17.81 74 ILE B N 1
ATOM 3049 C CA . ILE B 1 74 ? 15.264 11.422 40.346 1.00 18.17 74 ILE B CA 1
ATOM 3050 C C . ILE B 1 74 ? 16.162 12.039 39.285 1.00 18.10 74 ILE B C 1
ATOM 3051 O O . ILE B 1 74 ? 17.393 11.967 39.381 1.00 17.62 74 ILE B O 1
ATOM 3056 N N . THR B 1 75 ? 15.535 12.668 38.293 1.00 16.17 75 THR B N 1
ATOM 3057 C CA . THR B 1 75 ? 16.203 13.321 37.175 1.00 15.26 75 THR B CA 1
ATOM 3058 C C . THR B 1 75 ? 15.967 14.821 37.248 1.00 17.39 75 THR B C 1
ATOM 3059 O O . THR B 1 75 ? 14.855 15.265 37.535 1.00 16.13 75 THR B O 1
ATOM 3063 N N . SER B 1 76 ? 17.001 15.612 36.990 1.00 15.49 76 SER B N 1
ATOM 3064 C CA . SER B 1 76 ? 16.761 16.998 36.616 1.00 16.87 76 SER B CA 1
ATOM 3065 C C . SER B 1 76 ? 17.605 17.328 35.397 1.00 14.88 76 SER B C 1
ATOM 3066 O O . SER B 1 76 ? 18.262 16.462 34.820 1.00 14.61 76 SER B O 1
ATOM 3069 N N . LYS B 1 77 ? 17.539 18.587 34.968 1.00 15.81 77 LYS B N 1
ATOM 3070 C CA . LYS B 1 77 ? 18.131 18.982 33.695 1.00 14.32 77 LYS B CA 1
ATOM 3071 C C . LYS B 1 77 ? 18.661 20.398 33.791 1.00 14.83 77 LYS B C 1
ATOM 3072 O O . LYS B 1 77 ? 18.067 21.237 34.474 1.00 15.25 77 LYS B O 1
ATOM 3078 N N . VAL B 1 78 ? 19.775 20.660 33.106 1.00 14.84 78 VAL B N 1
ATOM 3079 C CA . VAL B 1 78 ? 20.362 21.996 33.076 1.00 15.36 78 VAL B CA 1
ATOM 3080 C C . VAL B 1 78 ? 19.780 22.770 31.896 1.00 14.75 78 VAL B C 1
ATOM 3081 O O . VAL B 1 78 ? 19.723 22.264 30.762 1.00 13.99 78 VAL B O 1
ATOM 3085 N N . TRP B 1 79 ? 19.295 23.981 32.170 1.00 15.50 79 TRP B N 1
ATOM 3086 C CA . TRP B 1 79 ? 18.640 24.756 31.132 1.00 14.68 79 TRP B CA 1
ATOM 3087 C C . TRP B 1 79 ? 19.665 25.381 30.185 1.00 14.73 79 TRP B C 1
ATOM 3088 O O . TRP B 1 79 ? 20.859 25.494 30.494 1.00 15.30 79 TRP B O 1
ATOM 3099 N N . ASN B 1 80 ? 19.159 25.756 28.999 1.00 14.16 80 ASN B N 1
ATOM 3100 C CA . ASN B 1 80 ? 19.938 26.367 27.923 1.00 14.12 80 ASN B CA 1
ATOM 3101 C C . ASN B 1 80 ? 20.725 27.585 28.376 1.00 15.09 80 ASN B C 1
ATOM 3102 O O . ASN B 1 80 ? 21.760 27.910 27.778 1.00 15.86 80 ASN B O 1
ATOM 3107 N N . SER B 1 81 ? 20.224 28.300 29.377 1.00 15.73 81 SER B N 1
ATOM 3108 C CA . SER B 1 81 ? 20.890 29.510 29.841 1.00 17.10 81 SER B CA 1
ATOM 3109 C C . SER B 1 81 ? 22.068 29.209 30.752 1.00 18.27 81 SER B C 1
ATOM 3110 O O . SER B 1 81 ? 22.813 30.139 31.100 1.00 18.95 81 SER B O 1
ATOM 3113 N N . ASP B 1 82 ? 22.253 27.947 31.147 1.00 17.14 82 ASP B N 1
ATOM 3114 C CA . ASP B 1 82 ? 23.289 27.547 32.094 1.00 17.87 82 ASP B CA 1
ATOM 3115 C C . ASP B 1 82 ? 24.338 26.623 31.475 1.00 17.57 82 ASP B C 1
ATOM 3116 O O . ASP B 1 82 ? 24.996 25.870 32.196 1.00 17.96 82 ASP B O 1
ATOM 3121 N N . HIS B 1 83 ? 24.493 26.626 30.145 1.00 16.92 83 HIS B N 1
ATOM 3122 C CA . HIS B 1 83 ? 25.479 25.733 29.553 1.00 16.66 83 HIS B CA 1
ATOM 3123 C C . HIS B 1 83 ? 26.903 26.083 29.938 1.00 17.65 83 HIS B C 1
ATOM 3124 O O . HIS B 1 83 ? 27.780 25.219 29.840 1.00 17.68 83 HIS B O 1
ATOM 3131 N N . GLY B 1 84 ? 27.143 27.317 30.379 1.00 18.54 84 GLY B N 1
ATOM 3132 C CA . GLY B 1 84 ? 28.421 27.747 30.906 1.00 19.67 84 GLY B CA 1
ATOM 3133 C C . GLY B 1 84 ? 28.473 27.798 32.415 1.00 20.61 84 GLY B C 1
ATOM 3134 O O . GLY B 1 84 ? 29.452 28.314 32.965 1.00 23.07 84 GLY B O 1
ATOM 3135 N N . HIS B 1 85 ? 27.456 27.282 33.101 1.00 20.26 85 HIS B N 1
ATOM 3136 C CA . HIS B 1 85 ? 27.357 27.339 34.560 1.00 23.12 85 HIS B CA 1
ATOM 3137 C C . HIS B 1 85 ? 26.807 26.027 35.089 1.00 20.65 85 HIS B C 1
ATOM 3138 O O . HIS B 1 85 ? 25.957 26.005 35.984 1.00 20.83 85 HIS B O 1
ATOM 3145 N N . VAL B 1 86 ? 27.276 24.916 34.510 1.00 20.21 86 VAL B N 1
ATOM 3146 C CA . VAL B 1 86 ? 26.656 23.608 34.726 1.00 19.48 86 VAL B CA 1
ATOM 3147 C C . VAL B 1 86 ? 26.758 23.184 36.190 1.00 21.51 86 VAL B C 1
ATOM 3148 O O . VAL B 1 86 ? 25.785 22.701 36.778 1.00 20.11 86 VAL B O 1
ATOM 3152 N N . VAL B 1 87 ? 27.947 23.306 36.786 1.00 21.44 87 VAL B N 1
ATOM 3153 C CA . VAL B 1 87 ? 28.086 22.864 38.173 1.00 23.32 87 VAL B CA 1
ATOM 3154 C C . VAL B 1 87 ? 27.259 23.749 39.105 1.00 22.82 87 VAL B C 1
ATOM 3155 O O . VAL B 1 87 ? 26.575 23.250 40.011 1.00 22.95 87 VAL B O 1
ATOM 3159 N N . GLU B 1 88 ? 27.281 25.069 38.890 1.00 23.12 88 GLU B N 1
ATOM 3160 C CA . GLU B 1 88 ? 26.438 25.955 39.692 1.00 23.53 88 GLU B CA 1
ATOM 3161 C C . GLU B 1 88 ? 24.969 25.584 39.540 1.00 22.51 88 GLU B C 1
ATOM 3162 O O . GLU B 1 88 ? 24.229 25.501 40.528 1.00 22.81 88 GLU B O 1
ATOM 3168 N N . ALA B 1 89 ? 24.532 25.341 38.300 1.00 21.36 89 ALA B N 1
ATOM 3169 C CA . ALA B 1 89 ? 23.133 24.989 38.072 1.00 20.43 89 ALA B CA 1
ATOM 3170 C C . ALA B 1 89 ? 22.784 23.675 38.747 1.00 20.30 89 ALA B C 1
ATOM 3171 O O . ALA B 1 89 ? 21.663 23.492 39.234 1.00 20.09 89 ALA B O 1
ATOM 3173 N N . CYS B 1 90 ? 23.725 22.738 38.762 1.00 20.47 90 CYS B N 1
ATOM 3174 C CA . CYS B 1 90 ? 23.468 21.429 39.344 1.00 20.41 90 CYS B CA 1
ATOM 3175 C C . CYS B 1 90 ? 23.335 21.529 40.855 1.00 21.44 90 CYS B C 1
ATOM 3176 O O . CYS B 1 90 ? 22.428 20.938 41.449 1.00 21.32 90 CYS B O 1
ATOM 3179 N N . LYS B 1 91 ? 24.236 22.275 41.482 1.00 22.53 91 LYS B N 1
ATOM 3180 C CA . LYS B 1 91 ? 24.126 22.495 42.920 1.00 23.60 91 LYS B CA 1
ATOM 3181 C C . LYS B 1 91 ? 22.844 23.233 43.278 1.00 23.43 91 LYS B C 1
ATOM 3182 O O . LYS B 1 91 ? 22.264 22.991 44.348 1.00 24.05 91 LYS B O 1
ATOM 3188 N N . ASN B 1 92 ? 22.399 24.152 42.417 1.00 22.84 92 ASN B N 1
ATOM 3189 C CA . ASN B 1 92 ? 21.147 24.862 42.665 1.00 22.67 92 ASN B CA 1
ATOM 3190 C C . ASN B 1 92 ? 19.958 23.916 42.589 1.00 21.82 92 ASN B C 1
ATOM 3191 O O . ASN B 1 92 ? 19.065 23.964 43.445 1.00 22.09 92 ASN B O 1
ATOM 3196 N N . SER B 1 93 ? 19.931 23.042 41.575 1.00 20.86 93 SER B N 1
ATOM 3197 C CA . SER B 1 93 ? 18.881 22.030 41.503 1.00 20.14 93 SER B CA 1
ATOM 3198 C C . SER B 1 93 ? 18.888 21.136 42.738 1.00 20.81 93 SER B C 1
ATOM 3199 O O . SER B 1 93 ? 17.825 20.788 43.267 1.00 21.26 93 SER B O 1
ATOM 3202 N N . LEU B 1 94 ? 20.075 20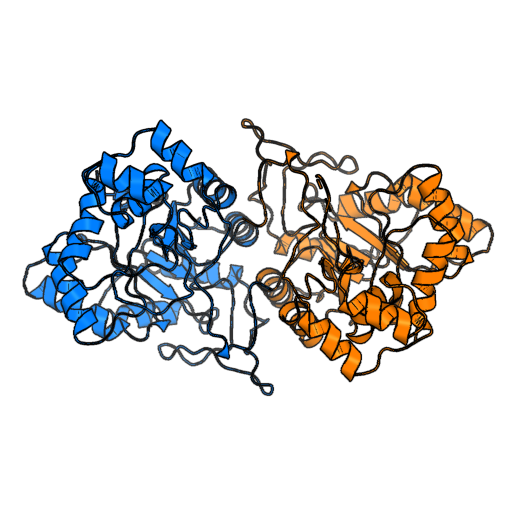.752 43.208 1.00 21.54 94 LEU B N 1
ATOM 3203 C CA . LEU B 1 94 ? 20.156 19.915 44.401 1.00 22.30 94 LEU B CA 1
ATOM 3204 C C . LEU B 1 94 ? 19.624 20.651 45.623 1.00 23.15 94 LEU B C 1
ATOM 3205 O O . LEU B 1 94 ? 18.917 20.061 46.448 1.00 23.67 94 LEU B O 1
ATOM 3210 N N . LYS B 1 95 ? 19.935 21.944 45.739 1.00 23.64 95 LYS B N 1
ATOM 3211 C CA . LYS B 1 95 ? 19.444 22.737 46.867 1.00 24.49 95 LYS B CA 1
ATOM 3212 C C . LYS B 1 95 ? 17.922 22.829 46.851 1.00 25.50 95 LYS B C 1
ATOM 3213 O O . LYS B 1 95 ? 17.257 22.614 47.878 1.00 24.35 95 LYS B O 1
ATOM 3219 N N . LYS B 1 96 ? 17.350 23.138 45.684 1.00 24.11 96 LYS B N 1
ATOM 3220 C CA . LYS B 1 96 ? 15.901 23.280 45.581 1.00 22.30 96 LYS B CA 1
ATOM 3221 C C . LYS B 1 96 ? 15.187 21.949 45.795 1.00 21.91 96 LYS B C 1
ATOM 3222 O O . LYS B 1 96 ? 14.137 21.901 46.456 1.00 22.32 96 LYS B O 1
ATOM 3228 N N . LEU B 1 97 ? 15.742 20.858 45.257 1.00 21.47 97 LEU B N 1
ATOM 3229 C CA . LEU B 1 97 ? 15.146 19.537 45.419 1.00 21.71 97 LEU B CA 1
ATOM 3230 C C . LEU B 1 97 ? 15.386 18.928 46.795 1.00 22.18 97 LEU B C 1
ATOM 3231 O O . LEU B 1 97 ? 14.812 17.875 47.082 1.00 22.09 97 LEU B O 1
ATOM 3236 N N . GLN B 1 98 ? 16.229 19.544 47.629 1.00 23.20 98 GLN B N 1
ATOM 3237 C CA . GLN B 1 98 ? 16.596 18.995 48.942 1.00 24.68 98 GLN B CA 1
ATOM 3238 C C . GLN B 1 98 ? 17.198 17.598 48.815 1.00 26.77 98 GLN B C 1
ATOM 3239 O O . GLN B 1 98 ? 16.905 16.707 49.616 1.00 26.28 98 GLN B O 1
ATOM 3245 N N . LEU B 1 99 ? 18.051 17.406 47.803 1.00 23.76 99 LEU B N 1
ATOM 3246 C CA . LEU B 1 99 ? 18.723 16.139 47.562 1.00 23.74 99 LEU B CA 1
ATOM 3247 C C . LEU B 1 99 ? 20.225 16.311 47.720 1.00 24.53 99 LEU B C 1
ATOM 3248 O O . LEU B 1 99 ? 20.763 17.402 47.514 1.00 25.16 99 LEU B O 1
ATOM 3253 N N . ASP B 1 100 ? 20.898 15.212 48.064 1.00 25.06 100 ASP B N 1
ATOM 3254 C CA . ASP B 1 100 ? 22.356 15.184 48.089 1.00 28.31 100 ASP B CA 1
ATOM 3255 C C . ASP B 1 100 ? 22.951 14.829 46.735 1.00 24.93 100 ASP B C 1
ATOM 3256 O O . ASP B 1 100 ? 24.070 15.261 46.418 1.00 25.26 100 ASP B O 1
ATOM 3261 N N . TYR B 1 101 ? 22.231 14.031 45.946 1.00 23.89 101 TYR B N 1
ATOM 3262 C CA . TYR B 1 101 ? 22.649 13.647 44.603 1.00 23.14 101 TYR B CA 1
ATOM 3263 C C . TYR B 1 101 ? 21.415 13.531 43.721 1.00 23.56 101 TYR B C 1
ATOM 3264 O O . TYR B 1 101 ? 20.289 13.368 44.204 1.00 21.86 101 TYR B O 1
ATOM 3273 N N . LEU B 1 102 ? 21.649 13.635 42.411 1.00 20.80 102 LEU B N 1
ATOM 3274 C CA . LEU B 1 102 ? 20.681 13.277 41.383 1.00 19.61 102 LEU B CA 1
ATOM 3275 C C . LEU B 1 102 ? 21.055 11.920 40.809 1.00 19.33 102 LEU B C 1
ATOM 3276 O O . LEU B 1 102 ? 22.244 11.611 40.640 1.00 19.71 102 LEU B O 1
ATOM 3281 N N . ASP B 1 103 ? 20.040 11.109 40.511 1.00 18.74 103 ASP B N 1
ATOM 3282 C CA . ASP B 1 103 ? 20.292 9.863 39.795 1.00 18.37 103 ASP B CA 1
ATOM 3283 C C . ASP B 1 103 ? 20.654 10.124 38.341 1.00 17.86 103 ASP B C 1
ATOM 3284 O O . ASP B 1 103 ? 21.523 9.442 37.782 1.00 17.54 103 ASP B O 1
ATOM 3289 N N . LEU B 1 104 ? 20.008 11.108 37.720 1.00 17.26 104 LEU B N 1
ATOM 3290 C CA . LEU B 1 104 ? 20.237 11.426 36.316 1.00 16.17 104 LEU B CA 1
ATOM 3291 C C . LEU B 1 104 ? 20.187 12.936 36.116 1.00 16.64 104 LEU B C 1
ATOM 3292 O O . LEU B 1 104 ? 19.298 13.605 36.648 1.00 16.69 104 LEU B O 1
ATOM 3297 N N . TYR B 1 105 ? 21.139 13.472 35.344 1.00 15.60 105 TYR B N 1
ATOM 3298 C CA . TYR B 1 105 ? 21.200 14.900 35.043 1.00 15.53 105 TYR B CA 1
ATOM 3299 C C . TYR B 1 105 ? 21.370 15.022 33.538 1.00 14.66 105 TYR B C 1
ATOM 3300 O O . TYR B 1 105 ? 22.318 14.457 32.980 1.00 14.61 105 TYR B O 1
ATOM 3309 N N . LEU B 1 106 ? 20.465 15.752 32.888 1.00 14.05 106 LEU B N 1
ATOM 3310 C CA . LEU B 1 106 ? 20.430 15.832 31.427 1.00 13.20 106 LEU B CA 1
ATOM 3311 C C . LEU B 1 106 ? 20.710 17.248 30.938 1.00 13.23 106 LEU B C 1
ATOM 3312 O O . LEU B 1 106 ? 20.350 18.234 31.590 1.00 13.65 106 LEU B O 1
ATOM 3317 N N . VAL B 1 107 ? 21.338 17.351 29.767 1.00 13.49 107 VAL B N 1
ATOM 3318 C CA . VAL B 1 107 ? 21.414 18.635 29.077 1.00 12.71 107 VAL B CA 1
ATOM 3319 C C . VAL B 1 107 ? 20.075 18.851 28.388 1.00 12.00 107 VAL B C 1
ATOM 3320 O O . VAL B 1 107 ? 19.764 18.146 27.429 1.00 11.68 107 VAL B O 1
ATOM 3324 N N . HIS B 1 108 ? 19.303 19.846 28.844 1.00 12.25 108 HIS B N 1
ATOM 3325 C CA . HIS B 1 108 ? 17.892 19.929 28.446 1.00 11.87 108 HIS B CA 1
ATOM 3326 C C . HIS B 1 108 ? 17.727 20.083 26.933 1.00 12.57 108 HIS B C 1
ATOM 3327 O O . HIS B 1 108 ? 16.803 19.507 26.347 1.00 10.45 108 HIS B O 1
ATOM 3334 N N . TYR B 1 109 ? 18.582 20.880 26.291 1.00 11.14 109 TYR B N 1
ATOM 3335 C CA . TYR B 1 109 ? 18.600 21.014 24.837 1.00 10.56 109 TYR B CA 1
ATOM 3336 C C . TYR B 1 109 ? 20.045 21.128 24.397 1.00 10.74 109 TYR B C 1
ATOM 3337 O O . TYR B 1 109 ? 20.884 21.651 25.146 1.00 11.49 109 TYR B O 1
ATOM 3346 N N . PRO B 1 110 ? 20.347 20.717 23.181 1.00 10.19 110 PRO B N 1
ATOM 3347 C CA . PRO B 1 110 ? 21.671 20.946 22.585 1.00 10.35 110 PRO B CA 1
ATOM 3348 C C . PRO B 1 110 ? 21.850 22.380 22.095 1.00 10.66 110 PRO B C 1
ATOM 3349 O O . PRO B 1 110 ? 22.215 22.625 20.939 1.00 10.40 110 PRO B O 1
ATOM 3353 N N . LEU B 1 111 ? 21.576 23.342 22.985 1.00 11.28 111 LEU B N 1
ATOM 3354 C CA . LEU B 1 111 ? 21.491 24.749 22.623 1.00 11.65 111 LEU B CA 1
ATOM 3355 C C . LEU B 1 111 ? 21.885 25.583 23.828 1.00 12.58 111 LEU B C 1
ATOM 3356 O O . LEU B 1 111 ? 21.335 25.382 24.911 1.00 12.79 111 LEU B O 1
ATOM 3361 N N . ALA B 1 112 ? 22.843 26.484 23.635 1.00 13.18 112 ALA B N 1
ATOM 3362 C CA . ALA B 1 112 ? 23.208 27.448 24.662 1.00 14.16 112 ALA B CA 1
ATOM 3363 C C . ALA B 1 112 ? 22.566 28.796 24.353 1.00 14.47 112 ALA B C 1
ATOM 3364 O O . ALA B 1 112 ? 22.590 29.260 23.205 1.00 14.25 112 ALA B O 1
ATOM 3366 N N . THR B 1 113 ? 21.996 29.430 25.386 1.00 15.04 113 THR B N 1
ATOM 3367 C CA . THR B 1 113 ? 21.457 30.779 25.266 1.00 15.53 113 THR B CA 1
ATOM 3368 C C . THR B 1 113 ? 22.031 31.651 26.379 1.00 16.76 113 THR B C 1
ATOM 3369 O O . THR B 1 113 ? 22.684 31.159 27.304 1.00 17.01 113 THR B O 1
ATOM 3373 N N . LYS B 1 114 ? 21.782 32.958 26.258 1.00 17.36 114 LYS B N 1
ATOM 3374 C CA . LYS B 1 114 ? 22.337 33.947 27.189 1.00 19.93 114 LYS B CA 1
ATOM 3375 C C . LYS B 1 114 ? 21.997 33.611 28.632 1.00 20.31 114 LYS B C 1
ATOM 3376 O O . LYS B 1 114 ? 20.835 33.357 28.969 1.00 19.60 114 LYS B O 1
ATOM 3382 N N . HIS B 1 115 ? 23.018 33.669 29.490 1.00 22.02 115 HIS B N 1
ATOM 3383 C CA . HIS B 1 115 ? 22.847 33.350 30.900 1.00 22.00 115 HIS B CA 1
ATOM 3384 C C . HIS B 1 115 ? 21.944 34.373 31.582 1.00 23.80 115 HIS B C 1
ATOM 3385 O O . HIS B 1 115 ? 22.055 35.578 31.349 1.00 24.36 115 HIS B O 1
ATOM 3392 N N . SER B 1 116 ? 21.031 33.877 32.413 1.00 22.22 116 SER B N 1
ATOM 3393 C CA . SER B 1 116 ? 20.028 34.701 33.079 1.00 22.79 116 SER B CA 1
ATOM 3394 C C . SER B 1 116 ? 20.087 34.573 34.592 1.00 23.28 116 SER B C 1
ATOM 3395 O O . SER B 1 116 ? 19.128 34.964 35.274 1.00 22.81 116 SER B O 1
ATOM 3398 N N . GLY B 1 117 ? 21.162 34.014 35.133 1.00 22.00 117 GLY B N 1
ATOM 3399 C CA . GLY B 1 117 ? 21.270 33.859 36.571 1.00 26.44 117 GLY B CA 1
ATOM 3400 C C . GLY B 1 117 ? 21.030 32.438 37.036 1.00 24.17 117 GLY B C 1
ATOM 3401 O O . GLY B 1 117 ? 20.098 31.776 36.566 1.00 25.68 117 GLY B O 1
ATOM 3402 N N . VAL B 1 118 ? 21.891 31.940 37.921 1.00 22.79 118 VAL B N 1
ATOM 3403 C CA . VAL B 1 118 ? 21.724 30.596 38.462 1.00 23.88 118 VAL B CA 1
ATOM 3404 C C . VAL B 1 118 ? 20.504 30.565 39.379 1.00 25.20 118 VAL B C 1
ATOM 3405 O O . VAL B 1 118 ? 20.366 31.396 40.287 1.00 24.78 118 VAL B O 1
ATOM 3409 N N . GLY B 1 119 ? 19.605 29.609 39.140 1.00 22.42 119 GLY B N 1
ATOM 3410 C CA . GLY B 1 119 ? 18.355 29.522 39.872 1.00 22.62 119 GLY B CA 1
ATOM 3411 C C . GLY B 1 119 ? 17.238 30.374 39.317 1.00 21.96 119 GLY B C 1
ATOM 3412 O O . GLY B 1 119 ? 16.112 30.310 39.836 1.00 27.38 119 GLY B O 1
ATOM 3413 N N . THR B 1 120 ? 17.508 31.180 38.291 1.00 21.80 120 THR B N 1
ATOM 3414 C CA . THR B 1 120 ? 16.493 31.990 37.625 1.00 23.78 120 THR B CA 1
ATOM 3415 C C . THR B 1 120 ? 16.614 31.787 36.107 1.00 23.31 120 THR B C 1
ATOM 3416 O O . THR B 1 120 ? 16.876 32.712 35.343 1.00 20.61 120 THR B O 1
ATOM 3420 N N . THR B 1 121 ? 16.400 30.546 35.669 1.00 20.12 121 THR B N 1
ATOM 3421 C CA . THR B 1 121 ? 16.579 30.197 34.264 1.00 18.06 121 THR B CA 1
ATOM 3422 C C . THR B 1 121 ? 15.554 30.908 33.383 1.00 19.22 121 THR B C 1
ATOM 3423 O O . THR B 1 121 ? 14.410 31.153 33.788 1.00 20.44 121 THR B O 1
ATOM 3427 N N . ALA B 1 122 ? 15.966 31.221 32.159 1.00 17.34 122 ALA B N 1
ATOM 3428 C CA . ALA B 1 122 ? 15.123 31.983 31.250 1.00 18.56 122 ALA B CA 1
ATOM 3429 C C . ALA B 1 122 ? 15.607 31.765 29.829 1.00 18.65 122 ALA B C 1
ATOM 3430 O O . ALA B 1 122 ? 16.718 31.279 29.592 1.00 18.81 122 ALA B O 1
ATOM 3432 N N . SER B 1 123 ? 14.758 32.139 28.882 1.00 17.88 123 SER B N 1
ATOM 3433 C CA . SER B 1 123 ? 15.100 32.118 27.463 1.00 19.50 123 SER B CA 1
ATOM 3434 C C . SER B 1 123 ? 15.091 33.579 27.012 1.00 18.92 123 SER B C 1
ATOM 3435 O O . SER B 1 123 ? 14.060 34.105 26.587 1.00 20.01 123 SER B O 1
ATOM 3438 N N . LEU B 1 124 ? 16.247 34.228 27.080 1.00 19.69 124 LEU B N 1
ATOM 3439 C CA . LEU B 1 124 ? 16.318 35.665 26.820 1.00 21.97 124 LEU B CA 1
ATOM 3440 C C . LEU B 1 124 ? 16.267 35.965 25.322 1.00 22.54 124 LEU B C 1
ATOM 3441 O O . LEU B 1 124 ? 16.718 35.174 24.490 1.00 20.16 124 LEU B O 1
ATOM 3446 N N . LEU B 1 125 ? 15.712 37.127 24.982 1.00 21.35 125 LEU B N 1
ATOM 3447 C CA . LEU B 1 125 ? 15.549 37.557 23.602 1.00 22.22 125 LEU B CA 1
ATOM 3448 C C . LEU B 1 125 ? 16.489 38.711 23.297 1.00 25.55 125 LEU B C 1
ATOM 3449 O O . LEU B 1 125 ? 16.775 39.544 24.165 1.00 27.20 125 LEU B O 1
ATOM 3454 N N . ASP B 1 126 ? 16.950 38.770 22.050 1.00 25.11 126 ASP B N 1
ATOM 3455 C CA . ASP B 1 126 ? 17.831 39.862 21.656 1.00 32.79 126 ASP B CA 1
ATOM 3456 C C . ASP B 1 126 ? 17.007 41.086 21.275 1.00 35.47 126 ASP B C 1
ATOM 3457 O O . ASP B 1 126 ? 15.804 41.147 21.557 1.00 31.64 126 ASP B O 1
ATOM 3462 N N . GLU B 1 127 ? 17.643 42.040 20.588 1.00 39.96 127 GLU B N 1
ATOM 3463 C CA . GLU B 1 127 ? 17.010 43.327 20.327 1.00 39.21 127 GLU B CA 1
ATOM 3464 C C . GLU B 1 127 ? 15.826 43.195 19.380 1.00 42.96 127 GLU B C 1
ATOM 3465 O O . GLU B 1 127 ? 14.933 44.049 19.393 1.00 45.78 127 GLU B O 1
ATOM 3471 N N . ASN B 1 128 ? 15.791 42.149 18.550 1.00 33.98 128 ASN B N 1
ATOM 3472 C CA . ASN B 1 128 ? 14.695 41.981 17.603 1.00 37.14 128 ASN B CA 1
ATOM 3473 C C . ASN B 1 128 ? 13.737 40.865 18.013 1.00 32.47 128 ASN B C 1
ATOM 3474 O O . ASN B 1 128 ? 13.043 40.295 17.167 1.00 35.53 128 ASN B O 1
ATOM 3479 N N . LYS B 1 129 ? 13.657 40.589 19.317 1.00 32.73 129 LYS B N 1
ATOM 3480 C CA . LYS B 1 129 ? 12.739 39.595 19.877 1.00 29.82 129 LYS B CA 1
ATOM 3481 C C . LYS B 1 129 ? 13.051 38.198 19.359 1.00 28.37 129 LYS B C 1
ATOM 3482 O O . LYS B 1 129 ? 12.148 37.387 19.155 1.00 28.38 129 LYS B O 1
ATOM 3488 N N . VAL B 1 130 ? 14.329 37.928 19.120 1.00 25.37 130 VAL B N 1
ATOM 3489 C CA . VAL B 1 130 ? 14.800 36.617 18.682 1.00 23.36 130 VAL B CA 1
ATOM 3490 C C . VAL B 1 130 ? 15.660 36.040 19.799 1.00 22.10 130 VAL B C 1
ATOM 3491 O O . VAL B 1 130 ? 16.425 36.769 20.442 1.00 22.02 130 VAL B O 1
ATOM 3495 N N . LEU B 1 131 ? 15.506 34.736 20.054 1.00 19.43 131 LEU B N 1
ATOM 3496 C CA . LEU B 1 131 ? 16.252 34.065 21.112 1.00 16.24 131 LEU B CA 1
ATOM 3497 C C . LEU B 1 131 ? 17.730 34.429 21.060 1.00 19.03 131 LEU B C 1
ATOM 3498 O O . LEU B 1 131 ? 18.356 34.372 19.996 1.00 17.90 131 LEU B O 1
ATOM 3503 N N . ASP B 1 132 ? 18.278 34.818 22.216 1.00 17.19 132 ASP B N 1
ATOM 3504 C CA . ASP B 1 132 ? 19.672 35.261 22.317 1.00 18.23 132 ASP B CA 1
ATOM 3505 C C . ASP B 1 132 ? 20.562 34.030 22.456 1.00 17.11 132 ASP B C 1
ATOM 3506 O O . ASP B 1 132 ? 20.999 33.641 23.544 1.00 18.79 132 ASP B O 1
ATOM 3511 N N . ILE B 1 133 ? 20.825 33.408 21.314 1.00 15.44 133 ILE B N 1
ATOM 3512 C CA . ILE B 1 133 ? 21.560 32.148 21.267 1.00 15.62 133 ILE B CA 1
ATOM 3513 C C . ILE B 1 133 ? 23.049 32.423 21.423 1.00 16.61 133 ILE B C 1
ATOM 3514 O O . ILE B 1 133 ? 23.601 33.298 20.746 1.00 19.01 133 ILE B O 1
ATOM 3519 N N . ASP B 1 134 ? 23.693 31.684 22.326 1.00 15.64 134 ASP B N 1
ATOM 3520 C CA . ASP B 1 134 ? 25.104 31.893 22.643 1.00 16.43 134 ASP B CA 1
ATOM 3521 C C . ASP B 1 134 ? 25.994 31.201 21.620 1.00 16.77 134 ASP B C 1
ATOM 3522 O O . ASP B 1 134 ? 25.679 30.103 21.157 1.00 15.75 134 ASP B O 1
ATOM 3527 N N . VAL B 1 135 ? 27.124 31.837 21.287 1.00 16.78 135 VAL B N 1
ATOM 3528 C CA . VAL B 1 135 ? 28.087 31.228 20.367 1.00 16.52 135 VAL B CA 1
ATOM 3529 C C . VAL B 1 135 ? 29.473 31.219 21.001 1.00 17.39 135 VAL B C 1
ATOM 3530 O O . VAL B 1 135 ? 30.491 31.395 20.309 1.00 17.86 135 VAL B O 1
ATOM 3534 N N . THR B 1 136 ? 29.529 30.983 22.312 1.00 17.77 136 THR B N 1
ATOM 3535 C CA . THR B 1 136 ? 30.807 30.916 23.009 1.00 19.68 136 THR B CA 1
ATOM 3536 C C . THR B 1 136 ? 31.055 29.604 23.743 1.00 18.37 136 THR B C 1
ATOM 3537 O O . THR B 1 136 ? 32.218 29.240 23.923 1.00 22.01 136 THR B O 1
ATOM 3541 N N . VAL B 1 137 ? 30.018 28.873 24.156 1.00 17.60 137 VAL B N 1
ATOM 3542 C CA . VAL B 1 137 ? 30.193 27.629 24.901 1.00 17.38 137 VAL B CA 1
ATOM 3543 C C . VAL B 1 137 ? 29.778 26.466 24.010 1.00 16.19 137 VAL B C 1
ATOM 3544 O O . VAL B 1 137 ? 28.615 26.383 23.599 1.00 15.39 137 VAL B O 1
ATOM 3548 N N . SER B 1 138 ? 30.717 25.559 23.749 1.00 16.13 138 SER B N 1
ATOM 3549 C CA . SER B 1 138 ? 30.440 24.376 22.946 1.00 15.10 138 SER B CA 1
ATOM 3550 C C . SER B 1 138 ? 29.676 23.330 23.751 1.00 14.70 138 SER B C 1
ATOM 3551 O O . SER B 1 138 ? 29.717 23.280 24.991 1.00 15.31 138 SER B O 1
ATOM 3554 N N . LEU B 1 139 ? 28.948 22.481 23.019 1.00 13.70 139 LEU B N 1
ATOM 3555 C CA . LEU B 1 139 ? 28.284 21.367 23.675 1.00 13.34 139 LEU B CA 1
ATOM 3556 C C . LEU B 1 139 ? 29.283 20.440 24.351 1.00 13.86 139 LEU B C 1
ATOM 3557 O O . LEU B 1 139 ? 28.969 19.844 25.392 1.00 14.52 139 LEU B O 1
ATOM 3562 N N . GLU B 1 140 ? 30.490 20.315 23.796 1.00 14.13 140 GLU B N 1
ATOM 3563 C CA . GLU B 1 140 ? 31.498 19.483 24.442 1.00 14.96 140 GLU B CA 1
ATOM 3564 C C . GLU B 1 140 ? 31.932 20.081 25.774 1.00 15.88 140 GLU B C 1
ATOM 3565 O O . GLU B 1 140 ? 32.090 19.351 26.756 1.00 16.32 140 GLU B O 1
ATOM 3571 N N . THR B 1 141 ? 32.127 21.401 25.825 1.00 16.40 141 THR B N 1
ATOM 3572 C CA . THR B 1 141 ? 32.481 22.043 27.091 1.00 17.52 141 THR B CA 1
ATOM 3573 C C . THR B 1 141 ? 31.390 21.809 28.128 1.00 17.42 141 THR B C 1
ATOM 3574 O O . THR B 1 141 ? 31.674 21.476 29.285 1.00 18.16 141 THR B O 1
ATOM 3578 N N . THR B 1 142 ? 30.132 21.964 27.723 1.00 16.55 142 THR B N 1
ATOM 3579 C CA . THR B 1 142 ? 29.025 21.655 28.617 1.00 16.38 142 THR B CA 1
ATOM 3580 C C . THR B 1 142 ? 29.066 20.202 29.068 1.00 16.25 142 THR B C 1
ATOM 3581 O O . THR B 1 142 ? 28.857 19.903 30.251 1.00 16.77 142 THR B O 1
ATOM 3585 N N . TRP B 1 143 ? 29.342 19.281 28.140 1.00 15.62 143 TRP B N 1
ATOM 3586 C CA . TRP B 1 143 ? 29.383 17.867 28.493 1.00 15.53 143 TRP B CA 1
ATOM 3587 C C . TRP B 1 143 ? 30.498 17.560 29.479 1.00 16.66 143 TRP B C 1
ATOM 3588 O O . TRP B 1 143 ? 30.312 16.761 30.403 1.00 16.98 143 TRP B O 1
ATOM 3599 N N . HIS B 1 144 ? 31.678 18.150 29.286 1.00 17.32 144 HIS B N 1
ATOM 3600 C CA . HIS B 1 144 ? 32.730 17.862 30.253 1.00 18.50 144 HIS B CA 1
ATOM 3601 C C . HIS B 1 144 ? 32.376 18.407 31.634 1.00 19.29 144 HIS B C 1
ATOM 3602 O O . HIS B 1 144 ? 32.811 17.837 32.643 1.00 21.70 144 HIS B O 1
ATOM 3609 N N . ASP B 1 145 ? 31.564 19.471 31.708 1.00 19.09 145 ASP B N 1
ATOM 3610 C CA . ASP B 1 145 ? 31.095 19.945 33.008 1.00 19.78 145 ASP B CA 1
ATOM 3611 C C . ASP B 1 145 ? 30.025 19.027 33.572 1.00 19.32 145 ASP B C 1
ATOM 3612 O O . ASP B 1 145 ? 29.947 18.851 34.792 1.00 20.07 145 ASP B O 1
ATOM 3617 N N . MET B 1 146 ? 29.199 18.417 32.708 1.00 18.16 146 MET B N 1
ATOM 3618 C CA . MET B 1 146 ? 28.325 17.346 33.191 1.00 17.81 146 MET B CA 1
ATOM 3619 C C . MET B 1 146 ? 29.149 16.201 33.764 1.00 18.50 146 MET B C 1
ATOM 3620 O O . MET B 1 146 ? 28.789 15.610 34.790 1.00 18.89 146 MET B O 1
ATOM 3625 N N . GLU B 1 147 ? 30.272 15.879 33.126 1.00 18.61 147 GLU B N 1
ATOM 3626 C CA . GLU B 1 147 ? 31.158 14.871 33.693 1.00 19.40 147 GLU B CA 1
ATOM 3627 C C . GLU B 1 147 ? 31.708 15.321 35.043 1.00 20.75 147 GLU B C 1
ATOM 3628 O O . GLU B 1 147 ? 31.877 14.491 35.941 1.00 23.74 147 GLU B O 1
ATOM 3634 N N . LYS B 1 148 ? 31.980 16.625 35.204 1.00 21.21 148 LYS B N 1
ATOM 3635 C CA . LYS B 1 148 ? 32.464 17.138 36.486 1.00 22.54 148 LYS B CA 1
ATOM 3636 C C . LYS B 1 148 ? 31.423 16.995 37.588 1.00 23.69 148 LYS B C 1
ATOM 3637 O O . LYS B 1 148 ? 31.794 16.777 38.753 1.00 24.94 148 LYS B O 1
ATOM 3643 N N . THR B 1 149 ? 30.122 17.126 37.271 1.00 21.64 149 THR B N 1
ATOM 3644 C CA . THR B 1 149 ? 29.127 16.891 38.321 1.00 24.67 149 THR B CA 1
ATOM 3645 C C . THR B 1 149 ? 29.165 15.444 38.794 1.00 23.57 149 THR B C 1
ATOM 3646 O O . THR B 1 149 ? 28.881 15.162 39.968 1.00 23.92 149 THR B O 1
ATOM 3650 N N . VAL B 1 150 ? 29.515 14.516 37.906 1.00 22.81 150 VAL B N 1
ATOM 3651 C CA . VAL B 1 150 ? 29.698 13.133 38.324 1.00 21.81 150 VAL B CA 1
ATOM 3652 C C . VAL B 1 150 ? 30.952 13.011 39.182 1.00 26.09 150 VAL B C 1
ATOM 3653 O O . VAL B 1 150 ? 30.924 12.408 40.263 1.00 27.09 150 VAL B O 1
ATOM 3657 N N . SER B 1 151 ? 32.052 13.630 38.736 1.00 25.27 151 SER B N 1
ATOM 3658 C CA . SER B 1 151 ? 33.312 13.557 39.479 1.00 25.39 151 SER B CA 1
ATOM 3659 C C . SER B 1 151 ? 33.157 14.099 40.890 1.00 29.71 151 SER B C 1
ATOM 3660 O O . SER B 1 151 ? 33.783 13.592 41.830 1.00 30.57 151 SER B O 1
ATOM 3663 N N . LEU B 1 152 ? 32.350 15.144 41.050 1.00 25.83 152 LEU B N 1
ATOM 3664 C CA . LEU B 1 152 ? 32.115 15.771 42.342 1.00 26.81 152 LEU B CA 1
ATOM 3665 C C . LEU B 1 152 ? 31.139 14.995 43.213 1.00 28.81 152 LEU B C 1
ATOM 3666 O O . LEU B 1 152 ? 30.923 15.393 44.365 1.00 27.69 152 LEU B O 1
ATOM 3671 N N . GLY B 1 153 ? 30.570 13.896 42.716 1.00 25.95 153 GLY B N 1
ATOM 3672 C CA . GLY B 1 153 ? 29.584 13.136 43.467 1.00 25.92 153 GLY B CA 1
ATOM 3673 C C . GLY B 1 153 ? 28.198 13.741 43.517 1.00 29.10 153 GLY B C 1
ATOM 3674 O O . GLY B 1 153 ? 27.360 13.271 44.303 1.00 30.83 153 GLY B O 1
ATOM 3675 N N . LEU B 1 154 ? 27.931 14.774 42.711 1.00 24.33 154 LEU B N 1
ATOM 3676 C CA . LEU B 1 154 ? 26.618 15.406 42.692 1.00 23.59 154 LEU B CA 1
ATOM 3677 C C . LEU B 1 154 ? 25.602 14.589 41.912 1.00 25.05 154 LEU B C 1
ATOM 3678 O O . LEU B 1 154 ? 24.398 14.685 42.178 1.00 21.95 154 LEU B O 1
ATOM 3683 N N . VAL B 1 155 ? 26.068 13.792 40.952 1.00 23.24 155 VAL B N 1
ATOM 3684 C CA . VAL B 1 155 ? 25.213 13.121 39.977 1.00 21.77 155 VAL B CA 1
ATOM 3685 C C . VAL B 1 155 ? 25.752 11.721 39.736 1.00 20.68 155 VAL B C 1
ATOM 3686 O O . VAL B 1 155 ? 26.965 11.529 39.617 1.00 21.71 155 VAL B O 1
ATOM 3690 N N . ARG B 1 156 ? 24.850 10.740 39.635 1.00 20.17 156 ARG B N 1
ATOM 3691 C CA . ARG B 1 156 ? 25.269 9.382 39.296 1.00 20.68 156 ARG B CA 1
ATOM 3692 C C . ARG B 1 156 ? 25.415 9.197 37.786 1.00 20.54 156 ARG B C 1
ATOM 3693 O O . ARG B 1 156 ? 26.466 8.768 37.293 1.00 21.81 156 ARG B O 1
ATOM 3701 N N . SER B 1 157 ? 24.348 9.473 37.051 1.00 18.32 157 SER B N 1
ATOM 3702 C CA . SER B 1 157 ? 24.285 9.246 35.612 1.00 17.88 157 SER B CA 1
ATOM 3703 C C . SER B 1 157 ? 23.986 10.547 34.881 1.00 17.77 157 SER B C 1
ATOM 3704 O O . SER B 1 157 ? 23.283 11.419 35.391 1.00 17.01 157 SER B O 1
ATOM 3707 N N . ILE B 1 158 ? 24.530 10.679 33.670 1.00 17.22 158 ILE B N 1
ATOM 3708 C CA . ILE B 1 158 ? 24.355 11.902 32.903 1.00 15.23 158 ILE B CA 1
ATOM 3709 C C . ILE B 1 158 ? 23.883 11.529 31.507 1.00 15.45 158 ILE B C 1
ATOM 3710 O O . ILE B 1 158 ? 24.040 10.393 31.043 1.00 15.52 158 ILE B O 1
ATOM 3715 N N . GLY B 1 159 ? 23.275 12.498 30.848 1.00 13.55 159 GLY B N 1
ATOM 3716 C CA . GLY B 1 159 ? 22.720 12.188 29.551 1.00 12.59 159 GLY B CA 1
ATOM 3717 C C . GLY B 1 159 ? 22.239 13.414 28.823 1.00 12.09 159 GLY B C 1
ATOM 3718 O O . GLY B 1 159 ? 22.470 14.553 29.243 1.00 12.50 159 GLY B O 1
ATOM 3719 N N . LEU B 1 160 ? 21.546 13.143 27.722 1.00 11.99 160 LEU B N 1
ATOM 3720 C CA . LEU B 1 160 ? 21.167 14.132 26.731 1.00 10.73 160 LEU B CA 1
ATOM 3721 C C . LEU B 1 160 ? 19.660 14.271 26.726 1.00 11.98 160 LEU B C 1
ATOM 3722 O O . LEU B 1 160 ? 18.934 13.323 27.040 1.00 11.90 160 LEU B O 1
ATOM 3727 N N . SER B 1 161 ? 19.194 15.457 26.360 1.00 10.19 161 SER B N 1
ATOM 3728 C CA . SER B 1 161 ? 17.780 15.661 26.085 1.00 10.39 161 SER B CA 1
ATOM 3729 C C . SER B 1 161 ? 17.655 16.414 24.769 1.00 9.30 161 SER B C 1
ATOM 3730 O O . SER B 1 161 ? 18.325 17.435 24.566 1.00 9.80 161 SER B O 1
ATOM 3733 N N . ASN B 1 162 ? 16.801 15.904 23.875 1.00 9.32 162 ASN B N 1
ATOM 3734 C CA . ASN B 1 162 ? 16.489 16.541 22.592 1.00 8.26 162 ASN B CA 1
ATOM 3735 C C . ASN B 1 162 ? 17.700 16.591 21.656 1.00 9.70 162 ASN B C 1
ATOM 3736 O O . ASN B 1 162 ? 17.803 17.475 20.788 1.00 10.62 162 ASN B O 1
ATOM 3741 N N . TYR B 1 163 ? 18.615 15.637 21.813 1.00 9.15 163 TYR B N 1
ATOM 3742 C CA . TYR B 1 163 ? 19.719 15.451 20.878 1.00 8.12 163 TYR B CA 1
ATOM 3743 C C . TYR B 1 163 ? 19.297 14.399 19.857 1.00 9.82 163 TYR B C 1
ATOM 3744 O O . TYR B 1 163 ? 18.639 13.413 20.213 1.00 11.18 163 TYR B O 1
ATOM 3753 N N . GLU B 1 164 ? 19.663 14.604 18.584 1.00 8.90 164 GLU B N 1
ATOM 3754 C CA . GLU B 1 164 ? 19.347 13.612 17.554 1.00 7.57 164 GLU B CA 1
ATOM 3755 C C . GLU B 1 164 ? 20.636 12.901 17.106 1.00 6.73 164 GLU B C 1
ATOM 3756 O O . GLU B 1 164 ? 21.622 12.873 17.838 1.00 9.58 164 GLU B O 1
ATOM 3762 N N . LEU B 1 165 ? 20.622 12.294 15.915 1.00 7.98 165 LEU B N 1
ATOM 3763 C CA . LEU B 1 165 ? 21.717 11.376 15.591 1.00 7.32 165 LEU B CA 1
ATOM 3764 C C . LEU B 1 165 ? 23.054 12.105 15.455 1.00 8.70 165 LEU B C 1
ATOM 3765 O O . LEU B 1 165 ? 24.070 11.654 15.995 1.00 9.34 165 LEU B O 1
ATOM 3770 N N . PHE B 1 166 ? 23.091 13.218 14.713 1.00 7.16 166 PHE B N 1
ATOM 3771 C CA . PHE B 1 166 ? 24.383 13.885 14.511 1.00 6.51 166 PHE B CA 1
ATOM 3772 C C . PHE B 1 166 ? 24.971 14.346 15.836 1.00 7.86 166 PHE B C 1
ATOM 3773 O O . PHE B 1 166 ? 26.180 14.215 16.074 1.00 7.62 166 PHE B O 1
ATOM 3781 N N . LEU B 1 167 ? 24.135 14.910 16.707 1.00 7.85 167 LEU B N 1
ATOM 3782 C CA . LEU B 1 167 ? 24.644 15.431 17.976 1.00 8.06 167 LEU B CA 1
ATOM 3783 C C . LEU B 1 167 ? 25.011 14.307 18.938 1.00 8.65 167 LEU B C 1
ATOM 3784 O O . LEU B 1 167 ? 25.925 14.465 19.760 1.00 10.12 167 LEU B O 1
ATOM 3789 N N . THR B 1 168 ? 24.282 13.189 18.874 1.00 7.98 168 THR B N 1
ATOM 3790 C CA . THR B 1 168 ? 24.573 12.066 19.762 1.00 8.32 168 THR B CA 1
ATOM 3791 C C . THR B 1 168 ? 25.873 11.387 19.344 1.00 9.50 168 THR B C 1
ATOM 3792 O O . THR B 1 168 ? 26.698 11.058 20.203 1.00 9.85 168 THR B O 1
ATOM 3796 N N . ARG B 1 169 ? 26.066 11.171 18.035 1.00 9.16 169 ARG B N 1
ATOM 3797 C CA . ARG B 1 169 ? 27.338 10.638 17.553 1.00 8.44 169 ARG B CA 1
ATOM 3798 C C . ARG B 1 169 ? 28.486 11.531 17.991 1.00 12.28 169 ARG B C 1
ATOM 3799 O O . ARG B 1 169 ? 29.537 11.047 18.434 1.00 11.20 169 ARG B O 1
ATOM 3807 N N . ASP B 1 170 ? 28.291 12.847 17.901 1.00 10.45 170 ASP B N 1
ATOM 3808 C CA . ASP B 1 170 ? 29.359 13.765 18.285 1.00 10.43 170 ASP B CA 1
ATOM 3809 C C . ASP B 1 170 ? 29.679 13.622 19.771 1.00 10.54 170 ASP B C 1
ATOM 3810 O O . ASP B 1 170 ? 30.847 13.528 20.156 1.00 12.00 170 ASP B O 1
ATOM 3815 N N . CYS B 1 171 ? 28.644 13.578 20.617 1.00 10.33 171 CYS B N 1
ATOM 3816 C CA . CYS B 1 171 ? 28.859 13.374 22.049 1.00 11.09 171 CYS B CA 1
ATOM 3817 C C . CYS B 1 171 ? 29.644 12.096 22.314 1.00 12.83 171 CYS B C 1
ATOM 3818 O O . CYS B 1 171 ? 30.630 12.101 23.065 1.00 13.84 171 CYS B O 1
ATOM 3821 N N . LEU B 1 172 ? 29.236 10.987 21.694 1.00 12.44 172 LEU B N 1
ATOM 3822 C CA . LEU B 1 172 ? 29.949 9.727 21.901 1.00 11.61 172 LEU B CA 1
ATOM 3823 C C . LEU B 1 172 ? 31.414 9.840 21.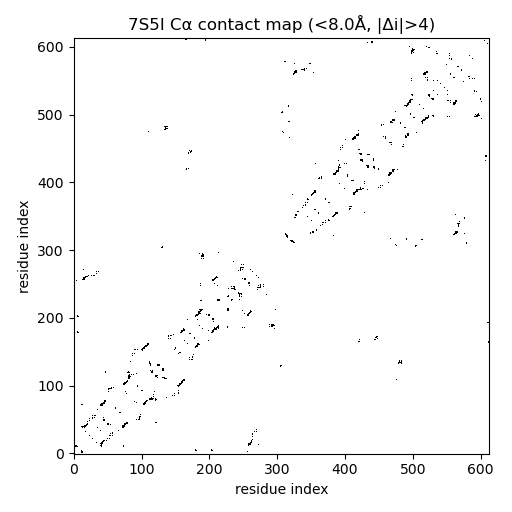499 1.00 14.03 172 LEU B C 1
ATOM 3824 O O . LEU B 1 172 ? 32.277 9.186 22.100 1.00 15.85 172 LEU B O 1
ATOM 3829 N N . SER B 1 173 ? 31.719 10.658 20.491 1.00 11.69 173 SER B N 1
ATOM 3830 C CA . SER B 1 173 ? 33.091 10.746 20.015 1.00 12.56 173 SER B CA 1
ATOM 3831 C C . SER B 1 173 ? 34.005 11.568 20.927 1.00 14.62 173 SER B C 1
ATOM 3832 O O . SER B 1 173 ? 35.224 11.352 20.888 1.00 18.18 173 SER B O 1
ATOM 3835 N N . TYR B 1 174 ? 33.471 12.496 21.737 1.00 13.77 174 TYR B N 1
ATOM 3836 C CA . TYR B 1 174 ? 34.323 13.269 22.641 1.00 15.66 174 TYR B CA 1
ATOM 3837 C C . TYR B 1 174 ? 34.104 12.985 24.122 1.00 18.35 174 TYR B C 1
ATOM 3838 O O . TYR B 1 174 ? 34.866 13.506 24.951 1.00 19.20 174 TYR B O 1
ATOM 3847 N N . ALA B 1 175 ? 33.116 12.176 24.483 1.00 14.40 175 ALA B N 1
ATOM 3848 C CA . ALA B 1 175 ? 32.819 11.984 25.899 1.00 16.31 175 ALA B CA 1
ATOM 3849 C C . ALA B 1 175 ? 33.891 11.139 26.573 1.00 19.28 175 ALA B C 1
ATOM 3850 O O . ALA B 1 175 ? 34.385 10.161 26.006 1.00 20.01 175 ALA B O 1
ATOM 3852 N N . LYS B 1 176 ? 34.253 11.530 27.796 1.00 17.61 176 LYS B N 1
ATOM 3853 C CA . LYS B 1 176 ? 35.018 10.635 28.655 1.00 23.19 176 LYS B CA 1
ATOM 3854 C C . LYS B 1 176 ? 34.117 9.737 29.483 1.00 23.00 176 LYS B C 1
ATOM 3855 O O . LYS B 1 176 ? 34.477 8.584 29.748 1.00 26.16 176 LYS B O 1
ATOM 3861 N N . ILE B 1 177 ? 32.951 10.234 29.875 1.00 19.73 177 ILE B N 1
ATOM 3862 C CA . ILE B 1 177 ? 31.863 9.410 30.388 1.00 21.45 177 ILE B CA 1
ATOM 3863 C C . ILE B 1 177 ? 30.795 9.370 29.302 1.00 17.38 177 ILE B C 1
ATOM 3864 O O . ILE B 1 177 ? 30.163 10.393 29.016 1.00 18.01 177 ILE B O 1
ATOM 3869 N N . LYS B 1 178 ? 30.642 8.211 28.663 1.00 17.27 178 LYS B N 1
ATOM 3870 C CA . LYS B 1 178 ? 29.588 8.014 27.676 1.00 20.43 178 LYS B CA 1
ATOM 3871 C C . LYS B 1 178 ? 28.235 8.293 28.321 1.00 19.10 178 LYS B C 1
ATOM 3872 O O . LYS B 1 178 ? 27.993 7.856 29.449 1.00 18.01 178 LYS B O 1
ATOM 3878 N N . PRO B 1 179 ? 27.341 9.027 27.657 1.00 14.97 179 PRO B N 1
ATOM 3879 C CA . PRO B 1 179 ? 26.032 9.302 28.264 1.00 14.06 179 PRO B CA 1
ATOM 3880 C C . PRO B 1 179 ? 25.300 8.003 28.569 1.00 18.23 179 PRO B C 1
ATOM 3881 O O . PRO B 1 179 ? 25.357 7.036 27.803 1.00 16.11 179 PRO B O 1
ATOM 3885 N N . GLN B 1 180 ? 24.639 7.976 29.727 1.00 15.75 180 GLN B N 1
ATOM 3886 C CA . GLN B 1 180 ? 23.827 6.823 30.085 1.00 14.99 180 GLN B CA 1
ATOM 3887 C C . GLN B 1 180 ? 22.482 6.819 29.377 1.00 14.99 180 GLN B C 1
ATOM 3888 O O . GLN B 1 180 ? 21.937 5.747 29.095 1.00 14.44 180 GLN B O 1
ATOM 3894 N N . VAL B 1 181 ? 21.933 8.000 29.099 1.00 14.59 181 VAL B N 1
ATOM 3895 C CA . VAL B 1 181 ? 20.560 8.147 28.637 1.00 14.10 181 VAL B CA 1
ATOM 3896 C C . VAL B 1 181 ? 20.532 9.229 27.572 1.00 12.10 181 VAL B C 1
ATOM 3897 O O . VAL B 1 181 ? 21.263 10.221 27.670 1.00 12.43 181 VAL B O 1
ATOM 3901 N N . SER B 1 182 ? 19.681 9.039 26.564 1.00 10.52 182 SER B N 1
ATOM 3902 C CA . SER B 1 182 ? 19.302 10.097 25.631 1.00 9.50 182 SER B CA 1
ATOM 3903 C C . SER B 1 182 ? 17.789 10.158 25.589 1.00 11.72 182 SER B C 1
ATOM 3904 O O . SER B 1 182 ? 17.144 9.216 25.109 1.00 10.32 182 SER B O 1
ATOM 3907 N N . GLN B 1 183 ? 17.233 11.276 26.053 1.00 11.03 183 GLN B N 1
ATOM 3908 C CA . GLN B 1 183 ? 15.793 11.432 26.212 1.00 9.15 183 GLN B CA 1
ATOM 3909 C C . GLN B 1 183 ? 15.316 12.319 25.065 1.00 11.57 183 GLN B C 1
ATOM 3910 O O . GLN B 1 183 ? 15.923 13.361 24.801 1.00 12.09 183 GLN B O 1
ATOM 3916 N N . PHE B 1 184 ? 14.239 11.927 24.386 1.00 10.26 184 PHE B N 1
ATOM 3917 C CA . PHE B 1 184 ? 13.733 12.731 23.279 1.00 8.59 184 PHE B CA 1
ATOM 3918 C C . PHE B 1 184 ? 12.296 12.317 23.010 1.00 12.02 184 PHE B C 1
ATOM 3919 O O . PHE B 1 184 ? 11.828 11.288 23.506 1.00 11.09 184 PHE B O 1
ATOM 3927 N N . GLU B 1 185 ? 11.591 13.139 22.236 1.00 9.35 185 GLU B N 1
ATOM 3928 C CA . GLU B 1 185 ? 10.212 12.802 21.892 1.00 9.52 185 GLU B CA 1
ATOM 3929 C C . GLU B 1 185 ? 10.205 11.577 20.990 1.00 9.72 185 GLU B C 1
ATOM 3930 O O . GLU B 1 185 ? 10.807 11.593 19.912 1.00 10.08 185 GLU B O 1
ATOM 3936 N N . THR B 1 186 ? 9.485 10.539 21.403 1.00 10.25 186 THR B N 1
ATOM 3937 C CA . THR B 1 186 ? 9.222 9.428 20.500 1.00 10.02 186 THR B CA 1
ATOM 3938 C C . THR B 1 186 ? 7.996 8.663 21.000 1.00 11.50 186 THR B C 1
ATOM 3939 O O . THR B 1 186 ? 7.800 8.479 22.209 1.00 12.43 186 THR B O 1
ATOM 3943 N N . HIS B 1 187 ? 7.149 8.254 20.045 1.00 11.54 187 HIS B N 1
ATOM 3944 C CA . HIS B 1 187 ? 5.845 7.659 20.303 1.00 12.17 187 HIS B CA 1
ATOM 3945 C C . HIS B 1 187 ? 5.380 7.024 18.993 1.00 14.38 187 HIS B C 1
ATOM 3946 O O . HIS B 1 187 ? 6.074 7.163 17.976 1.00 12.76 187 HIS B O 1
ATOM 3953 N N . PRO B 1 188 ? 4.235 6.336 18.950 1.00 14.88 188 PRO B N 1
ATOM 3954 C CA . PRO B 1 188 ? 3.867 5.639 17.699 1.00 15.11 188 PRO B CA 1
ATOM 3955 C C . PRO B 1 188 ? 3.678 6.534 16.479 1.00 14.65 188 PRO B C 1
ATOM 3956 O O . PRO B 1 188 ? 3.705 6.014 15.358 1.00 15.52 188 PRO B O 1
ATOM 3960 N N . TYR B 1 189 ? 3.478 7.846 16.629 1.00 13.74 189 TYR B N 1
ATOM 3961 C CA . TYR B 1 189 ? 3.410 8.695 15.443 1.00 15.47 189 TYR B CA 1
ATOM 3962 C C . TYR B 1 189 ? 4.740 9.387 15.125 1.00 15.00 189 TYR B C 1
ATOM 3963 O O . TYR B 1 189 ? 4.814 10.145 14.147 1.00 15.33 189 TYR B O 1
ATOM 3972 N N . PHE B 1 190 ? 5.800 9.137 15.914 1.00 13.23 190 PHE B N 1
ATOM 3973 C CA . PHE B 1 190 ? 7.127 9.749 15.726 1.00 11.10 190 PHE B CA 1
ATOM 3974 C C . PHE B 1 190 ? 8.120 8.713 16.272 1.00 12.23 190 PHE B C 1
ATOM 3975 O O . PHE B 1 190 ? 8.636 8.824 17.387 1.00 10.58 190 PHE B O 1
ATOM 3983 N N . GLN B 1 191 ? 8.335 7.652 15.483 1.00 12.04 191 GLN B N 1
ATOM 3984 C CA . GLN B 1 191 ? 8.956 6.438 16.000 1.00 11.86 191 GLN B CA 1
ATOM 3985 C C . GLN B 1 191 ? 10.473 6.519 16.027 1.00 11.52 191 GLN B C 1
ATOM 3986 O O . GLN B 1 191 ? 11.110 5.917 16.906 1.00 12.15 191 GLN B O 1
ATOM 3992 N N . ARG B 1 192 ? 11.069 7.255 15.091 1.00 12.29 192 ARG B N 1
ATOM 3993 C CA . ARG B 1 192 ? 12.504 7.550 15.146 1.00 10.59 192 ARG B CA 1
ATOM 3994 C C . ARG B 1 192 ? 13.350 6.282 15.300 1.00 11.17 192 ARG B C 1
ATOM 3995 O O . ARG B 1 192 ? 14.319 6.252 16.066 1.00 10.63 192 ARG B O 1
ATOM 4003 N N . GLU B 1 193 ? 12.989 5.222 14.562 1.00 12.23 193 GLU B N 1
ATOM 4004 C CA . GLU B 1 193 ? 13.666 3.937 14.752 1.00 15.25 193 GLU B CA 1
ATOM 4005 C C . GLU B 1 193 ? 15.171 4.049 14.611 1.00 15.10 193 GLU B C 1
ATOM 4006 O O . GLU B 1 193 ? 15.915 3.440 15.393 1.00 14.55 193 GLU B O 1
ATOM 4012 N N . SER B 1 194 ? 15.645 4.812 13.618 1.00 12.01 194 SER B N 1
ATOM 4013 C CA . SER B 1 194 ? 17.088 4.887 13.419 1.00 11.94 194 SER B CA 1
ATOM 4014 C C . SER B 1 194 ? 17.801 5.474 14.621 1.00 11.86 194 SER B C 1
ATOM 4015 O O . SER B 1 194 ? 18.934 5.082 14.917 1.00 10.99 194 SER B O 1
ATOM 4018 N N . LEU B 1 195 ? 17.165 6.416 15.305 1.00 11.09 195 LEU B N 1
ATOM 4019 C CA . LEU B 1 195 ? 17.820 7.074 16.420 1.00 9.33 195 LEU B CA 1
ATOM 4020 C C . LEU B 1 195 ? 17.805 6.178 17.642 1.00 10.70 195 LEU B C 1
ATOM 4021 O O . LEU B 1 195 ? 18.810 6.068 18.355 1.00 10.96 195 LEU B O 1
ATOM 4026 N N . VAL B 1 196 ? 16.668 5.529 17.880 1.00 10.70 196 VAL B N 1
ATOM 4027 C CA . VAL B 1 196 ? 16.563 4.544 18.951 1.00 10.14 196 VAL B CA 1
ATOM 4028 C C . VAL B 1 196 ? 17.594 3.442 18.758 1.00 11.72 196 VAL B C 1
ATOM 4029 O O . VAL B 1 196 ? 18.304 3.061 19.696 1.00 13.56 196 VAL B O 1
ATOM 4033 N N . ARG B 1 197 ? 17.704 2.924 17.531 1.00 11.36 197 ARG B N 1
ATOM 4034 C CA . ARG B 1 197 ? 18.639 1.834 17.269 1.00 12.85 197 ARG B CA 1
ATOM 4035 C C . ARG B 1 197 ? 20.083 2.300 17.434 1.00 12.78 197 ARG B C 1
ATOM 4036 O O . ARG B 1 197 ? 20.927 1.556 17.953 1.00 14.57 197 ARG B O 1
ATOM 4044 N N . PHE B 1 198 ? 20.379 3.534 17.024 1.00 11.32 198 PHE B N 1
ATOM 4045 C CA . PHE B 1 198 ? 21.743 4.040 17.143 1.00 10.70 198 PHE B CA 1
ATOM 4046 C C . PHE B 1 198 ? 22.155 4.175 18.602 1.00 12.01 198 PHE B C 1
ATOM 4047 O O . PHE B 1 198 ? 23.254 3.765 18.981 1.00 10.86 198 PHE B O 1
ATOM 4055 N N . CYS B 1 199 ? 21.285 4.759 19.428 1.00 11.35 199 CYS B N 1
ATOM 4056 C CA . CYS B 1 199 ? 21.555 4.858 20.859 1.00 10.53 199 CYS B CA 1
ATOM 4057 C C . CYS B 1 199 ? 21.846 3.487 21.450 1.00 12.89 199 CYS B C 1
ATOM 4058 O O . CYS B 1 199 ? 22.864 3.300 22.123 1.00 13.47 199 CYS B O 1
ATOM 4061 N N . LYS B 1 200 ? 20.975 2.509 21.167 1.00 12.93 200 LYS B N 1
ATOM 4062 C CA . LYS B 1 200 ? 21.115 1.172 21.739 1.00 13.63 200 LYS B CA 1
ATOM 4063 C C . LYS B 1 200 ? 22.400 0.502 21.274 1.00 17.55 200 LYS B C 1
ATOM 4064 O O . LYS B 1 200 ? 23.066 -0.184 22.063 1.00 18.38 200 LYS B O 1
ATOM 4070 N N . LYS B 1 201 ? 22.758 0.681 19.994 1.00 15.52 201 LYS B N 1
ATOM 4071 C CA . LYS B 1 201 ? 23.999 0.109 19.478 1.00 16.31 201 LYS B CA 1
ATOM 4072 C C . LYS B 1 201 ? 25.191 0.536 20.324 1.00 16.00 201 LYS B C 1
ATOM 4073 O O . LYS B 1 201 ? 26.128 -0.246 20.539 1.00 17.75 201 LYS B O 1
ATOM 4079 N N . HIS B 1 202 ? 25.182 1.776 20.801 1.00 13.85 202 HIS B N 1
ATOM 4080 C CA . HIS B 1 202 ? 26.309 2.322 21.540 1.00 13.36 202 HIS B CA 1
ATOM 4081 C C . HIS B 1 202 ? 26.080 2.345 23.042 1.00 15.87 202 HIS B C 1
ATOM 4082 O O . HIS B 1 202 ? 26.789 3.066 23.749 1.00 18.44 202 HIS B O 1
ATOM 4089 N N . GLY B 1 203 ? 25.109 1.576 23.538 1.00 15.42 203 GLY B N 1
ATOM 4090 C CA . GLY B 1 203 ? 24.960 1.420 24.975 1.00 15.68 203 GLY B CA 1
ATOM 4091 C C . GLY B 1 203 ? 24.314 2.583 25.687 1.00 17.83 203 GLY B C 1
ATOM 4092 O O . GLY B 1 203 ? 24.445 2.708 26.908 1.00 19.49 203 GLY B O 1
ATOM 4093 N N . VAL B 1 204 ? 23.623 3.445 24.955 1.00 14.73 204 VAL B N 1
ATOM 4094 C CA . VAL B 1 204 ? 22.873 4.564 25.510 1.00 14.23 204 VAL B CA 1
ATOM 4095 C C . VAL B 1 204 ? 21.413 4.142 25.554 1.00 13.83 204 VAL B C 1
ATOM 4096 O O . VAL B 1 204 ? 20.890 3.632 24.553 1.00 15.75 204 VAL B O 1
ATOM 4100 N N . VAL B 1 205 ? 20.766 4.317 26.703 1.00 13.96 205 VAL B N 1
ATOM 4101 C CA . VAL B 1 205 ? 19.338 4.010 26.814 1.00 13.85 205 VAL B CA 1
ATOM 4102 C C . VAL B 1 205 ? 18.540 5.181 26.253 1.00 11.40 205 VAL B C 1
ATOM 4103 O O . VAL B 1 205 ? 18.598 6.291 26.806 1.00 13.14 205 VAL B O 1
ATOM 4107 N N . PRO B 1 206 ? 17.799 4.985 25.158 1.00 14.94 206 PRO B N 1
ATOM 4108 C CA . PRO B 1 206 ? 16.893 6.029 24.675 1.00 12.11 206 PRO B CA 1
ATOM 4109 C C . PRO B 1 206 ? 15.673 6.050 25.571 1.00 13.43 206 PRO B C 1
ATOM 4110 O O . PRO B 1 206 ? 15.197 5.000 26.010 1.00 13.01 206 PRO B O 1
ATOM 4114 N N . MET B 1 207 ? 15.197 7.255 25.889 1.00 11.26 207 MET B N 1
ATOM 4115 C CA . MET B 1 207 ? 14.042 7.408 26.766 1.00 11.21 207 MET B CA 1
ATOM 4116 C C . MET B 1 207 ? 13.043 8.351 26.116 1.00 12.74 207 MET B C 1
ATOM 4117 O O . MET B 1 207 ? 13.424 9.402 25.592 1.00 12.82 207 MET B O 1
ATOM 4122 N N . ALA B 1 208 ? 11.770 7.961 26.141 1.00 12.91 208 ALA B N 1
ATOM 4123 C CA . ALA B 1 208 ? 10.717 8.669 25.416 1.00 11.46 208 ALA B CA 1
ATOM 4124 C C . ALA B 1 208 ? 10.055 9.689 26.334 1.00 12.14 208 ALA B C 1
ATOM 4125 O O . ALA B 1 208 ? 9.280 9.313 27.220 1.00 12.39 208 ALA B O 1
ATOM 4127 N N . HIS B 1 209 ? 10.325 10.975 26.105 1.00 11.00 209 HIS B N 1
ATOM 4128 C CA . HIS B 1 209 ? 9.391 11.960 26.624 1.00 11.14 209 HIS B CA 1
ATOM 4129 C C . HIS B 1 209 ? 8.272 12.155 25.605 1.00 11.58 209 HIS B C 1
ATOM 4130 O O . HIS B 1 209 ? 8.354 11.683 24.468 1.00 12.00 209 HIS B O 1
ATOM 4137 N N . THR B 1 210 ? 7.167 12.747 26.053 1.00 11.95 210 THR B N 1
ATOM 4138 C CA . THR B 1 210 ? 5.952 12.827 25.249 1.00 13.57 210 THR B CA 1
ATOM 4139 C C . THR B 1 210 ? 5.563 11.467 24.673 1.00 12.74 210 THR B C 1
ATOM 4140 O O . THR B 1 210 ? 5.291 11.350 23.463 1.00 13.02 210 THR B O 1
ATOM 4144 N N . PRO B 1 211 ? 5.536 10.408 25.483 1.00 12.32 211 PRO B N 1
ATOM 4145 C CA . PRO B 1 211 ? 5.392 9.051 24.925 1.00 12.40 211 PRO B CA 1
ATOM 4146 C C . PRO B 1 211 ? 3.999 8.753 24.385 1.00 14.04 211 PRO B C 1
ATOM 4147 O O . PRO B 1 211 ? 3.812 7.720 23.719 1.00 13.66 211 PRO B O 1
ATOM 4151 N N . LEU B 1 212 ? 3.016 9.608 24.645 1.00 13.61 212 LEU B N 1
ATOM 4152 C CA . LEU B 1 212 ? 1.686 9.426 24.088 1.00 14.50 212 LEU B CA 1
ATOM 4153 C C . LEU B 1 212 ? 1.413 10.357 22.916 1.00 18.26 212 LEU B C 1
ATOM 4154 O O . LEU B 1 212 ? 0.285 10.392 22.415 1.00 20.99 212 LEU B O 1
ATOM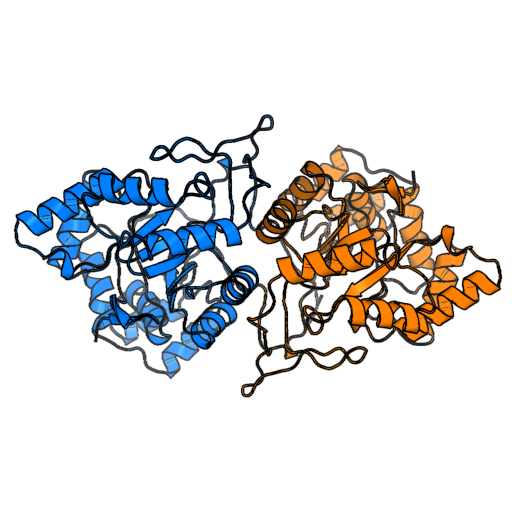 4159 N N . GLY B 1 213 ? 2.413 11.126 22.483 1.00 15.18 213 GLY B N 1
ATOM 4160 C CA . GLY B 1 213 ? 2.225 12.016 21.362 1.00 20.32 213 GLY B CA 1
ATOM 4161 C C . GLY B 1 213 ? 1.346 13.197 21.719 1.00 26.04 213 GLY B C 1
ATOM 4162 O O . GLY B 1 213 ? 1.297 13.652 22.870 1.00 25.53 213 GLY B O 1
ATOM 4163 N N . GLY B 1 214 ? 0.640 13.696 20.706 1.00 39.10 214 GLY B N 1
ATOM 4164 C CA . GLY B 1 214 ? -0.273 14.814 20.858 1.00 43.78 214 GLY B CA 1
ATOM 4165 C C . GLY B 1 214 ? -1.591 14.429 21.498 1.00 51.52 214 GLY B C 1
ATOM 4166 O O . GLY B 1 214 ? -2.064 15.098 22.418 1.00 70.34 214 GLY B O 1
ATOM 4167 N N . PHE B 1 222 ? -9.817 24.615 15.246 1.00 47.89 222 PHE B N 1
ATOM 4168 C CA . PHE B 1 222 ? -9.064 23.872 16.257 1.00 54.87 222 PHE B CA 1
ATOM 4169 C C . PHE B 1 222 ? -9.028 22.379 15.945 1.00 51.83 222 PHE B C 1
ATOM 4170 O O . PHE B 1 222 ? -8.756 21.983 14.815 1.00 52.25 222 PHE B O 1
ATOM 4172 N N . GLY B 1 223 ? -9.292 21.552 16.952 1.00 49.75 223 GLY B N 1
ATOM 4173 C CA . GLY B 1 223 ? -9.051 20.129 16.844 1.00 49.97 223 GLY B CA 1
ATOM 4174 C C . GLY B 1 223 ? -7.565 19.821 16.874 1.00 52.37 223 GLY B C 1
ATOM 4175 O O . GLY B 1 223 ? -6.707 20.702 16.779 1.00 53.12 223 GLY B O 1
ATOM 4176 N N . SER B 1 224 ? -7.250 18.537 17.011 1.00 46.47 224 SER B N 1
ATOM 4177 C CA . SER B 1 224 ? -5.853 18.136 17.126 1.00 46.84 224 SER B CA 1
ATOM 4178 C C . SER B 1 224 ? -5.718 16.667 16.747 1.00 45.71 224 SER B C 1
ATOM 4179 O O . SER B 1 224 ? -6.687 16.006 16.364 1.00 46.48 224 SER B O 1
ATOM 4182 N N . ILE B 1 225 ? -4.502 16.156 16.892 1.00 42.59 225 ILE B N 1
ATOM 4183 C CA . ILE B 1 225 ? -4.099 14.881 16.318 1.00 41.67 225 ILE B CA 1
ATOM 4184 C C . ILE B 1 225 ? -3.286 14.085 17.330 1.00 43.70 225 ILE B C 1
ATOM 4185 O O . ILE B 1 225 ? -2.424 14.637 18.023 1.00 40.50 225 ILE B O 1
ATOM 4190 N N . SER B 1 226 ? -3.546 12.773 17.395 1.00 36.10 226 SER B N 1
ATOM 4191 C CA . SER B 1 226 ? -2.949 11.929 18.414 1.00 32.22 226 SER B CA 1
ATOM 4192 C C . SER B 1 226 ? -2.850 10.484 17.947 1.00 29.55 226 SER B C 1
ATOM 4193 O O . SER B 1 226 ? -3.773 9.995 17.274 1.00 29.56 226 SER B O 1
ATOM 4196 N N . PRO B 1 227 ? -1.761 9.779 18.281 1.00 25.00 227 PRO B N 1
ATOM 4197 C CA . PRO B 1 227 ? -1.683 8.348 17.938 1.00 23.80 227 PRO B CA 1
ATOM 4198 C C . PRO B 1 227 ? -2.705 7.510 18.678 1.00 24.78 227 PRO B C 1
ATOM 4199 O O . PRO B 1 227 ? -3.056 6.423 18.206 1.00 25.76 227 PRO B O 1
ATOM 4203 N N . LEU B 1 228 ? -3.192 7.982 19.823 1.00 23.78 228 LEU B N 1
ATOM 4204 C CA . LEU B 1 228 ? -4.225 7.275 20.562 1.00 24.99 228 LEU B CA 1
ATOM 4205 C C . LEU B 1 228 ? -5.543 7.207 19.800 1.00 28.87 228 LEU B C 1
ATOM 4206 O O . LEU B 1 228 ? -6.425 6.432 20.189 1.00 29.15 228 LEU B O 1
ATOM 4211 N N . GLU B 1 229 ? -5.697 7.992 18.731 1.00 26.43 229 GLU B N 1
ATOM 4212 C CA . GLU B 1 229 ? -6.874 7.938 17.873 1.00 31.18 229 GLU B CA 1
ATOM 4213 C C . GLU B 1 229 ? -6.649 7.105 16.621 1.00 28.66 229 GLU B C 1
ATOM 4214 O O . GLU B 1 229 ? -7.559 7.001 15.788 1.00 30.30 229 GLU B O 1
ATOM 4220 N N . ASP B 1 230 ? -5.462 6.545 16.443 1.00 26.48 230 ASP B N 1
ATOM 4221 C CA . ASP B 1 230 ? -5.212 5.756 15.252 1.00 27.37 230 ASP B CA 1
ATOM 4222 C C . ASP B 1 230 ? -6.012 4.465 15.334 1.00 27.93 230 ASP B C 1
ATOM 4223 O O . ASP B 1 230 ? -5.986 3.798 16.377 1.00 24.87 230 ASP B O 1
ATOM 4228 N N . PRO B 1 231 ? -6.720 4.078 14.267 1.00 25.96 231 PRO B N 1
ATOM 4229 C CA . PRO B 1 231 ? -7.470 2.814 14.302 1.00 27.77 231 PRO B CA 1
ATOM 4230 C C . PRO B 1 231 ? -6.634 1.614 14.688 1.00 26.38 231 PRO B C 1
ATOM 4231 O O . PRO B 1 231 ? -7.162 0.667 15.275 1.00 25.97 231 PRO B O 1
ATOM 4235 N N . VAL B 1 232 ? -5.339 1.621 14.384 1.00 25.01 232 VAL B N 1
ATOM 4236 C CA . VAL B 1 232 ? -4.497 0.483 14.735 1.00 23.90 232 VAL B CA 1
ATOM 4237 C C . VAL B 1 232 ? -4.377 0.351 16.249 1.00 23.30 232 VAL B C 1
ATOM 4238 O O . VAL B 1 232 ? -4.538 -0.740 16.810 1.00 24.53 232 VAL B O 1
ATOM 4242 N N . LEU B 1 233 ? -4.113 1.461 16.939 1.00 23.67 233 LEU B N 1
ATOM 4243 C CA . LEU B 1 233 ? -4.008 1.389 18.392 1.00 21.34 233 LEU B CA 1
ATOM 4244 C C . LEU B 1 233 ? -5.364 1.102 19.031 1.00 19.92 233 LEU B C 1
ATOM 4245 O O . LEU B 1 233 ? -5.442 0.363 20.018 1.00 20.42 233 LEU B O 1
ATOM 4250 N N . ILE B 1 234 ? -6.440 1.677 18.481 1.00 20.90 234 ILE B N 1
ATOM 4251 C CA . ILE B 1 234 ? -7.780 1.412 19.010 1.00 22.12 234 ILE B CA 1
ATOM 4252 C C . ILE B 1 234 ? -8.119 -0.066 18.885 1.00 24.90 234 ILE B C 1
ATOM 4253 O O . ILE B 1 234 ? -8.678 -0.676 19.809 1.00 23.41 234 ILE B O 1
ATOM 4258 N N . GLY B 1 235 ? -7.782 -0.671 17.745 1.00 24.60 235 GLY B N 1
ATOM 4259 C CA . GLY B 1 235 ? -8.041 -2.092 17.576 1.00 25.34 235 GLY B CA 1
ATOM 4260 C C . GLY B 1 235 ? -7.208 -2.949 18.511 1.00 23.71 235 GLY B C 1
ATOM 4261 O O . GLY B 1 235 ? -7.705 -3.923 19.079 1.00 25.72 235 GLY B O 1
ATOM 4262 N N . LEU B 1 236 ? -5.936 -2.581 18.706 1.00 22.47 236 LEU B N 1
ATOM 4263 C CA . LEU B 1 236 ? -5.096 -3.351 19.619 1.00 21.31 236 LEU B CA 1
ATOM 4264 C C . LEU B 1 236 ? -5.544 -3.180 21.065 1.00 24.62 236 LEU B C 1
ATOM 4265 O O . LEU B 1 236 ? -5.441 -4.125 21.855 1.00 22.09 236 LEU B O 1
ATOM 4270 N N . ALA B 1 237 ? -6.047 -1.995 21.424 1.00 23.27 237 ALA B N 1
ATOM 4271 C CA . ALA B 1 237 ? -6.598 -1.799 22.761 1.00 21.58 237 ALA B CA 1
ATOM 4272 C C . ALA B 1 237 ? -7.723 -2.795 23.035 1.00 23.09 237 ALA B C 1
ATOM 4273 O O . ALA B 1 237 ? -7.759 -3.434 24.090 1.00 24.26 237 ALA B O 1
ATOM 4275 N N . LYS B 1 238 ? -8.646 -2.954 22.080 1.00 25.66 238 LYS B N 1
ATOM 4276 C CA . LYS B 1 238 ? -9.733 -3.917 22.270 1.00 25.67 238 LYS B CA 1
ATOM 4277 C C . LYS B 1 238 ? -9.215 -5.346 22.265 1.00 25.93 238 LYS B C 1
ATOM 4278 O O . LYS B 1 238 ? -9.723 -6.199 23.001 1.00 29.47 238 LYS B O 1
ATOM 4284 N N . LYS B 1 239 ? -8.201 -5.622 21.447 1.00 25.86 239 LYS B N 1
ATOM 4285 C CA . LYS B 1 239 ? -7.650 -6.969 21.368 1.00 26.00 239 LYS B CA 1
ATOM 4286 C C . LYS B 1 239 ? -7.016 -7.382 22.692 1.00 25.29 239 LYS B C 1
ATOM 4287 O O . LYS B 1 239 ? -7.250 -8.490 23.187 1.00 26.41 239 LYS B O 1
ATOM 4293 N N . TYR B 1 240 ? -6.216 -6.490 23.291 1.00 25.24 240 TYR B N 1
ATOM 4294 C CA . TYR B 1 240 ? -5.516 -6.780 24.537 1.00 23.74 240 TYR B CA 1
ATOM 4295 C C . TYR B 1 240 ? -6.318 -6.422 25.781 1.00 25.20 240 TYR B C 1
ATOM 4296 O O . TYR B 1 240 ? -5.873 -6.731 26.893 1.00 24.48 240 TYR B O 1
ATOM 4305 N N . GLN B 1 241 ? -7.491 -5.806 25.626 1.00 24.93 241 GLN B N 1
ATOM 4306 C CA . GLN B 1 241 ? -8.289 -5.348 26.763 1.00 25.65 241 GLN B CA 1
ATOM 4307 C C . GLN B 1 241 ? -7.470 -4.379 27.619 1.00 26.99 241 GLN B C 1
ATOM 4308 O O . GLN B 1 241 ? -7.375 -4.509 28.842 1.00 24.98 241 GLN B O 1
ATOM 4314 N N . LYS B 1 242 ? -6.844 -3.418 26.944 1.00 24.29 242 LYS B N 1
ATOM 4315 C CA . LYS B 1 242 ? -6.064 -2.353 27.574 1.00 22.35 242 LYS B CA 1
ATOM 4316 C C . LYS B 1 242 ? -6.522 -1.015 27.016 1.00 22.53 242 LYS B C 1
ATOM 4317 O O . LYS B 1 242 ? -7.238 -0.949 26.011 1.00 27.25 242 LYS B O 1
ATOM 4323 N N . SER B 1 243 ? -6.088 0.072 27.654 1.00 21.56 243 SER B N 1
ATOM 4324 C CA . SER B 1 243 ? -6.379 1.371 27.070 1.00 21.01 243 SER B CA 1
ATOM 4325 C C . SER B 1 243 ? -5.428 1.638 25.907 1.00 19.78 243 SER B C 1
ATOM 4326 O O . SER B 1 243 ? -4.346 1.050 25.809 1.00 20.26 243 SER B O 1
ATOM 4329 N N . VAL B 1 244 ? -5.835 2.543 25.013 1.00 19.83 244 VAL B N 1
ATOM 4330 C CA . VAL B 1 244 ? -4.941 2.895 23.908 1.00 19.41 244 VAL B CA 1
ATOM 4331 C C . VAL B 1 244 ? -3.627 3.462 24.438 1.00 19.62 244 VAL B C 1
ATOM 4332 O O . VAL B 1 244 ? -2.556 3.211 23.873 1.00 19.32 244 VAL B O 1
ATOM 4336 N N . ALA B 1 245 ? -3.680 4.235 25.529 1.00 18.11 245 ALA B N 1
ATOM 4337 C CA . ALA B 1 245 ? -2.449 4.770 26.102 1.00 17.92 245 ALA B CA 1
ATOM 4338 C C . ALA B 1 245 ? -1.539 3.652 26.589 1.00 16.45 245 ALA B C 1
ATOM 4339 O O . ALA B 1 245 ? -0.316 3.713 26.408 1.00 15.58 245 ALA B O 1
ATOM 4341 N N . GLN B 1 246 ? -2.120 2.607 27.193 1.00 17.19 246 GLN B N 1
ATOM 4342 C CA . GLN B 1 246 ? -1.304 1.481 27.631 1.00 17.03 246 GLN B CA 1
ATOM 4343 C C . GLN B 1 246 ? -0.633 0.782 26.456 1.00 16.52 246 GLN B C 1
ATOM 4344 O O . GLN B 1 246 ? 0.518 0.349 26.568 1.00 16.87 246 GLN B O 1
ATOM 4350 N N . ILE B 1 247 ? -1.345 0.630 25.332 1.00 16.80 247 ILE B N 1
ATOM 4351 C CA . ILE B 1 247 ? -0.730 0.045 24.141 1.00 16.49 247 ILE B CA 1
ATOM 4352 C C . ILE B 1 247 ? 0.441 0.905 23.681 1.00 17.22 247 ILE B C 1
ATOM 4353 O O . ILE B 1 247 ? 1.535 0.402 23.406 1.00 16.80 247 ILE B O 1
ATOM 4358 N N . ALA B 1 248 ? 0.222 2.218 23.590 1.00 15.22 248 ALA B N 1
ATOM 4359 C CA . ALA B 1 248 ? 1.268 3.114 23.109 1.00 14.44 248 ALA B CA 1
ATOM 4360 C C . ALA B 1 248 ? 2.502 3.056 24.002 1.00 13.88 248 ALA B C 1
ATOM 4361 O O . ALA B 1 248 ? 3.640 3.043 23.504 1.00 15.37 248 ALA B O 1
ATOM 4363 N N . LEU B 1 249 ? 2.302 3.040 25.326 1.00 14.10 249 LEU B N 1
ATOM 4364 C CA . LEU B 1 249 ? 3.426 2.966 26.253 1.00 13.99 249 LEU B CA 1
ATOM 4365 C C . LEU B 1 249 ? 4.151 1.630 26.145 1.00 15.60 249 LEU B C 1
ATOM 4366 O O . LEU B 1 249 ? 5.389 1.587 26.081 1.00 14.90 249 LEU B O 1
ATOM 4371 N N . ARG B 1 250 ? 3.396 0.529 26.115 1.00 15.88 250 ARG B N 1
ATOM 4372 C CA . ARG B 1 250 ? 4.019 -0.788 26.027 1.00 15.53 250 ARG B CA 1
ATOM 4373 C C . ARG B 1 250 ? 4.857 -0.920 24.762 1.00 16.89 250 ARG B C 1
ATOM 4374 O O . ARG B 1 250 ? 5.921 -1.550 24.780 1.00 18.41 250 ARG B O 1
ATOM 4382 N N . TRP B 1 251 ? 4.406 -0.313 23.659 1.00 17.49 251 TRP B N 1
ATOM 4383 C CA . TRP B 1 251 ? 5.170 -0.372 22.414 1.00 16.28 251 TRP B CA 1
ATOM 4384 C C . TRP B 1 251 ? 6.586 0.181 22.592 1.00 16.18 251 TRP B C 1
ATOM 4385 O O . TRP B 1 251 ? 7.546 -0.380 22.053 1.00 16.52 251 TRP B O 1
ATOM 4396 N N . ASN B 1 252 ? 6.744 1.274 23.352 1.00 15.02 252 ASN B N 1
ATOM 4397 C CA . ASN B 1 252 ? 8.094 1.790 23.595 1.00 13.85 252 ASN B CA 1
ATOM 4398 C C . ASN B 1 252 ? 8.868 0.871 24.537 1.00 14.74 252 ASN B C 1
ATOM 4399 O O . ASN B 1 252 ? 10.047 0.582 24.310 1.00 13.81 252 ASN B O 1
ATOM 4404 N N . ILE B 1 253 ? 8.212 0.395 25.589 1.00 16.21 253 ILE B N 1
ATOM 4405 C CA . ILE B 1 253 ? 8.851 -0.547 26.510 1.00 16.52 253 ILE B CA 1
ATOM 4406 C C . ILE B 1 253 ? 9.358 -1.782 25.769 1.00 15.28 253 ILE B C 1
ATOM 4407 O O . ILE B 1 253 ? 10.450 -2.290 26.064 1.00 17.74 253 ILE B O 1
ATOM 4412 N N . GLU B 1 254 ? 8.596 -2.265 24.777 1.00 15.97 254 GLU B N 1
ATOM 4413 C CA . GLU B 1 254 ? 8.990 -3.484 24.063 1.00 18.54 254 GLU B CA 1
ATOM 4414 C C . GLU B 1 254 ? 10.305 -3.320 23.313 1.00 21.35 254 GLU B C 1
ATOM 4415 O O . GLU B 1 254 ? 11.018 -4.306 23.097 1.00 22.29 254 GLU B O 1
ATOM 4421 N N . ARG B 1 255 ? 10.635 -2.103 22.880 1.00 15.51 255 ARG B N 1
ATOM 4422 C CA . ARG B 1 255 ? 11.898 -1.859 22.193 1.00 17.61 255 ARG B CA 1
ATOM 4423 C C . ARG B 1 255 ? 12.951 -1.242 23.119 1.00 15.73 255 ARG B C 1
ATOM 4424 O O . ARG B 1 255 ? 13.875 -0.555 22.660 1.00 19.01 255 ARG B O 1
ATOM 4432 N N . GLY B 1 256 ? 12.845 -1.502 24.420 1.00 20.20 256 GLY B N 1
ATOM 4433 C CA . GLY B 1 256 ? 13.873 -1.064 25.351 1.00 16.07 256 GLY B CA 1
ATOM 4434 C C . GLY B 1 256 ? 13.957 0.434 25.529 1.00 19.52 256 GLY B C 1
ATOM 4435 O O . GLY B 1 256 ? 15.032 0.965 25.847 1.00 18.47 256 GLY B O 1
ATOM 4436 N N . THR B 1 257 ? 12.850 1.133 25.318 1.00 14.86 257 THR B N 1
ATOM 4437 C CA . THR B 1 257 ? 12.797 2.588 25.432 1.00 13.86 257 THR B CA 1
ATOM 4438 C C . THR B 1 257 ? 11.880 2.950 26.595 1.00 14.37 257 THR B C 1
ATOM 4439 O O . THR B 1 257 ? 10.645 2.918 26.451 1.00 14.10 257 THR B O 1
ATOM 4443 N N . PRO B 1 258 ? 12.431 3.255 27.769 1.00 13.28 258 PRO B N 1
ATOM 4444 C CA . PRO B 1 258 ? 11.603 3.706 28.896 1.00 13.38 258 PRO B CA 1
ATOM 4445 C C . PRO B 1 258 ? 10.762 4.930 28.545 1.00 13.33 258 PRO B C 1
ATOM 4446 O O . PRO B 1 258 ? 11.067 5.698 27.625 1.00 13.31 258 PRO B O 1
ATOM 4450 N N . VAL B 1 259 ? 9.684 5.108 29.313 1.00 14.15 259 VAL B N 1
ATOM 4451 C CA . VAL B 1 259 ? 8.679 6.125 29.043 1.00 12.58 259 VAL B CA 1
ATOM 4452 C C . VAL B 1 259 ? 8.450 6.978 30.283 1.00 14.68 259 VAL B C 1
ATOM 4453 O O . VAL B 1 259 ? 8.473 6.473 31.410 1.00 15.63 259 VAL B O 1
ATOM 4457 N N . ILE B 1 260 ? 8.208 8.267 30.077 1.00 14.67 260 ILE B N 1
ATOM 4458 C CA . ILE B 1 260 ? 7.868 9.115 31.224 1.00 15.69 260 ILE B CA 1
ATOM 4459 C C . ILE B 1 260 ? 6.555 9.844 30.951 1.00 15.04 260 ILE B C 1
ATOM 4460 O O . ILE B 1 260 ? 6.533 11.075 30.807 1.00 15.48 260 ILE B O 1
ATOM 4465 N N . PRO B 1 261 ? 5.431 9.131 30.902 1.00 15.12 261 PRO B N 1
ATOM 4466 C CA . PRO B 1 261 ? 4.145 9.799 30.683 1.00 14.62 261 PRO B CA 1
ATOM 4467 C C . PRO B 1 261 ? 3.841 10.783 31.799 1.00 19.30 261 PRO B C 1
ATOM 4468 O O . PRO B 1 261 ? 4.222 10.585 32.954 1.00 16.93 261 PRO B O 1
ATOM 4472 N N . LYS B 1 262 ? 3.140 11.851 31.444 1.00 18.00 262 LYS B N 1
ATOM 4473 C CA . LYS B 1 262 ? 2.722 12.844 32.425 1.00 21.94 262 LYS B CA 1
ATOM 4474 C C . LYS B 1 262 ? 1.270 12.577 32.793 1.00 25.14 262 LYS B C 1
ATOM 4475 O O . LYS B 1 262 ? 0.454 12.255 31.929 1.00 27.16 262 LYS B O 1
ATOM 4481 N N . SER B 1 263 ? 0.950 12.715 34.073 1.00 32.50 263 SER B N 1
ATOM 4482 C CA . SER B 1 263 ? -0.383 12.365 34.540 1.00 35.10 263 SER B CA 1
ATOM 4483 C C . SER B 1 263 ? -0.508 12.752 36.001 1.00 39.48 263 SER B C 1
ATOM 4484 O O . SER B 1 263 ? 0.448 12.611 36.767 1.00 49.51 263 SER B O 1
ATOM 4487 N N . SER B 1 264 ? -1.678 13.250 36.375 1.00 41.51 264 SER B N 1
ATOM 4488 C CA . SER B 1 264 ? -1.981 13.446 37.781 1.00 41.42 264 SER B CA 1
ATOM 4489 C C . SER B 1 264 ? -3.064 12.510 38.276 1.00 42.24 264 SER B C 1
ATOM 4490 O O . SER B 1 264 ? -3.075 12.172 39.462 1.00 43.53 264 SER B O 1
ATOM 4493 N N . LYS B 1 265 ? -3.962 12.068 37.397 1.00 37.51 265 LYS B N 1
ATOM 4494 C CA . LYS B 1 265 ? -5.128 11.338 37.864 1.00 36.81 265 LYS B CA 1
ATOM 4495 C C . LYS B 1 265 ? -4.740 9.920 38.261 1.00 32.82 265 LYS B C 1
ATOM 4496 O O . LYS B 1 265 ? -4.074 9.207 37.503 1.00 30.60 265 LYS B O 1
ATOM 4502 N N . VAL B 1 266 ? -5.171 9.520 39.462 1.00 33.06 266 VAL B N 1
ATOM 4503 C CA . VAL B 1 266 ? -4.732 8.257 40.048 1.00 32.09 266 VAL B CA 1
ATOM 4504 C C . VAL B 1 266 ? -5.048 7.093 39.122 1.00 27.30 266 VAL B C 1
ATOM 4505 O O . VAL B 1 266 ? -4.247 6.163 38.982 1.00 26.97 266 VAL B O 1
ATOM 4509 N N . GLU B 1 267 ? -6.214 7.130 38.466 1.00 31.08 267 GLU B N 1
ATOM 4510 C CA . GLU B 1 267 ? -6.604 6.044 37.569 1.00 31.02 267 GLU B CA 1
ATOM 4511 C C . GLU B 1 267 ? -5.648 5.917 36.389 1.00 29.99 267 GLU B C 1
ATOM 4512 O O . GLU B 1 267 ? -5.353 4.805 35.939 1.00 27.97 267 GLU B O 1
ATOM 4518 N N . ARG B 1 268 ? -5.166 7.046 35.866 1.00 29.78 268 ARG B N 1
ATOM 4519 C CA . ARG B 1 268 ? -4.204 7.009 34.771 1.00 27.39 268 ARG B CA 1
ATOM 4520 C C . ARG B 1 268 ? -2.816 6.629 35.268 1.00 26.64 268 ARG B C 1
ATOM 4521 O O . ARG B 1 268 ? -2.125 5.831 34.627 1.00 24.29 268 ARG B O 1
ATOM 4529 N N . LEU B 1 269 ? -2.397 7.192 36.407 1.00 27.20 269 LEU B N 1
ATOM 4530 C CA . LEU B 1 269 ? -1.134 6.790 37.019 1.00 25.30 269 LEU B CA 1
ATOM 4531 C C . LEU B 1 269 ? -1.071 5.277 37.177 1.00 23.03 269 LEU B C 1
ATOM 4532 O O . LEU B 1 269 ? -0.058 4.644 36.862 1.00 22.21 269 LEU B O 1
ATOM 4537 N N . LYS B 1 270 ? -2.162 4.683 37.666 1.00 24.69 270 LYS B N 1
ATOM 4538 C CA . LYS B 1 270 ? -2.206 3.241 37.880 1.00 25.45 270 LYS B CA 1
ATOM 4539 C C . LYS B 1 270 ? -2.133 2.481 36.557 1.00 26.17 270 LYS B C 1
ATOM 4540 O O . LYS B 1 270 ? -1.377 1.512 36.431 1.00 26.29 270 LYS B O 1
ATOM 4546 N N . GLU B 1 271 ? -2.920 2.901 35.562 1.00 25.55 271 GLU B N 1
ATOM 4547 C CA . GLU B 1 271 ? -2.894 2.225 34.268 1.00 25.42 271 GLU B CA 1
ATOM 4548 C C . GLU B 1 271 ? -1.513 2.296 33.631 1.00 24.66 271 GLU B C 1
ATOM 4549 O O . GLU B 1 271 ? -1.033 1.306 33.060 1.00 22.37 271 GLU B O 1
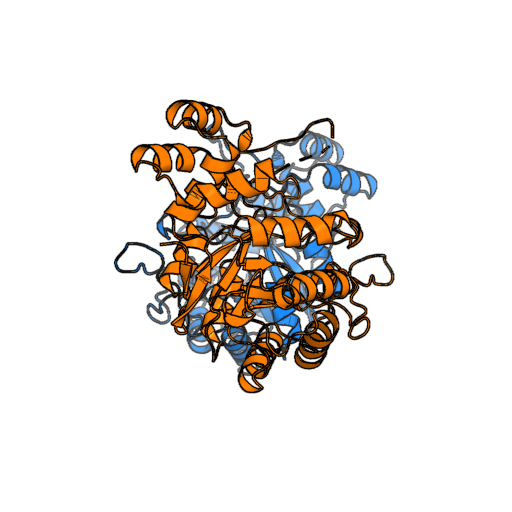ATOM 4555 N N . ASN B 1 272 ? -0.855 3.458 33.718 1.00 22.28 272 ASN B N 1
ATOM 4556 C CA . ASN B 1 27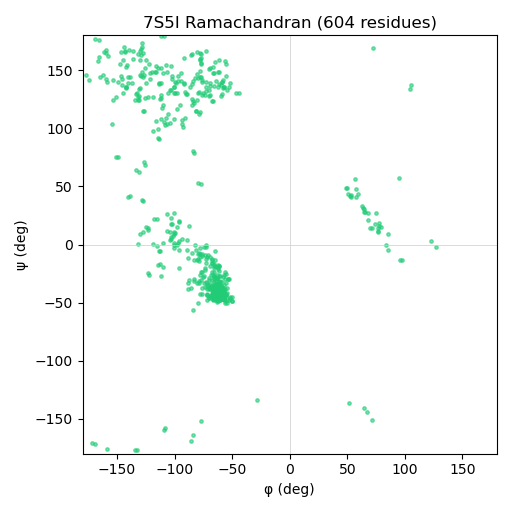2 ? 0.463 3.594 33.103 1.00 23.10 272 ASN B CA 1
ATOM 4557 C C . ASN B 1 272 ? 1.468 2.652 33.747 1.00 25.18 272 ASN B C 1
ATOM 4558 O O . ASN B 1 272 ? 2.261 2.010 33.053 1.00 23.42 272 ASN B O 1
ATOM 4563 N N . LEU B 1 273 ? 1.433 2.537 35.076 1.00 25.43 273 LEU B N 1
ATOM 4564 C CA . LEU B 1 273 ? 2.349 1.630 35.752 1.00 24.59 273 LEU B CA 1
ATOM 4565 C C . LEU B 1 273 ? 2.038 0.168 35.440 1.00 25.82 273 LEU B C 1
ATOM 4566 O O . LEU B 1 273 ? 2.956 -0.658 35.390 1.00 28.18 273 LEU B O 1
ATOM 4571 N N . GLU B 1 274 ? 0.768 -0.173 35.195 1.00 23.90 274 GLU B N 1
ATOM 4572 C CA . GLU B 1 274 ? 0.427 -1.558 34.869 1.00 26.44 274 GLU B CA 1
ATOM 4573 C C . GLU B 1 274 ? 0.841 -1.960 33.452 1.00 24.62 274 GLU B C 1
ATOM 4574 O O . GLU B 1 274 ? 0.634 -3.119 33.064 1.00 24.20 274 GLU B O 1
ATOM 4580 N N . VAL B 1 275 ? 1.413 -1.040 32.675 1.00 22.30 275 VAL B N 1
ATOM 4581 C CA . VAL B 1 275 ? 2.033 -1.397 31.400 1.00 23.21 275 VAL B CA 1
ATOM 4582 C C . VAL B 1 275 ? 3.093 -2.474 31.609 1.00 24.87 275 VAL B C 1
ATOM 4583 O O . VAL B 1 275 ? 3.382 -3.265 30.702 1.00 24.64 275 VAL B O 1
ATOM 4587 N N . LEU B 1 276 ? 3.662 -2.547 32.817 1.00 23.71 276 LEU B N 1
ATOM 4588 C CA . LEU B 1 276 ? 4.637 -3.576 33.152 1.00 26.11 276 LEU B CA 1
ATOM 4589 C C . LEU B 1 276 ? 4.035 -4.972 33.239 1.00 26.58 276 LEU B C 1
ATOM 4590 O O . LEU B 1 276 ? 4.795 -5.939 33.313 1.00 30.13 276 LEU B O 1
ATOM 4595 N N . ASN B 1 277 ? 2.708 -5.111 33.228 1.00 24.66 277 ASN B N 1
ATOM 4596 C CA . ASN B 1 277 ? 2.064 -6.385 33.528 1.00 26.42 277 ASN B CA 1
ATOM 4597 C C . ASN B 1 277 ? 1.548 -7.131 32.298 1.00 26.66 277 ASN B C 1
ATOM 4598 O O . ASN B 1 277 ? 0.881 -8.159 32.450 1.00 28.22 277 ASN B O 1
ATOM 4603 N N . PHE B 1 278 ? 1.827 -6.649 31.090 1.00 25.12 278 PHE B N 1
ATOM 4604 C CA . PHE B 1 278 ? 1.420 -7.368 29.890 1.00 24.47 278 PHE B CA 1
ATOM 4605 C C . PHE B 1 278 ? 2.466 -7.136 28.815 1.00 23.66 278 PHE B C 1
ATOM 4606 O O . PHE B 1 278 ? 3.319 -6.260 28.941 1.00 24.70 278 PHE B O 1
ATOM 4614 N N . LYS B 1 279 ? 2.405 -7.951 27.762 1.00 24.92 279 LYS B N 1
ATOM 4615 C CA . LYS B 1 279 ? 3.352 -7.881 26.658 1.00 26.23 279 LYS B CA 1
ATOM 4616 C C . LYS B 1 279 ? 2.593 -7.803 25.346 1.00 25.05 279 LYS B C 1
ATOM 4617 O O . LYS B 1 279 ? 1.511 -8.384 25.206 1.00 26.66 279 LYS B O 1
ATOM 4623 N N . LEU B 1 280 ? 3.193 -7.117 24.368 1.00 22.32 280 LEU B N 1
ATOM 4624 C CA . LEU B 1 280 ? 2.668 -7.120 23.010 1.00 21.31 280 LEU B CA 1
ATOM 4625 C C . LEU B 1 280 ? 3.323 -8.227 22.197 1.00 26.92 280 LEU B C 1
ATOM 4626 O O . LEU B 1 280 ? 4.536 -8.445 22.281 1.00 26.60 280 LEU B O 1
ATOM 4631 N N . GLU B 1 281 ? 2.509 -8.909 21.399 1.00 23.51 281 GLU B N 1
ATOM 4632 C CA . GLU B 1 281 ? 3.007 -9.927 20.487 1.00 27.23 281 GLU B CA 1
ATOM 4633 C C . GLU B 1 281 ? 3.792 -9.289 19.349 1.00 26.24 281 GLU B C 1
ATOM 4634 O O . GLU B 1 281 ? 3.539 -8.147 18.951 1.00 22.25 281 GLU B O 1
ATOM 4640 N N . LYS B 1 282 ? 4.755 -10.055 18.826 1.00 26.73 282 LYS B N 1
ATOM 4641 C CA . LYS B 1 282 ? 5.641 -9.577 17.766 1.00 29.29 282 LYS B CA 1
ATOM 4642 C C . LYS B 1 282 ? 4.865 -8.964 16.607 1.00 26.23 282 LYS B C 1
ATOM 4643 O O . LYS B 1 282 ? 5.192 -7.869 16.133 1.00 25.88 282 LYS B O 1
ATOM 4649 N N . GLU B 1 283 ? 3.836 -9.669 16.129 1.00 26.75 283 GLU B N 1
ATOM 4650 C CA . GLU B 1 283 ? 3.088 -9.203 14.966 1.00 23.78 283 GLU B CA 1
ATOM 4651 C C . GLU B 1 283 ? 2.344 -7.909 15.264 1.00 23.90 283 GLU B C 1
ATOM 4652 O O . GLU B 1 283 ? 2.125 -7.092 14.363 1.00 22.61 283 GLU B O 1
ATOM 4658 N N . ASP B 1 284 ? 1.951 -7.704 16.519 1.00 23.65 284 ASP B N 1
ATOM 4659 C CA . ASP B 1 284 ? 1.237 -6.482 16.861 1.00 23.75 284 ASP B CA 1
ATOM 4660 C C . ASP B 1 284 ? 2.185 -5.292 16.952 1.00 22.96 284 ASP B C 1
ATOM 4661 O O . ASP B 1 284 ? 1.825 -4.182 16.541 1.00 23.00 284 ASP B O 1
ATOM 4666 N N . ILE B 1 285 ? 3.396 -5.504 17.481 1.00 21.56 285 ILE B N 1
ATOM 4667 C CA . ILE B 1 285 ? 4.443 -4.479 17.413 1.00 23.54 285 ILE B CA 1
ATOM 4668 C C . ILE B 1 285 ? 4.663 -4.050 15.969 1.00 21.62 285 ILE B C 1
ATOM 4669 O O . ILE B 1 285 ? 4.712 -2.853 15.654 1.00 20.28 285 ILE B O 1
ATOM 4674 N N . GLU B 1 286 ? 4.792 -5.034 15.068 1.00 21.21 286 GLU B N 1
ATOM 4675 C CA . GLU B 1 286 ? 5.026 -4.736 13.663 1.00 22.19 286 GLU B CA 1
ATOM 4676 C C . GLU B 1 286 ? 3.864 -3.947 13.077 1.00 22.28 286 GLU B C 1
ATOM 4677 O O . GLU B 1 286 ? 4.073 -3.048 12.251 1.00 23.37 286 GLU B O 1
ATOM 4683 N N . LEU B 1 287 ? 2.633 -4.257 13.505 1.00 21.26 287 LEU B N 1
ATOM 4684 C CA . LEU B 1 287 ? 1.477 -3.460 13.101 1.00 21.30 287 LEU B CA 1
ATOM 4685 C C . LEU B 1 287 ? 1.652 -2.004 13.519 1.00 22.37 287 LEU B C 1
ATOM 4686 O O . LEU B 1 287 ? 1.398 -1.081 12.735 1.00 20.98 287 LEU B O 1
ATOM 4691 N N . ILE B 1 288 ? 2.064 -1.780 14.767 1.00 20.50 288 ILE B N 1
ATOM 4692 C CA . ILE B 1 288 ? 2.274 -0.404 15.225 1.00 18.57 288 ILE B CA 1
ATOM 4693 C C . ILE B 1 288 ? 3.385 0.261 14.424 1.00 19.21 288 ILE B C 1
ATOM 4694 O O . ILE B 1 288 ? 3.297 1.449 14.089 1.00 18.68 288 ILE B O 1
ATOM 4699 N N . ASN B 1 289 ? 4.440 -0.491 14.088 1.00 18.68 289 ASN B N 1
ATOM 4700 C CA . ASN B 1 289 ? 5.545 0.104 13.333 1.00 19.91 289 ASN B CA 1
ATOM 4701 C C . ASN B 1 289 ? 5.070 0.700 12.015 1.00 24.02 289 ASN B C 1
ATOM 4702 O O . ASN B 1 289 ? 5.677 1.650 11.511 1.00 22.35 289 ASN B O 1
ATOM 4707 N N . THR B 1 290 ? 3.987 0.169 11.443 1.00 20.78 290 THR B N 1
ATOM 4708 C CA . THR B 1 290 ? 3.513 0.686 10.164 1.00 22.92 290 THR B CA 1
ATOM 4709 C C . THR B 1 290 ? 2.862 2.063 10.263 1.00 21.59 290 THR B C 1
ATOM 4710 O O . THR B 1 290 ? 2.664 2.685 9.218 1.00 23.04 290 THR B O 1
ATOM 4714 N N . ILE B 1 291 ? 2.548 2.578 11.460 1.00 19.36 291 ILE B N 1
ATOM 4715 C CA . ILE B 1 291 ? 1.767 3.813 11.561 1.00 19.23 291 ILE B CA 1
ATOM 4716 C C . ILE B 1 291 ? 2.636 5.037 11.839 1.00 18.32 291 ILE B C 1
ATOM 4717 O O . ILE B 1 291 ? 2.097 6.113 12.124 1.00 20.12 291 ILE B O 1
ATOM 4722 N N . ASP B 1 292 ? 3.962 4.913 11.749 1.00 17.90 292 ASP B N 1
ATOM 4723 C CA . ASP B 1 292 ? 4.815 6.072 11.993 1.00 17.14 292 ASP B CA 1
ATOM 4724 C C . ASP B 1 292 ? 4.435 7.202 11.049 1.00 18.20 292 ASP B C 1
ATOM 4725 O O . ASP B 1 292 ? 4.210 6.983 9.854 1.00 18.63 292 ASP B O 1
ATOM 4730 N N . LYS B 1 293 ? 4.347 8.413 11.595 1.00 17.38 293 LYS B N 1
ATOM 4731 C CA . LYS B 1 293 ? 4.050 9.595 10.802 1.00 18.98 293 LYS B CA 1
ATOM 4732 C C . LYS B 1 293 ? 5.164 10.628 10.834 1.00 19.34 293 LYS B C 1
ATOM 4733 O O . LYS B 1 293 ? 5.010 11.684 10.206 1.00 19.22 293 LYS B O 1
ATOM 4739 N N . LYS B 1 294 ? 6.267 10.368 11.553 1.00 16.16 294 LYS B N 1
ATOM 4740 C CA . LYS B 1 294 ? 7.370 11.333 11.687 1.00 17.56 294 LYS B CA 1
ATOM 4741 C C . LYS B 1 294 ? 6.848 12.685 12.159 1.00 18.96 294 LYS B C 1
ATOM 4742 O O . LYS B 1 294 ? 7.275 13.753 11.700 1.00 19.30 294 LYS B O 1
ATOM 4748 N N . PHE B 1 295 ? 5.940 12.635 13.117 1.00 16.97 295 PHE B N 1
ATOM 4749 C CA . PHE B 1 295 ? 5.126 13.776 13.512 1.00 20.36 295 PHE B CA 1
ATOM 4750 C C . PHE B 1 295 ? 5.586 14.287 14.876 1.00 17.81 295 PHE B C 1
ATOM 4751 O O . PHE B 1 295 ? 5.278 13.690 15.913 1.00 16.99 295 PHE B O 1
ATOM 4759 N N . ARG B 1 296 ? 6.326 15.399 14.862 1.00 18.43 296 ARG B N 1
ATOM 4760 C CA . ARG B 1 296 ? 6.851 16.007 16.082 1.00 17.12 296 ARG B CA 1
ATOM 4761 C C . ARG B 1 296 ? 5.809 16.923 16.713 1.00 19.41 296 ARG B C 1
ATOM 4762 O O . ARG B 1 296 ? 5.304 17.844 16.060 1.00 21.71 296 ARG B O 1
ATOM 4770 N N . THR B 1 297 ? 5.495 16.682 17.988 1.00 16.88 297 THR B N 1
ATOM 4771 C CA . THR B 1 297 ? 4.456 17.438 18.662 1.00 20.65 297 THR B CA 1
ATOM 4772 C C . THR B 1 297 ? 4.975 18.312 19.799 1.00 21.20 297 THR B C 1
ATOM 4773 O O . THR B 1 297 ? 4.278 19.246 20.203 1.00 23.14 297 THR B O 1
ATOM 4777 N N . THR B 1 298 ? 6.182 18.067 20.303 1.00 16.92 298 THR B N 1
ATOM 4778 C CA . THR B 1 298 ? 6.697 18.811 21.452 1.00 16.09 298 THR B CA 1
ATOM 4779 C C . THR B 1 298 ? 7.720 19.815 20.950 1.00 20.27 298 THR B C 1
ATOM 4780 O O . THR B 1 298 ? 8.855 19.456 20.621 1.00 18.11 298 THR B O 1
ATOM 4784 N N . LEU B 1 299 ? 7.307 21.078 20.914 1.00 17.23 299 LEU B N 1
ATOM 4785 C CA . LEU B 1 299 ? 8.062 22.164 20.327 1.00 18.61 299 LEU B CA 1
ATOM 4786 C C . LEU B 1 299 ? 8.358 23.214 21.382 1.00 18.07 299 LEU B C 1
ATOM 4787 O O . LEU B 1 299 ? 7.572 23.401 22.316 1.00 18.63 299 LEU B O 1
ATOM 4792 N N . PRO B 1 300 ? 9.488 23.902 21.274 1.00 16.42 300 PRO B N 1
ATOM 4793 C CA . PRO B 1 300 ? 9.732 25.043 22.152 1.00 18.84 300 PRO B CA 1
ATOM 4794 C C . PRO B 1 300 ? 8.684 26.124 21.939 1.00 20.68 300 PRO B C 1
ATOM 4795 O O . PRO B 1 300 ? 8.044 26.217 20.885 1.00 19.40 300 PRO B O 1
ATOM 4799 N N . SER B 1 301 ? 8.549 26.970 22.954 1.00 21.62 301 SER B N 1
ATOM 4800 C CA . SER B 1 301 ? 7.623 28.092 22.897 1.00 25.49 301 SER B CA 1
ATOM 4801 C C . SER B 1 301 ? 7.829 28.935 21.644 1.00 22.69 301 SER B C 1
ATOM 4802 O O . SER B 1 301 ? 8.964 29.219 21.237 1.00 20.71 301 SER B O 1
ATOM 4805 N N . LEU B 1 302 ? 6.712 29.362 21.046 1.00 23.26 302 LEU B N 1
ATOM 4806 C CA . LEU B 1 302 ? 6.796 30.288 19.921 1.00 24.46 302 LEU B CA 1
ATOM 4807 C C . LEU B 1 302 ? 7.413 31.620 20.326 1.00 25.16 302 LEU B C 1
ATOM 4808 O O . LEU B 1 302 ? 7.922 32.346 19.463 1.00 25.09 302 LEU B O 1
ATOM 4813 N N . SER B 1 303 ? 7.429 31.934 21.623 1.00 23.33 303 SER B N 1
ATOM 4814 C CA . SER B 1 303 ? 8.030 33.178 22.093 1.00 26.28 303 SER B CA 1
ATOM 4815 C C . SER B 1 303 ? 9.544 33.221 21.911 1.00 23.19 303 SER B C 1
ATOM 4816 O O . SER B 1 303 ? 10.127 34.304 22.015 1.00 21.45 303 SER B O 1
ATOM 4819 N N . TRP B 1 304 ? 10.197 32.092 21.611 1.00 20.68 304 TRP B N 1
ATOM 4820 C CA . TRP B 1 304 ? 11.629 32.147 21.325 1.00 18.03 304 TRP B CA 1
ATOM 4821 C C . TRP B 1 304 ? 11.914 32.906 20.038 1.00 18.81 304 TRP B C 1
ATOM 4822 O O . TRP B 1 304 ? 13.026 33.424 19.860 1.00 17.97 304 TRP B O 1
ATOM 4833 N N . GLY B 1 305 ? 10.954 32.945 19.110 1.00 17.80 305 GLY B N 1
ATOM 4834 C CA . GLY B 1 305 ? 11.186 33.648 17.858 1.00 20.53 305 GLY B CA 1
ATOM 4835 C C . GLY B 1 305 ? 12.153 32.948 16.931 1.00 20.08 305 GLY B C 1
ATOM 4836 O O . GLY B 1 305 ? 12.651 33.566 15.980 1.00 19.93 305 GLY B O 1
ATOM 4837 N N . VAL B 1 306 ? 12.454 31.681 17.204 1.00 16.30 306 VAL B N 1
ATOM 4838 C CA . VAL B 1 306 ? 13.353 30.877 16.386 1.00 16.20 306 VAL B CA 1
ATOM 4839 C C . VAL B 1 306 ? 12.773 29.472 16.344 1.00 20.04 306 VAL B C 1
ATOM 4840 O O . VAL B 1 306 ? 12.301 28.958 17.365 1.00 18.57 306 VAL B O 1
ATOM 4844 N N . ASP B 1 307 ? 12.758 28.868 15.159 1.00 14.32 307 ASP B N 1
ATOM 4845 C CA . ASP B 1 307 ? 12.412 27.454 15.043 1.00 13.98 307 ASP B CA 1
ATOM 4846 C C . ASP B 1 307 ? 13.719 26.678 15.089 1.00 14.01 307 ASP B C 1
ATOM 4847 O O . ASP B 1 307 ? 14.458 26.653 14.108 1.00 13.31 307 ASP B O 1
ATOM 4852 N N . VAL B 1 308 ? 14.010 26.046 16.232 1.00 13.25 308 VAL B N 1
ATOM 4853 C CA . VAL B 1 308 ? 15.294 25.360 16.367 1.00 13.27 308 VAL B CA 1
ATOM 4854 C C . VAL B 1 308 ? 15.361 24.123 15.484 1.00 12.76 308 VAL B C 1
ATOM 4855 O O . VAL B 1 308 ? 16.462 23.619 15.208 1.00 13.12 308 VAL B O 1
ATOM 4859 N N . TYR B 1 309 ? 14.215 23.620 15.028 1.00 13.36 309 TYR B N 1
ATOM 4860 C CA . TYR B 1 309 ? 14.150 22.486 14.112 1.00 12.75 309 TYR B CA 1
ATOM 4861 C C . TYR B 1 309 ? 14.015 22.924 12.657 1.00 13.05 309 TYR B C 1
ATOM 4862 O O . TYR B 1 309 ? 13.584 22.132 11.809 1.00 15.85 309 TYR B O 1
ATOM 4871 N N . ALA B 1 310 ? 14.382 24.163 12.353 1.00 13.69 310 ALA B N 1
ATOM 4872 C CA . ALA B 1 310 ? 14.271 24.716 11.000 1.00 14.08 310 ALA B CA 1
ATOM 4873 C C . ALA B 1 310 ? 15.086 23.929 9.984 1.00 16.92 310 ALA B C 1
ATOM 4874 O O . ALA B 1 310 ? 16.174 23.418 10.321 1.00 14.41 310 ALA B O 1
#

Foldseek 3Di:
DQWDAFPLGDTHGLEAAECQPQDDPLSLLQLLLLLQLPHQEYEEELVSVCLLVQLVSVVVCVVVVSDPPVSHAYEYEDELQCLVPQQLLLVLSCVSSVHQAHAEYEHAEQWHFHHDDRSDDDQDADPVLAGRTDDPHHSLNSQVVVVVCCVVRRYVFYEYEHDFDVRLVVCCVRDPDRHREYEYADWLQAHNVVRCVVCVVVRHQYAHEVHFFQDDPDDDDPDGDTPQPDVLLVVVCVVVVAHSSLVGQLLCVVSRYRYHYHDSDSVVSNRNSCNVVDHDDPVSSVVSNVNHNSDDRDADDCSNVDGPVD/DQWDAFPVGDTHGLEAAECQPAADPLSLLLLLLLLLLPHAEYEEELVSVHLLVQLVSVVVCCVVVSDHPVSHAYEYEDEQLCLVPQLLLLVLSCVSSVHQAHAEYEHAEQFHAHHDDRSDDDQDADPVLAGRTDDPHHPLNSQVVVVVCVVVVRYPFYEYEHDFDVRLVVCCVRDPDRHREYEYADWLQAHNVVRCVVCVVVRHQYAHEVQFPDVVDDTPQPPVLLVVVCVVVVARSSLVGQLLCVVSRYRYHYHDSDSVVSNSNSCNVVDHDDPVSSVSSNVNHNSDDHDAPDCSNVDGPVD

Organism: Prunus persica (NCBI:txid3760)

B-factor: mean 21.0, std 11.75, range [4.3, 90.2]

Nearest PDB structures (foldseek):
  7s5i-assembly1_A  TM=1.003E+00  e=3.055E-67  Prunus persica
  7s5f-assembly2_A  TM=9.695E-01  e=2.253E-48  Apium graveolens
  3mc5-assembly1_A  TM=9.244E-01  e=5.629E-35  Homo sapiens
  2pdc-assembly1_A  TM=9.274E-01  e=4.456E-34  Homo sapiens
  2pdp-assembly1_A  TM=9.341E-01  e=1.332E-33  Homo sapiens

Sequence (613 aa):
MSTITLNNGFEMPVIGLGLWRLEKEELRSAILNAIKLGYRHFDAAAHYKTEIDVGNAIAEAIQSGLVKREELFIITSKVWNSDHGHVVEACKNSLKKLQLDYLDLYLVHYPLATKHSGVGTTASLLDENKVLDIDVTVSLETTWHDMEKTVSSLGLVRSIGLSNYELLFLTRDCLSYAKIKPQVSQFETHPYFQRESLVRFCKKHGVVPMAHTPLGGATANVKAFGSISPLEDPVLIGLAKKYQKSVAQIALRWNIERGTPVIPKSSKVERLKENLEVLNFKLEKEDIELINTIDKKFRTTLPSLSWGVDVYAMSTITLNNGFEMPVIGLGLWRLEKEELRSAILNAIKLGYRHFDAAAHYKTEIDVGNAIAEAIQSGLVKREELFITSKVWNSDHGHVVEACKNSLKKLQLDYLDLYLVHYPLATKHSGVGTTASLLDENKVLDIDVTVSLETTWHDMEKTVSLGLVRSIGLSNYELFLTRDCLSYAKIKPQVSQFETHPYFQRESLVRFCKKHGVVPMAHTPLGGFGSISPLEDPVLIGLAKKYQKSVAQIALRWNIERGTPVIPKSSKVERLKENLEVLNFKLEKEDIELINTIDKKFRTTLPSLSWGVDVYA

InterPro domains:
  IPR018170 Aldo/keto reductase, conserved site [PS00062] (146-163)
  IPR018170 Aldo/keto reductase, conserved site [PS00063] (260-275)
  IPR018170 Aldo/keto reductase, conserved site [PS00798] (38-55)
  IPR020471 Aldo-keto reductase [PIRSF000097] (2-298)
  IPR020471 Aldo-keto reductase [PR00069] (34-58)
  IPR020471 Aldo-keto reductase [PR00069] (92-110)
  IPR020471 Aldo-keto reductase [PR00069] (146-163)
  IPR020471 Aldo-keto reductase [PR00069] (180-209)
  IPR020471 Aldo-keto reductase [PR00069] (227-251)
  IPR020471 Aldo-keto reductase [PTHR43827] (2-298)
  IPR023210 NADP-dependent oxidoreductase domain [PF00248] (15-292)
  IPR036812 NAD(P)-dependent oxidoreductase domain superfamily [G3DSA:3.20.20.100] (1-306)
  IPR036812 NAD(P)-dependent oxidoreductase domain superfamily [SSF51430] (3-300)

Secondary structure (DSSP, 8-state):
--EEE-TTS-EEESB-EE-TT--HHHHHHHHHHHHHHT--EEE--GGGT-HHHHHHHHHHHHHTTS--GGG-EEEEEE-GGGTT-HHHHHHHHHHHHT-S-EEEEEES-S--B----TT-----B-TTSSB-B-SSS-HHHHHHHHHHHHHTTSEEEEEEES--HHHHHHHHHH-SS--SEEEEE-BTTB--HHHHHHHHHTT-EEEEESTTTT--SS---S----GGG-HHHHHHHHHHT--HHHHHHHHHHHTT--B------HHHHHHHHGGGG----HHHHHHHHTT----------GGGS--TT-/--EEE-TTS-EEESB-EE-TT--HHHHHHHHHHHHHHT--EEE--GGGT-HHHHHHHHHHHHHTTS--GGG-EEEEEE-GGGTT-HHHHHHHHHHHHT-S-EEEEEES-S--B----TT-----B-TTS-B-B-SSS-HHHHHHHHHHHHHTTSEEEEEEES--HHHHHHHHHH-SS--SEEEEE-BTTB--HHHHHHHHHTT-EEEEESTT-------GGGSHHHHHHHHHHTS-HHHHHHHHHHHTT--B--B---HHHHHHHHGGGG----HHHHHHHHTT----------GGG-S-TT-

Solvent-accessible surface area: 25195 Å² total; per-residue (Å²): 209,51,41,42,81,3,65,59,52,73,81,0,19,15,3,0,0,3,1,110,154,12,109,124,152,93,0,90,59,0,0,23,46,0,2,134,51,29,1,69,0,0,2,1,0,17,47,34,122,14,7,94,35,0,1,52,0,3,35,66,0,61,160,73,64,62,8,108,37,106,86,5,10,0,0,0,2,0,12,0,2,1,3,43,71,1,32,80,6,0,98,28,1,11,162,60,1,109,20,131,43,0,5,0,1,0,1,17,19,0,0,2,6,114,66,30,26,57,16,79,8,26,31,61,70,24,154,106,143,48,1,35,9,29,42,99,30,8,3,41,67,0,2,52,30,0,12,112,0,38,98,108,50,30,5,88,0,0,0,1,1,20,4,35,3,4,4,0,0,6,0,20,19,27,25,177,52,89,0,4,0,0,3,1,4,0,0,0,12,13,9,14,119,13,0,6,73,3,0,98,88,28,35,2,12,1,0,0,24,7,2,22,7,38,15,72,66,98,157,112,86,215,66,66,103,3,1,19,80,14,104,36,0,91,40,8,11,183,117,34,159,65,28,38,12,8,0,0,0,20,4,0,23,63,42,24,0,1,0,5,1,56,6,28,68,66,106,94,0,102,48,3,27,59,0,53,119,23,148,11,88,152,113,13,33,86,74,0,73,102,10,50,108,151,79,68,42,39,111,23,65,175,77,16,44,20,54,2,62,15,218,60,44,43,79,3,63,62,51,77,83,0,19,14,4,0,0,5,0,105,168,2,100,144,132,92,0,86,54,0,0,30,43,0,2,135,56,29,0,68,0,0,2,0,1,17,49,45,128,15,5,96,50,0,1,50,0,2,22,63,0,56,149,73,65,64,6,119,40,117,81,5,10,0,0,0,1,0,10,1,2,1,2,41,62,1,34,91,5,0,116,32,1,13,161,59,1,110,21,131,39,0,5,0,1,0,1,18,18,0,0,2,6,112,68,29,25,54,19,82,8,30,30,60,70,32,171,120,153,15,2,33,8,30,42,101,30,9,3,41,68,0,3,54,42,0,14,110,0,36,93,89,50,26,4,87,0,0,0,1,1,22,4,36,0,5,3,0,0,6,0,20,20,25,24,170,53,86,0,3,0,0,4,1,3,0,0,0,18,12,3,16,64,25,0,2,172,12,0,94,104,28,33,2,12,0,0,0,24,31,5,40,13,63,164,71,121,88,23,0,37,125,13,106,40,0,55,35,7,9,154,137,40,163,64,39,37,18,10,0,0,0,18,1,0,24,51,30,26,0,2,0,8,0,94,12,34,121,61,96,109,0,101,49,7,29,53,0,55,113,22,142,10,108,154,115,3,41,88,86,0,59,102,8,48,111,149,68,69,40,24,100,22,62,170,77,15,37,18,52,1,60,15

Radius of gyration: 26.27 Å; Cα contacts (8 Å, |Δi|>4): 1267; chains: 2; bounding box: 58×53×81 Å